Protein 2FJ0 (pdb70)

Organism: Manduca sexta (NCBI:txid7130)

Sequence (530 aa):
EEVVVRTESGWIRGLKRRAEGNKSYASFRGVPYAKQPLGELRFKELQPLEPWQDELDATQEGPVCQQTDVLYGRIMRPRGMSEACIHANIHVPYYALPRDGLPVLVFIHGGGFAFGSGDSDLHGPEYLVSKDVIVITFNYRLNVYGFLSLNSTSVPGNAGLRDMVTLLKWVQRNAHFFGGRPDDVTLMGQSAGAAATHILSLSKAADGLFRRAILMSGTSSSAFFTTNPVFAQYINKLFVTNIGITATDPEEIHQKLIEMPAEKLNEANRFLLEQFGLTTFFPVVESPINGVTTILDGDPEQLIAKGRGKHIPLIIGFTDAECEIFRRQFEQIDIVSKIKENPGILVPLSVLFSSAPDTVAEITKAMHEKYFKKSVDMEGYIELCTDSYFMYPAISLAIKRARSNGAPVYLYQFSFDGDYSVFREVNHLNFEGAGHIEDLTYVFRTNSMLGGHASFPPHDKDDHMKYWMTSFITNFMKYSNPVTDAKLWPEVRADNLRYQDIDTPDVYQNVKPHSEQRDMLDFFDSIYNW

InterPro domains:
  IPR002018 Carboxylesterase, type B [PF00135] (30-544)
  IPR019826 Carboxylesterase type B, active site [PS00122] (213-228)
  IPR029058 Alpha/Beta hydrolase fold [G3DSA:3.40.50.1820] (24-563)
  IPR029058 Alpha/Beta hydrolase fold [SSF53474] (29-534)

Nearest PDB structures (foldseek):
  2fj0-assembly1_A  TM=1.002E+00  e=0.000E+00  Manduca sexta
  7mp4-assembly8_H  TM=8.721E-01  e=3.585E-45  Epiphyas postvittana
  3k9b-assembly3_B  TM=8.517E-01  e=9.178E-38  Homo sapiens
  3k9b-assembly4_C  TM=8.659E-01  e=1.211E-35  Homo sapiens
  5thm-assembly1_A  TM=8.413E-01  e=6.723E-36  Drosophila melanogaster

Structure (mmCIF, N/CA/C/O backbone):
data_2FJ0
#
_entry.id   2FJ0
#
_cell.length_a   96.820
_cell.length_b   96.820
_cell.length_c   165.395
_cell.angle_alpha   90.00
_cell.angle_beta   90.00
_cell.angle_gamma   90.00
#
_symmetry.space_group_name_H-M   'P 41 21 2'
#
loop_
_entity.id
_entity.type
_entity.pdbx_description
1 polymer 'Carboxylic ester hydrolase'
2 non-polymer 1,1,1-TRIFLUORO-3-(OCTYLTHIO)ACETONE
3 water water
#
loop_
_atom_site.group_PDB
_atom_site.id
_atom_site.type_symbol
_atom_site.label_atom_id
_atom_site.label_alt_id
_atom_site.label_comp_id
_atom_site.label_asym_id
_atom_site.label_entity_id
_atom_site.label_seq_id
_atom_site.pdbx_PDB_ins_code
_atom_site.Cartn_x
_atom_site.Cartn_y
_atom_site.Cartn_z
_atom_site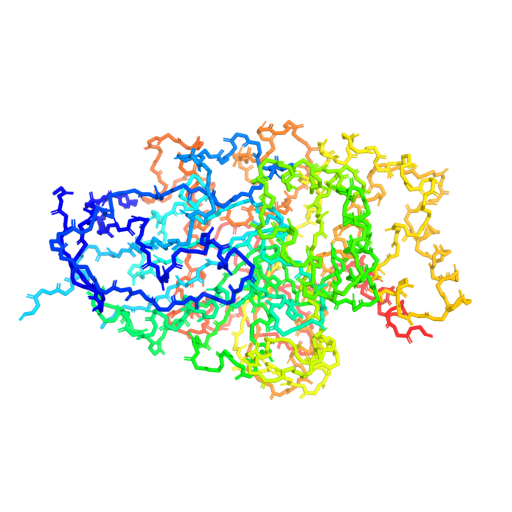.occupancy
_atom_site.B_iso_or_equiv
_atom_site.auth_seq_id
_atom_site.auth_comp_id
_atom_site.auth_asym_id
_atom_site.auth_atom_id
_atom_site.pdbx_PDB_model_num
ATOM 1 N N . GLU A 1 6 ? 0.734 42.609 47.151 1.00 69.49 28 GLU A N 1
ATOM 2 C CA . GLU A 1 6 ? 1.125 42.265 48.547 1.00 70.09 28 GLU A CA 1
ATOM 3 C C . GLU A 1 6 ? 2.310 41.296 48.525 1.00 69.54 28 GLU A C 1
ATOM 4 O O . GLU A 1 6 ? 3.266 41.466 49.282 1.00 70.07 28 GLU A O 1
ATOM 10 N N . GLU A 1 7 ? 2.233 40.284 47.659 1.00 68.06 29 GLU A N 1
ATOM 11 C CA . GLU A 1 7 ? 3.289 39.281 47.503 1.00 65.67 29 GLU A CA 1
ATOM 12 C C . GLU A 1 7 ? 4.000 39.493 46.153 1.00 62.68 29 GLU A C 1
ATOM 13 O O . GLU A 1 7 ? 3.394 39.350 45.090 1.00 63.18 29 GLU A O 1
ATOM 19 N N . VAL A 1 8 ? 5.285 39.835 46.199 1.00 58.51 30 VAL A N 1
ATOM 20 C CA . VAL A 1 8 ? 6.062 40.054 44.990 1.00 53.89 30 VAL A CA 1
ATOM 21 C C . VAL A 1 8 ? 6.971 38.868 44.732 1.00 51.57 30 VAL A C 1
ATOM 22 O O . VAL A 1 8 ? 7.488 38.250 45.655 1.00 50.23 30 VAL A O 1
ATOM 26 N N . VAL A 1 9 ? 7.178 38.545 43.467 1.00 49.76 31 VAL A N 1
ATOM 27 C CA . VAL A 1 9 ? 8.055 37.429 43.144 1.00 48.18 31 VAL A CA 1
ATOM 28 C C . VAL A 1 9 ? 9.124 37.796 42.139 1.00 45.97 31 VAL A C 1
ATOM 29 O O . VAL A 1 9 ? 8.878 38.534 41.187 1.00 46.05 31 VAL A O 1
ATOM 33 N N . VAL A 1 10 ? 10.319 37.273 42.373 1.00 43.61 32 VAL A N 1
ATOM 34 C CA . VAL A 1 10 ? 11.451 37.533 41.506 1.00 42.38 32 VAL A CA 1
ATOM 35 C C . VAL A 1 10 ? 12.359 36.323 41.460 1.00 42.28 32 VAL A C 1
ATOM 36 O O . VAL A 1 10 ? 12.300 35.436 42.325 1.00 41.41 32 VAL A O 1
ATOM 40 N N . ARG A 1 11 ? 13.208 36.290 40.443 1.00 42.75 33 ARG A N 1
ATOM 41 C CA . ARG A 1 11 ? 14.145 35.196 40.293 1.00 42.69 33 ARG A CA 1
ATOM 42 C C . ARG A 1 11 ? 15.534 35.655 40.714 1.00 41.42 33 ARG A C 1
ATOM 43 O O . ARG A 1 11 ? 15.883 36.826 40.574 1.00 39.77 33 ARG A O 1
ATOM 51 N N . THR A 1 12 ? 16.300 34.717 41.252 1.00 42.09 34 THR A N 1
ATOM 52 C CA . THR A 1 12 ? 17.686 34.955 41.650 1.00 42.43 34 THR A CA 1
ATOM 53 C C . THR A 1 12 ? 18.471 33.781 41.044 1.00 42.04 34 THR A C 1
ATOM 54 O O . THR A 1 12 ? 17.881 32.795 40.610 1.00 43.11 34 THR A O 1
ATOM 58 N N . GLU A 1 13 ? 19.789 33.880 41.005 1.00 41.58 35 GLU A N 1
ATOM 59 C CA . GLU A 1 13 ? 20.587 32.826 40.406 1.00 39.98 35 GLU A CA 1
ATOM 60 C C . GLU A 1 13 ? 20.195 31.433 40.904 1.00 39.94 35 GLU A C 1
ATOM 61 O O . GLU A 1 13 ? 20.050 30.505 40.101 1.00 40.12 35 GLU A O 1
ATOM 67 N N . SER A 1 14 ? 19.987 31.289 42.211 1.00 39.43 36 SER A N 1
ATOM 68 C CA . SER A 1 14 ? 19.673 29.981 42.780 1.00 39.38 36 SER A CA 1
ATOM 69 C C . SER A 1 14 ? 18.237 29.544 42.885 1.00 39.12 36 SER A C 1
ATOM 70 O O . SER A 1 14 ? 17.965 28.419 43.322 1.00 39.80 36 SER A O 1
ATOM 73 N N . GLY A 1 15 ? 17.312 30.411 42.497 1.00 38.27 37 GLY A N 1
ATOM 74 C CA . GLY A 1 15 ? 15.916 30.038 42.573 1.00 37.00 37 GLY A CA 1
ATOM 75 C C . GLY A 1 15 ? 15.009 31.241 42.629 1.00 36.24 37 GLY A C 1
ATOM 76 O O . GLY A 1 15 ? 15.467 32.373 42.508 1.00 36.21 37 GLY A O 1
ATOM 77 N N . TRP A 1 16 ? 13.717 30.984 42.797 1.00 35.30 38 TRP A N 1
ATOM 78 C CA . TRP A 1 16 ? 12.720 32.035 42.876 1.00 35.57 38 TRP A CA 1
ATOM 79 C C . TRP A 1 16 ? 12.498 32.387 44.334 1.00 35.13 38 TRP A C 1
ATOM 80 O O . TRP A 1 16 ? 12.630 31.526 45.209 1.00 34.24 38 TRP A O 1
ATOM 91 N N . ILE A 1 17 ? 12.152 33.645 44.594 1.00 35.19 39 ILE A N 1
ATOM 92 C CA . ILE A 1 17 ? 11.907 34.097 45.965 1.00 35.13 39 ILE A CA 1
ATOM 93 C C . ILE A 1 17 ? 10.702 35.011 45.963 1.00 35.46 39 ILE A C 1
ATOM 94 O O . ILE A 1 17 ? 10.438 35.684 44.978 1.00 35.47 39 ILE A O 1
ATOM 99 N N . ARG A 1 18 ? 9.968 35.046 47.064 1.00 37.00 40 ARG A N 1
ATOM 100 C CA . ARG A 1 18 ? 8.835 35.947 47.125 1.00 39.78 40 ARG A CA 1
ATOM 101 C C . ARG A 1 18 ? 9.005 36.923 48.287 1.00 40.51 40 ARG A C 1
ATOM 102 O O . ARG A 1 18 ? 9.110 36.518 49.452 1.00 39.79 40 ARG A O 1
ATOM 110 N N . GLY A 1 19 ? 9.055 38.209 47.953 1.00 41.13 41 GLY A N 1
ATOM 111 C CA . GLY A 1 19 ? 9.187 39.234 48.964 1.00 42.66 41 GLY A CA 1
ATOM 112 C C . GLY A 1 19 ? 7.829 39.849 49.254 1.00 43.81 41 GLY A C 1
ATOM 113 O O . GLY A 1 19 ? 6.804 39.255 48.959 1.00 43.58 41 GLY A O 1
ATOM 114 N N . LEU A 1 20 ? 7.826 41.043 49.835 1.00 45.88 42 LEU A N 1
ATOM 115 C CA . LEU A 1 20 ? 6.603 41.758 50.175 1.00 46.48 42 LEU A CA 1
ATOM 116 C C . LEU A 1 20 ? 6.669 43.143 49.586 1.00 47.04 42 LEU A C 1
ATOM 117 O O . LEU A 1 20 ? 7.740 43.727 49.472 1.00 47.36 42 LEU A O 1
ATOM 122 N N . LYS A 1 21 ? 5.521 43.668 49.191 1.00 47.88 43 LYS A N 1
ATOM 123 C CA . LYS A 1 21 ? 5.484 45.026 48.681 1.00 48.73 43 LYS A CA 1
ATOM 124 C C . LYS A 1 21 ? 5.238 45.829 49.968 1.00 48.05 43 LYS A C 1
ATOM 125 O O . LYS A 1 21 ? 4.333 45.515 50.742 1.00 47.46 43 LYS A O 1
ATOM 131 N N . ARG A 1 22 ? 6.072 46.828 50.215 1.00 47.20 44 ARG A N 1
ATOM 132 C CA . ARG A 1 22 ? 5.938 47.634 51.415 1.00 46.34 44 ARG A CA 1
ATOM 133 C C . ARG A 1 22 ? 5.959 49.124 51.093 1.00 48.64 44 ARG A C 1
ATOM 134 O O . ARG A 1 22 ? 6.219 49.540 49.951 1.00 50.10 44 ARG A O 1
ATOM 142 N N . ARG A 1 23 ? 5.697 49.931 52.113 1.00 49.06 45 ARG A N 1
ATOM 143 C CA . ARG A 1 23 ? 5.669 51.372 51.943 1.00 49.90 45 ARG A CA 1
ATOM 144 C C . ARG A 1 23 ? 6.886 52.056 52.494 1.00 48.91 45 ARG A C 1
ATOM 145 O O . ARG A 1 23 ? 7.311 51.789 53.616 1.00 46.89 45 ARG A O 1
ATOM 153 N N . ALA A 1 24 ? 7.438 52.945 51.677 1.00 49.69 46 ALA A N 1
ATOM 154 C CA . ALA A 1 24 ? 8.579 53.744 52.075 1.00 51.40 46 ALA A CA 1
ATOM 155 C C . ALA A 1 24 ? 7.939 55.017 52.613 1.00 52.57 46 ALA A C 1
ATOM 156 O O . ALA A 1 24 ? 6.746 55.042 52.909 1.00 53.13 46 ALA A O 1
ATOM 158 N N . GLU A 1 25 ? 8.718 56.074 52.755 1.00 54.27 47 GLU A N 1
ATOM 159 C CA . GLU A 1 25 ? 8.153 57.307 53.257 1.00 55.00 47 GLU A CA 1
ATOM 160 C C . GLU A 1 25 ? 7.163 57.798 52.217 1.00 56.01 47 GLU A C 1
ATOM 161 O O . GLU A 1 25 ? 7.403 57.684 51.014 1.00 56.18 47 GLU A O 1
ATOM 167 N N . GLY A 1 26 ? 6.026 58.300 52.683 1.00 56.92 48 GLY A N 1
ATOM 168 C CA . GLY A 1 26 ? 5.016 58.797 51.765 1.00 57.37 48 GLY A CA 1
ATOM 169 C C . GLY A 1 26 ? 4.215 57.743 51.011 1.00 57.79 48 GLY A C 1
ATOM 170 O O . GLY A 1 26 ? 3.788 56.715 51.547 1.00 56.92 48 GLY A O 1
ATOM 171 N N . ASN A 1 27 ? 3.994 58.003 49.737 1.00 57.58 49 ASN A N 1
ATOM 172 C CA . ASN A 1 27 ? 3.235 57.065 48.955 1.00 58.35 49 ASN A CA 1
ATOM 173 C C . ASN A 1 27 ? 4.160 55.997 48.404 1.00 57.48 49 ASN A C 1
ATOM 174 O O . ASN A 1 27 ? 3.733 54.870 48.149 1.00 58.81 49 ASN A O 1
ATOM 179 N N . LYS A 1 28 ? 5.432 56.353 48.245 1.00 55.14 50 LYS A N 1
ATOM 180 C CA . LYS A 1 28 ? 6.444 55.446 47.710 1.00 52.24 50 LYS A CA 1
ATOM 181 C C . LYS A 1 28 ? 6.310 54.006 48.201 1.00 51.07 50 LYS A C 1
ATOM 182 O O . LYS A 1 28 ? 6.026 53.754 49.367 1.00 49.81 50 LYS A O 1
ATOM 188 N N . SER A 1 29 ? 6.507 53.058 47.295 1.00 50.14 51 SER A N 1
ATOM 189 C CA . SER A 1 29 ? 6.426 51.640 47.642 1.00 48.97 51 SER A CA 1
ATOM 190 C C . SER A 1 29 ? 7.668 50.920 47.132 1.00 46.80 51 SER A C 1
ATOM 191 O O . SER A 1 29 ? 8.297 51.348 46.147 1.00 47.33 51 SER A O 1
ATOM 194 N N . TYR A 1 30 ? 8.018 49.822 47.792 1.00 42.72 52 TYR A N 1
ATOM 195 C CA . TYR A 1 30 ? 9.189 49.070 47.382 1.00 39.48 52 TYR A CA 1
ATOM 196 C C . TYR A 1 30 ? 8.981 47.592 47.623 1.00 37.90 52 TYR A C 1
ATOM 197 O O . TYR A 1 30 ? 8.231 47.209 48.533 1.00 38.23 52 TYR A O 1
ATOM 206 N N . ALA A 1 31 ? 9.619 46.766 46.795 1.00 34.99 53 ALA A N 1
ATOM 207 C CA . ALA A 1 31 ? 9.540 45.323 46.957 1.00 33.92 53 ALA A CA 1
ATOM 208 C C . ALA A 1 31 ? 10.633 45.007 47.975 1.00 33.43 53 ALA A C 1
ATOM 209 O O . ALA A 1 31 ? 11.729 45.535 47.880 1.00 33.93 53 ALA A O 1
ATOM 211 N N . SER A 1 32 ? 10.347 44.170 48.959 1.00 33.69 54 SER A N 1
ATOM 212 C CA . SER A 1 32 ? 11.347 43.867 49.978 1.00 33.66 54 SER A CA 1
ATOM 213 C C . SER A 1 32 ? 11.484 42.384 50.255 1.00 33.67 54 SER A C 1
ATOM 214 O O . SER A 1 32 ? 10.574 41.771 50.822 1.00 33.15 54 SER A O 1
ATOM 217 N N . PHE A 1 33 ? 12.633 41.820 49.878 1.00 33.60 55 PHE A N 1
ATOM 218 C CA . PHE A 1 33 ? 12.914 40.394 50.078 1.00 33.60 55 PHE A CA 1
ATOM 219 C C . PHE A 1 33 ? 13.886 40.210 51.234 1.00 34.08 55 PHE A C 1
ATOM 220 O O . PHE A 1 33 ? 15.065 40.499 51.097 1.00 35.78 55 PHE A O 1
ATOM 228 N N . ARG A 1 34 ? 13.404 39.718 52.369 1.00 34.22 56 ARG A N 1
ATOM 229 C CA . ARG A 1 34 ? 14.264 39.546 53.528 1.00 32.51 56 ARG A CA 1
ATOM 230 C C . ARG A 1 34 ? 14.558 38.096 53.810 1.00 33.02 56 ARG A C 1
ATOM 231 O O . ARG A 1 34 ? 13.771 37.216 53.476 1.00 34.35 56 ARG A O 1
ATOM 239 N N . GLY A 1 35 ? 15.699 37.839 54.423 1.00 32.80 57 GLY A N 1
ATOM 240 C CA . GLY A 1 35 ? 16.029 36.470 54.747 1.00 33.09 57 GLY A CA 1
ATOM 241 C C . GLY A 1 35 ? 16.401 35.613 53.555 1.00 33.73 57 GLY A C 1
ATOM 242 O O . GLY A 1 35 ? 16.258 34.401 53.589 1.00 34.22 57 GLY A O 1
ATOM 243 N N . VAL A 1 36 ? 16.884 36.223 52.485 1.00 34.78 58 VAL A N 1
ATOM 244 C CA . VAL A 1 36 ? 17.280 35.431 51.337 1.00 35.67 58 VAL A CA 1
ATOM 245 C C . VAL A 1 36 ? 18.661 34.887 51.609 1.00 36.02 58 VAL A C 1
ATOM 246 O O . VAL A 1 36 ? 19.525 35.605 52.098 1.00 36.52 58 VAL A O 1
ATOM 250 N N . PRO A 1 37 ? 18.890 33.605 51.310 1.00 36.79 59 PRO A N 1
ATOM 251 C CA . PRO A 1 37 ? 20.208 32.992 51.546 1.00 36.53 59 PRO A CA 1
ATOM 252 C C . PRO A 1 37 ? 21.215 33.401 50.458 1.00 36.15 59 PRO A C 1
ATOM 253 O O . PRO A 1 37 ? 20.875 33.396 49.268 1.00 37.45 59 PRO A O 1
ATOM 257 N N . TYR A 1 38 ? 22.444 33.751 50.845 1.00 34.97 60 TYR A N 1
ATOM 258 C CA . TYR A 1 38 ? 23.444 34.128 49.849 1.00 32.40 60 TYR A CA 1
ATOM 259 C C . TYR A 1 38 ? 24.546 33.095 49.785 1.00 31.85 60 TYR A C 1
ATOM 260 O O . TYR A 1 38 ? 25.492 33.224 49.013 1.00 32.50 60 TYR A O 1
ATOM 269 N N . ALA A 1 39 ? 24.396 32.044 50.587 1.00 30.65 61 ALA A N 1
ATOM 270 C CA . ALA A 1 39 ? 25.357 30.951 50.604 1.00 31.68 61 ALA A CA 1
ATOM 271 C C . ALA A 1 39 ? 24.779 29.788 51.395 1.00 32.73 61 ALA A C 1
ATOM 272 O O . ALA A 1 39 ? 23.704 29.914 51.983 1.00 31.19 61 ALA A O 1
ATOM 274 N N . LYS A 1 40 ? 25.487 28.657 51.390 1.00 34.72 62 LYS A N 1
ATOM 275 C CA . LYS A 1 40 ? 25.061 27.482 52.149 1.00 37.10 62 LYS A CA 1
ATOM 276 C C . LYS A 1 40 ? 25.173 27.931 53.603 1.00 37.25 62 LYS A C 1
ATOM 277 O O . LYS A 1 40 ? 26.045 28.728 53.936 1.00 39.21 62 LYS A O 1
ATOM 283 N N . GLN A 1 41 ? 24.307 27.435 54.468 1.00 36.19 63 GLN A N 1
ATOM 284 C CA . GLN A 1 41 ? 24.371 27.823 55.857 1.00 36.77 63 GLN A CA 1
ATOM 285 C C . GLN A 1 41 ? 25.522 27.094 56.510 1.00 38.38 63 GLN A C 1
ATOM 286 O O . GLN A 1 41 ? 25.650 25.888 56.363 1.00 40.90 63 GLN A O 1
ATOM 292 N N . PRO A 1 42 ? 26.379 27.817 57.249 1.00 39.44 64 PRO A N 1
ATOM 293 C CA . PRO A 1 42 ? 27.537 27.201 57.921 1.00 39.31 64 PRO A CA 1
ATOM 294 C C . PRO A 1 42 ? 27.068 26.387 59.116 1.00 39.00 64 PRO A C 1
ATOM 295 O O . PRO A 1 42 ? 27.240 26.801 60.262 1.00 38.47 64 PRO A O 1
ATOM 299 N N . LEU A 1 43 ? 26.504 25.216 58.861 1.00 39.18 65 LEU A N 1
ATOM 300 C CA . LEU A 1 43 ? 25.984 24.432 59.962 1.00 40.12 65 LEU A CA 1
ATOM 301 C C . LEU A 1 43 ? 26.744 23.258 60.555 1.00 41.43 65 LEU A C 1
ATOM 302 O O . LEU A 1 43 ? 26.650 23.021 61.762 1.00 43.66 65 LEU A O 1
ATOM 307 N N . GLY A 1 44 ? 27.505 22.503 59.793 1.00 41.47 66 GLY A N 1
ATOM 308 C CA . GLY A 1 44 ? 28.121 21.388 60.499 1.00 44.16 66 GLY A CA 1
ATOM 309 C C . GLY A 1 44 ? 29.610 21.509 60.621 1.00 45.41 66 GLY A C 1
ATOM 310 O O . GLY A 1 44 ? 30.154 22.108 61.548 1.00 43.71 66 GLY A O 1
ATOM 311 N N . GLU A 1 45 ? 30.255 20.881 59.655 1.00 47.37 67 GLU A N 1
ATOM 312 C CA . GLU A 1 45 ? 31.682 20.899 59.517 1.00 48.99 67 GLU A CA 1
ATOM 313 C C . GLU A 1 45 ? 31.916 22.284 58.915 1.00 48.11 67 GLU A C 1
ATOM 314 O O . GLU A 1 45 ? 33.059 22.699 58.686 1.00 47.77 67 GLU A O 1
ATOM 320 N N . LEU A 1 46 ? 30.813 22.994 58.677 1.00 46.23 68 LEU A N 1
ATOM 321 C CA . LEU A 1 46 ? 30.877 24.302 58.056 1.00 45.45 68 LEU A CA 1
ATOM 322 C C . LEU A 1 46 ? 30.889 25.490 58.996 1.00 45.24 68 LEU A C 1
ATOM 323 O O . LEU A 1 46 ? 31.255 26.594 58.593 1.00 45.97 68 LEU A O 1
ATOM 328 N N . ARG A 1 47 ? 30.498 25.257 60.244 1.00 44.18 69 ARG A N 1
ATOM 329 C CA . ARG A 1 47 ? 30.461 26.303 61.265 1.00 43.77 69 ARG A CA 1
ATOM 330 C C . ARG A 1 47 ? 31.522 27.431 61.169 1.00 43.72 69 ARG A C 1
ATOM 331 O O . ARG A 1 47 ? 31.146 28.610 61.139 1.00 44.19 69 ARG A O 1
ATOM 339 N N . PHE A 1 48 ? 32.815 27.091 61.107 1.00 41.74 70 PHE A N 1
ATOM 340 C CA . PHE A 1 48 ? 33.867 28.108 61.026 1.00 41.29 70 PHE A CA 1
ATOM 341 C C . PHE A 1 48 ? 34.518 28.228 59.675 1.00 42.05 70 PHE A C 1
ATOM 342 O O . PHE A 1 48 ? 35.370 29.109 59.489 1.00 42.97 70 PHE A O 1
ATOM 350 N N . LYS A 1 49 ? 34.173 27.337 58.747 1.00 42.58 71 LYS A N 1
ATOM 351 C CA . LYS A 1 49 ? 34.809 27.346 57.422 1.00 43.77 71 LYS A CA 1
ATOM 352 C C . LYS A 1 49 ? 34.196 28.357 56.447 1.00 42.73 71 LYS A C 1
ATOM 353 O O . LYS A 1 49 ? 33.058 28.801 56.634 1.00 42.22 71 LYS A O 1
ATOM 359 N N . GLU A 1 50 ? 34.947 28.725 55.414 1.00 41.15 72 GLU A N 1
ATOM 360 C CA . GLU A 1 50 ? 34.425 29.683 54.454 1.00 41.64 72 GLU A CA 1
ATOM 361 C C . GLU A 1 50 ? 33.062 29.192 53.953 1.00 40.85 72 GLU A C 1
ATOM 362 O O . GLU A 1 50 ? 32.801 27.995 53.931 1.00 40.93 72 GLU A O 1
ATOM 368 N N . LEU A 1 51 ? 32.190 30.120 53.570 1.00 39.97 73 LEU A N 1
ATOM 369 C CA . LEU A 1 51 ? 30.861 29.765 53.071 1.00 38.48 73 LEU A CA 1
ATOM 370 C C . LEU A 1 51 ? 30.903 29.002 51.755 1.00 38.56 73 LEU A C 1
ATOM 371 O O . LEU A 1 51 ? 31.659 29.355 50.850 1.00 37.61 73 LEU A O 1
ATOM 376 N N . GLN A 1 52 ? 30.063 27.974 51.657 1.00 40.63 74 GLN A N 1
ATOM 377 C CA . GLN A 1 52 ? 29.955 27.149 50.445 1.00 42.01 74 GLN A CA 1
ATOM 378 C C . GLN A 1 52 ? 28.843 27.686 49.547 1.00 42.15 74 GLN A C 1
ATOM 379 O O . GLN A 1 52 ? 27.949 28.409 50.008 1.00 43.10 74 GLN A O 1
ATOM 385 N N . PRO A 1 53 ? 28.891 27.352 48.247 1.00 42.29 75 PRO A N 1
ATOM 386 C CA . PRO A 1 53 ? 27.845 27.828 47.336 1.00 42.63 75 PRO A CA 1
ATOM 387 C C . PRO A 1 53 ? 26.479 27.207 47.635 1.00 43.01 75 PRO A C 1
ATOM 388 O O . PRO A 1 53 ? 26.382 26.133 48.230 1.00 42.22 75 PRO A O 1
ATOM 392 N N . LEU A 1 54 ? 25.430 27.907 47.223 1.00 44.67 76 LEU A N 1
ATOM 393 C CA . LEU A 1 54 ? 24.043 27.491 47.429 1.00 45.73 76 LEU A CA 1
ATOM 394 C C . LEU A 1 54 ? 23.504 26.468 46.446 1.00 46.92 76 LEU A C 1
ATOM 395 O O . LEU A 1 54 ? 23.504 26.698 45.234 1.00 47.29 76 LEU A O 1
ATOM 400 N N . GLU A 1 55 ? 23.025 25.346 46.969 1.00 48.60 77 GLU A N 1
ATOM 401 C CA . GLU A 1 55 ? 22.411 24.332 46.124 1.00 49.95 77 GLU A CA 1
ATOM 402 C C . GLU A 1 55 ? 21.200 25.094 45.589 1.00 48.99 77 GLU A C 1
ATOM 403 O O . GLU A 1 55 ? 20.566 25.833 46.335 1.00 48.43 77 GLU A O 1
ATOM 409 N N . PRO A 1 56 ? 20.853 24.923 44.305 1.00 48.68 78 PRO A N 1
ATOM 410 C CA . PRO A 1 56 ? 19.692 25.671 43.817 1.00 47.69 78 PRO A CA 1
ATOM 411 C C . PRO A 1 56 ? 18.445 25.126 44.479 1.00 47.53 78 PRO A C 1
ATOM 412 O O . PRO A 1 56 ? 18.454 24.008 45.007 1.00 46.96 78 PRO A O 1
ATOM 416 N N . TRP A 1 57 ? 17.372 25.903 44.458 1.00 47.51 79 TRP A N 1
ATOM 417 C CA . TRP A 1 57 ? 16.131 25.424 45.036 1.00 48.01 79 TRP A CA 1
ATOM 418 C C . TRP A 1 57 ? 14.967 25.522 44.041 1.00 48.41 79 TRP A C 1
ATOM 419 O O . TRP A 1 57 ? 15.078 26.155 42.973 1.00 47.95 79 TRP A O 1
ATOM 430 N N . GLN A 1 58 ? 13.866 24.862 44.404 1.00 49.10 80 GLN A N 1
ATOM 431 C CA . GLN A 1 58 ? 12.644 24.821 43.607 1.00 49.00 80 GLN A CA 1
ATOM 432 C C . GLN A 1 58 ? 11.539 25.615 44.281 1.00 48.47 80 GLN A C 1
ATOM 433 O O . GLN A 1 58 ? 11.590 25.905 45.468 1.00 46.42 80 GLN A O 1
ATOM 439 N N . ASP A 1 59 ? 10.522 25.952 43.511 1.00 49.42 81 ASP A N 1
ATOM 440 C CA . ASP A 1 59 ? 9.401 26.685 44.059 1.00 50.11 81 ASP A CA 1
ATOM 441 C C . ASP A 1 59 ? 9.880 28.028 44.530 1.00 49.32 81 ASP A C 1
ATOM 442 O O . ASP A 1 59 ? 11.011 28.405 44.261 1.00 49.09 81 ASP A O 1
ATOM 447 N N . GLU A 1 60 ? 9.023 28.752 45.236 1.00 49.05 82 GLU A N 1
ATOM 448 C CA . GLU A 1 60 ? 9.382 30.086 45.692 1.00 48.63 82 GLU A CA 1
ATOM 449 C C . GLU A 1 60 ? 9.805 30.183 47.146 1.00 48.10 82 GLU A C 1
ATOM 450 O O . GLU A 1 60 ? 8.997 29.976 48.054 1.00 48.45 82 GLU A O 1
ATOM 456 N N . LEU A 1 61 ? 11.070 30.532 47.350 1.00 47.73 83 LEU A N 1
ATOM 457 C CA . LEU A 1 61 ? 11.639 30.714 48.677 1.00 46.71 83 LEU A CA 1
ATOM 458 C C . LEU A 1 61 ? 10.963 31.891 49.385 1.00 45.95 83 LEU A C 1
ATOM 459 O O . LEU A 1 61 ? 10.824 32.978 48.809 1.00 46.82 83 LEU A O 1
ATOM 464 N N . ASP A 1 62 ? 10.536 31.671 50.626 1.00 43.61 84 ASP A N 1
ATOM 465 C CA . ASP A 1 62 ? 9.885 32.721 51.393 1.00 43.01 84 ASP A CA 1
ATOM 466 C C . ASP A 1 62 ? 10.899 33.775 51.809 1.00 42.08 84 ASP A C 1
ATOM 467 O O . ASP A 1 62 ? 11.725 33.544 52.677 1.00 42.74 84 ASP A O 1
ATOM 472 N N . ALA A 1 63 ? 10.841 34.932 51.169 1.00 41.30 85 ALA A N 1
ATOM 473 C CA . ALA A 1 63 ? 11.745 36.019 51.489 1.00 41.03 85 ALA A CA 1
ATOM 474 C C . ALA A 1 63 ? 10.852 37.125 52.023 1.00 41.43 85 ALA A C 1
ATOM 475 O O . ALA A 1 63 ? 11.010 38.306 51.690 1.00 40.61 85 ALA A O 1
ATOM 477 N N . THR A 1 64 ? 9.905 36.711 52.856 1.00 41.91 86 THR A N 1
ATOM 478 C CA . THR A 1 64 ? 8.937 37.610 53.446 1.00 43.22 86 THR A CA 1
ATOM 479 C C . THR A 1 64 ? 9.534 38.474 54.549 1.00 44.34 86 THR A C 1
ATOM 480 O O . THR A 1 64 ? 9.238 39.671 54.654 1.00 42.55 86 THR A O 1
ATOM 484 N N . GLN A 1 65 ? 10.390 37.871 55.365 1.00 46.52 87 GLN A N 1
ATOM 485 C CA . GLN A 1 65 ? 11.018 38.616 56.442 1.00 47.44 87 GLN A CA 1
ATOM 486 C C . GLN A 1 65 ? 12.372 38.075 56.830 1.00 46.10 87 GLN A C 1
ATOM 487 O O . GLN A 1 65 ? 12.731 36.962 56.445 1.00 45.07 87 GLN A O 1
ATOM 493 N N . GLU A 1 66 ? 13.143 38.883 57.553 1.00 44.63 88 GLU A N 1
ATOM 494 C CA . GLU A 1 66 ? 14.470 38.452 57.953 1.00 43.87 88 GLU A CA 1
ATOM 495 C C . GLU A 1 66 ? 14.421 37.105 58.648 1.00 41.49 88 GLU A C 1
ATOM 496 O O . GLU A 1 66 ? 13.413 36.732 59.258 1.00 40.19 88 GLU A O 1
ATOM 502 N N . GLY A 1 67 ? 15.510 36.366 58.522 1.00 38.94 89 GLY A N 1
ATOM 503 C CA . GLY A 1 67 ? 15.571 35.078 59.162 1.00 36.57 89 GLY A CA 1
ATOM 504 C C . GLY A 1 67 ? 16.137 35.275 60.538 1.00 35.44 89 GLY A C 1
ATOM 505 O O . GLY A 1 67 ? 16.150 36.387 61.056 1.00 34.94 89 GLY A O 1
ATOM 506 N N . PRO A 1 68 ? 16.621 34.206 61.163 1.00 35.55 90 PRO A N 1
ATOM 507 C CA . PRO A 1 68 ? 17.169 34.414 62.493 1.00 35.41 90 PRO A CA 1
ATOM 508 C C . PRO A 1 68 ? 18.451 35.265 62.420 1.00 35.57 90 PRO A C 1
ATOM 509 O O . PRO A 1 68 ? 18.939 35.619 61.348 1.00 35.17 90 PRO A O 1
ATOM 513 N N . VAL A 1 69 ? 18.988 35.569 63.585 1.00 35.89 91 VAL A N 1
ATOM 514 C CA . VAL A 1 69 ? 20.177 36.380 63.732 1.00 35.69 91 VAL A CA 1
ATOM 515 C C . VAL A 1 69 ? 21.336 35.490 64.172 1.00 36.50 91 VAL A C 1
ATOM 516 O O . VAL A 1 69 ? 21.128 34.574 64.954 1.00 38.71 91 VAL A O 1
ATOM 520 N N . CYS A 1 70 ? 22.549 35.758 63.689 1.00 37.18 92 CYS A N 1
ATOM 521 C CA . CYS A 1 70 ? 23.730 34.956 64.047 1.00 36.66 92 CYS A CA 1
ATOM 522 C C . CYS A 1 70 ? 23.973 34.835 65.552 1.00 36.69 92 CYS A C 1
ATOM 523 O O . CYS A 1 70 ? 23.741 35.778 66.304 1.00 37.47 92 CYS A O 1
ATOM 526 N N . GLN A 1 71 ? 24.455 33.677 65.989 1.00 36.99 93 GLN A N 1
ATOM 527 C CA . GLN A 1 71 ? 24.733 33.460 67.411 1.00 37.09 93 GLN A CA 1
ATOM 528 C C . GLN A 1 71 ? 25.578 34.589 67.975 1.00 36.27 93 GLN A C 1
ATOM 529 O O . GLN A 1 71 ? 26.648 34.930 67.442 1.00 33.59 93 GLN A O 1
ATOM 535 N N . GLN A 1 72 ? 25.115 35.127 69.094 1.00 36.14 94 GLN A N 1
ATOM 536 C CA . GLN A 1 72 ? 25.800 36.227 69.740 1.00 35.63 94 GLN A CA 1
ATOM 537 C C . GLN A 1 72 ? 25.175 36.476 71.098 1.00 35.61 94 GLN A C 1
ATOM 538 O O . GLN A 1 72 ? 24.248 35.789 71.518 1.00 36.54 94 GLN A O 1
ATOM 544 N N . THR A 1 73 ? 25.684 37.508 71.749 1.00 34.85 95 THR A N 1
ATOM 545 C CA . THR A 1 73 ? 25.207 37.971 73.032 1.00 33.83 95 THR A CA 1
ATOM 546 C C . THR A 1 73 ? 25.333 39.476 72.830 1.00 35.07 95 THR A C 1
ATOM 547 O O . THR A 1 73 ? 26.443 40.013 72.674 1.00 33.64 95 THR A O 1
ATOM 551 N N . ASP A 1 74 ? 24.194 40.148 72.786 1.00 35.46 96 ASP A N 1
ATOM 552 C CA . ASP A 1 74 ? 24.192 41.576 72.575 1.00 36.89 96 ASP A CA 1
ATOM 553 C C . ASP A 1 74 ? 24.346 42.356 73.860 1.00 37.15 96 ASP A C 1
ATOM 554 O O . ASP A 1 74 ? 23.412 42.485 74.632 1.00 38.65 96 ASP A O 1
ATOM 559 N N . VAL A 1 75 ? 25.536 42.893 74.063 1.00 36.49 97 VAL A N 1
ATOM 560 C CA . VAL A 1 75 ? 25.849 43.673 75.237 1.00 35.74 97 VAL A CA 1
ATOM 561 C C . VAL A 1 75 ? 25.597 45.162 74.993 1.00 34.31 97 VAL A C 1
ATOM 562 O O . VAL A 1 75 ? 25.975 45.999 75.818 1.00 34.35 97 VAL A O 1
ATOM 566 N N . LEU A 1 76 ? 24.944 45.511 73.887 1.00 32.27 98 LEU A N 1
ATOM 567 C CA . LEU A 1 76 ? 24.764 46.931 73.596 1.00 30.83 98 LEU A CA 1
ATOM 568 C C . LEU A 1 76 ? 23.407 47.450 73.151 1.00 31.11 98 LEU A C 1
ATOM 569 O O . LEU A 1 76 ? 22.877 48.400 73.719 1.00 30.82 98 LEU A O 1
ATOM 574 N N . TYR A 1 77 ? 22.858 46.842 72.112 1.00 32.32 99 TYR A N 1
ATOM 575 C CA . TYR A 1 77 ? 21.618 47.321 71.538 1.00 32.46 99 TYR A CA 1
ATOM 576 C C . TYR A 1 77 ? 20.427 47.228 72.422 1.00 34.68 99 TYR A C 1
ATOM 577 O O . TYR A 1 77 ? 19.524 48.059 72.327 1.00 34.94 99 TYR A O 1
ATOM 586 N N . GLY A 1 78 ? 20.423 46.233 73.298 1.00 36.70 100 GLY A N 1
ATOM 587 C CA . GLY A 1 78 ? 19.288 46.081 74.175 1.00 38.71 100 GLY A CA 1
ATOM 588 C C . GLY A 1 78 ? 18.016 45.939 73.360 1.00 40.18 100 GLY A C 1
ATOM 589 O O . GLY A 1 78 ? 17.990 45.189 72.381 1.00 41.12 100 GLY A O 1
ATOM 590 N N . ARG A 1 79 ? 16.968 46.675 73.718 1.00 40.78 101 ARG A N 1
ATOM 591 C CA . ARG A 1 79 ? 15.730 46.481 73.001 1.00 42.20 101 ARG A CA 1
ATOM 592 C C . ARG A 1 79 ? 15.605 47.188 71.668 1.00 41.40 101 ARG A C 1
ATOM 593 O O . ARG A 1 79 ? 14.545 47.135 71.016 1.00 42.51 101 ARG A O 1
ATOM 601 N N . ILE A 1 80 ? 16.673 47.847 71.242 1.00 38.96 102 ILE A N 1
ATOM 602 C CA . ILE A 1 80 ? 16.594 48.498 69.956 1.00 37.66 102 ILE A CA 1
ATOM 603 C C . ILE A 1 80 ? 16.535 47.404 68.901 1.00 37.25 102 ILE A C 1
ATOM 604 O O . ILE A 1 80 ? 15.857 47.558 67.887 1.00 37.59 102 ILE A O 1
ATOM 609 N N . MET A 1 81 ? 17.216 46.288 69.133 1.00 37.51 103 MET A N 1
ATOM 610 C CA . MET A 1 81 ? 17.158 45.217 68.148 1.00 39.80 103 MET A CA 1
ATOM 611 C C . MET A 1 81 ? 16.219 44.135 68.614 1.00 41.00 103 MET A C 1
ATOM 612 O O . MET A 1 81 ? 16.221 43.770 69.781 1.00 41.46 103 MET A O 1
ATOM 617 N N . ARG A 1 82 ? 15.396 43.653 67.689 1.00 42.90 104 ARG A N 1
ATOM 618 C CA . ARG A 1 82 ? 14.391 42.640 67.979 1.00 45.00 104 ARG A CA 1
ATOM 619 C C . ARG A 1 82 ? 14.447 41.556 66.929 1.00 44.46 104 ARG A C 1
ATOM 620 O O . ARG A 1 82 ? 13.706 41.555 65.955 1.00 43.99 104 ARG A O 1
ATOM 628 N N . PRO A 1 83 ? 15.343 40.601 67.135 1.00 44.59 105 PRO A N 1
ATOM 629 C CA . PRO A 1 83 ? 15.592 39.464 66.266 1.00 44.85 105 PRO A CA 1
ATOM 630 C C . PRO A 1 83 ? 14.417 38.536 66.259 1.00 45.89 105 PRO A C 1
ATOM 631 O O . PRO A 1 83 ? 13.768 38.363 67.275 1.00 46.40 105 PRO A O 1
ATOM 635 N N . ARG A 1 84 ? 14.144 37.946 65.107 1.00 46.73 106 ARG A N 1
ATOM 636 C CA . ARG A 1 84 ? 13.067 36.989 64.985 1.00 47.12 106 ARG A CA 1
ATOM 637 C C . ARG A 1 84 ? 13.732 35.655 65.268 1.00 47.25 106 ARG A C 1
ATOM 638 O O . ARG A 1 84 ? 13.452 34.661 64.618 1.00 50.21 106 ARG A O 1
ATOM 646 N N . GLY A 1 85 ? 14.645 35.630 66.217 1.00 45.49 107 GLY A N 1
ATOM 647 C CA . GLY A 1 85 ? 15.314 34.384 66.502 1.00 43.33 107 GLY A CA 1
ATOM 648 C C . GLY A 1 85 ? 16.802 34.478 66.260 1.00 43.28 107 GLY A C 1
ATOM 649 O O . GLY A 1 85 ? 17.285 35.393 65.590 1.00 43.18 107 GLY A O 1
ATOM 650 N N . MET A 1 86 ? 17.525 33.510 66.811 1.00 41.45 108 MET A N 1
ATOM 651 C CA . MET A 1 86 ? 18.964 33.441 66.699 1.00 40.00 108 MET A CA 1
ATOM 652 C C . MET A 1 86 ? 19.408 32.033 66.331 1.00 40.41 108 MET A C 1
ATOM 653 O O . MET A 1 86 ? 19.002 31.047 66.952 1.00 41.12 108 MET A O 1
ATOM 658 N N . SER A 1 87 ? 20.265 31.936 65.326 1.00 39.03 109 SER A N 1
ATOM 659 C CA . SER A 1 87 ? 20.727 30.640 64.888 1.00 38.24 109 SER A CA 1
ATOM 660 C C . SER A 1 87 ? 22.008 30.740 64.074 1.00 37.28 109 SER A C 1
ATOM 661 O O . SER A 1 87 ? 22.316 31.803 63.528 1.00 37.70 109 SER A O 1
ATOM 664 N N . GLU A 1 88 ? 22.753 29.639 63.992 1.00 35.24 110 GLU A N 1
ATOM 665 C CA . GLU A 1 88 ? 23.967 29.634 63.190 1.00 34.83 110 GLU A CA 1
ATOM 666 C C . GLU A 1 88 ? 23.572 29.716 61.724 1.00 33.27 110 GLU A C 1
ATOM 667 O O . GLU A 1 88 ? 24.416 29.936 60.870 1.00 32.90 110 GLU A O 1
ATOM 673 N N . ALA A 1 89 ? 22.289 29.523 61.443 1.00 33.00 111 ALA A N 1
ATOM 674 C CA . ALA A 1 89 ? 21.773 29.573 60.076 1.00 34.67 111 ALA A CA 1
ATOM 675 C C . ALA A 1 89 ? 21.156 30.937 59.899 1.00 36.05 111 ALA A C 1
ATOM 676 O O . ALA A 1 89 ? 19.930 31.065 59.723 1.00 37.50 111 ALA A O 1
ATOM 678 N N . CYS A 1 90 ? 22.040 31.935 59.929 1.00 36.75 112 CYS A N 1
ATOM 679 C CA . CYS A 1 90 ? 21.726 33.361 59.843 1.00 35.56 112 CYS A CA 1
ATOM 680 C C . CYS A 1 90 ? 22.249 34.048 58.582 1.00 34.98 112 CYS A C 1
ATOM 681 O O . CYS A 1 90 ? 21.982 35.230 58.358 1.00 35.47 112 CYS A O 1
ATOM 684 N N . ILE A 1 91 ? 23.007 33.313 57.775 1.00 33.59 113 ILE A N 1
ATOM 685 C CA . ILE A 1 91 ? 23.582 33.852 56.548 1.00 32.07 113 ILE A CA 1
ATOM 686 C C . ILE A 1 91 ? 22.569 34.182 55.437 1.00 32.50 113 ILE A C 1
ATOM 687 O O . ILE A 1 91 ? 22.462 33.495 54.421 1.00 31.02 113 ILE A O 1
ATOM 692 N N . HIS A 1 92 ? 21.832 35.262 55.649 1.00 33.73 114 HIS A N 1
ATOM 693 C CA . HIS A 1 92 ? 20.854 35.721 54.690 1.00 33.44 114 HIS A CA 1
ATOM 694 C C . HIS A 1 92 ? 21.048 37.219 54.512 1.00 32.87 114 HIS A C 1
ATOM 695 O O . HIS A 1 92 ? 21.669 37.896 55.347 1.00 30.82 114 HIS A O 1
ATOM 702 N N . ALA A 1 93 ? 20.525 37.724 53.399 1.00 32.37 115 ALA A N 1
ATOM 703 C CA . ALA A 1 93 ? 20.596 39.143 53.078 1.00 30.77 115 ALA A CA 1
ATOM 704 C C . ALA A 1 93 ? 19.159 39.631 52.861 1.00 30.57 115 ALA A C 1
ATOM 705 O O . ALA A 1 93 ? 18.225 38.819 52.709 1.00 29.23 115 ALA A O 1
ATOM 707 N N . ASN A 1 94 ? 18.981 40.949 52.875 1.00 30.63 116 ASN A N 1
ATOM 708 C CA . ASN A 1 94 ? 17.662 41.544 52.665 1.00 31.27 116 ASN A CA 1
ATOM 709 C C . ASN A 1 94 ? 17.846 42.570 51.554 1.00 31.17 116 ASN A C 1
ATOM 710 O O . ASN A 1 94 ? 18.765 43.391 51.609 1.00 32.05 116 ASN A O 1
ATOM 715 N N . ILE A 1 95 ? 16.993 42.503 50.536 1.00 30.55 117 ILE A N 1
ATOM 716 C CA . ILE A 1 95 ? 17.093 43.410 49.396 1.00 30.37 117 ILE A CA 1
ATOM 717 C C . ILE A 1 95 ? 15.791 44.213 49.222 1.00 31.87 117 ILE A C 1
ATOM 718 O O . ILE A 1 95 ? 14.703 43.639 49.065 1.00 31.48 117 ILE A O 1
ATOM 723 N N . HIS A 1 96 ? 15.917 45.540 49.240 1.00 31.18 118 HIS A N 1
ATOM 724 C CA . HIS A 1 96 ? 14.773 46.430 49.121 1.00 31.74 118 HIS A CA 1
ATOM 725 C C . HIS A 1 96 ? 14.926 47.277 47.866 1.00 32.16 118 HIS A C 1
ATOM 726 O O . HIS A 1 96 ? 15.983 47.867 47.639 1.00 33.25 118 HIS A O 1
ATOM 733 N N . VAL A 1 97 ? 13.884 47.360 47.049 1.00 32.37 119 VAL A N 1
ATOM 734 C CA . VAL A 1 97 ? 13.999 48.134 45.821 1.00 34.52 119 VAL A CA 1
ATOM 735 C C . VAL A 1 97 ? 12.765 48.949 45.441 1.00 36.74 119 VAL A C 1
ATOM 736 O O . VAL A 1 97 ? 11.643 48.451 45.531 1.00 37.28 119 VAL A O 1
ATOM 740 N N . PRO A 1 98 ? 12.958 50.221 45.032 1.00 37.93 120 PRO A N 1
ATOM 741 C CA . PRO A 1 98 ? 11.839 51.080 44.627 1.00 39.44 120 PRO A CA 1
ATOM 742 C C . PRO A 1 98 ? 10.964 50.243 43.715 1.00 40.41 120 PRO A C 1
ATOM 743 O O . PRO A 1 98 ? 11.395 49.831 42.639 1.00 40.45 120 PRO A O 1
ATOM 747 N N . TYR A 1 99 ? 9.740 49.994 44.160 1.00 42.06 121 TYR A N 1
ATOM 748 C CA . TYR A 1 99 ? 8.832 49.125 43.435 1.00 44.97 121 TYR A CA 1
ATOM 749 C C . TYR A 1 99 ? 8.833 49.230 41.910 1.00 45.16 121 TYR A C 1
ATOM 750 O O . TYR A 1 99 ? 8.769 48.219 41.199 1.00 42.97 121 TYR A O 1
ATOM 759 N N . TYR A 1 100 ? 8.921 50.456 41.417 1.00 45.63 122 TYR A N 1
ATOM 760 C CA . TYR A 1 100 ? 8.885 50.692 39.994 1.00 46.92 122 TYR A CA 1
ATOM 761 C C . TYR A 1 100 ? 10.098 50.146 39.281 1.00 48.77 122 TYR A C 1
ATOM 762 O O . TYR A 1 100 ? 10.043 49.900 38.070 1.00 50.20 122 TYR A O 1
ATOM 771 N N . ALA A 1 101 ? 11.189 49.962 40.019 1.00 49.12 123 ALA A N 1
ATOM 772 C CA . ALA A 1 101 ? 12.443 49.517 39.422 1.00 49.47 123 ALA A CA 1
ATOM 773 C C . ALA A 1 101 ? 12.628 48.023 39.252 1.00 50.13 123 ALA A C 1
ATOM 774 O O . ALA A 1 101 ? 13.571 47.580 38.610 1.00 49.40 123 ALA A O 1
ATOM 776 N N . LEU A 1 102 ? 11.719 47.241 39.808 1.00 52.43 124 LEU A N 1
ATOM 777 C CA . LEU A 1 102 ? 11.824 45.794 39.713 1.00 55.56 124 LEU A CA 1
ATOM 778 C C . LEU A 1 102 ? 11.527 45.251 38.310 1.00 59.88 124 LEU A C 1
ATOM 779 O O . LEU A 1 102 ? 10.420 45.403 37.799 1.00 59.88 124 LEU A O 1
ATOM 784 N N . PRO A 1 103 ? 12.518 44.599 37.675 1.00 63.87 125 PRO A N 1
ATOM 785 C CA . PRO A 1 103 ? 12.387 44.024 36.335 1.00 66.86 125 PRO A CA 1
ATOM 786 C C . PRO A 1 103 ? 11.251 43.022 36.192 1.00 70.52 125 PRO A C 1
ATOM 787 O O . PRO A 1 103 ? 10.878 42.345 37.156 1.00 69.63 125 PRO A O 1
ATOM 791 N N . ARG A 1 104 ? 10.717 42.939 34.972 1.00 75.23 126 ARG A N 1
ATOM 792 C CA . ARG A 1 104 ? 9.641 42.009 34.635 1.00 79.47 126 ARG A CA 1
ATOM 793 C C . ARG A 1 104 ? 9.628 41.579 33.151 1.00 81.11 126 ARG A C 1
ATOM 794 O O . ARG A 1 104 ? 8.578 41.267 32.577 1.00 80.24 126 ARG A O 1
ATOM 802 N N . ASP A 1 105 ? 10.824 41.582 32.556 1.00 83.35 127 ASP A N 1
ATOM 803 C CA . ASP A 1 105 ? 11.071 41.145 31.184 1.00 84.54 127 ASP A CA 1
ATOM 804 C C . ASP A 1 105 ? 10.141 41.682 30.102 1.00 85.05 127 ASP A C 1
ATOM 805 O O . ASP A 1 105 ? 10.206 41.242 28.953 1.00 85.59 127 ASP A O 1
ATOM 810 N N . GLY A 1 114 ? 19.094 50.574 35.102 1.00 33.22 136 GLY A N 1
ATOM 811 C CA . GLY A 1 114 ? 19.030 50.028 36.449 1.00 33.51 136 GLY A CA 1
ATOM 812 C C . GLY A 1 114 ? 19.352 51.041 37.532 1.00 32.74 136 GLY A C 1
ATOM 813 O O . GLY A 1 114 ? 19.762 52.170 37.228 1.00 35.09 136 GLY A O 1
ATOM 814 N N . LEU A 1 115 ? 19.190 50.640 38.791 1.00 32.01 137 LEU A N 1
ATOM 815 C CA . LEU A 1 115 ? 19.443 51.517 39.946 1.00 31.37 137 LEU A CA 1
ATOM 816 C C . LEU A 1 115 ? 20.778 51.265 40.647 1.00 31.05 137 LEU A C 1
ATOM 817 O O . LEU A 1 115 ? 21.350 50.182 40.540 1.00 31.69 137 LEU A O 1
ATOM 822 N N . PRO A 1 116 ? 21.305 52.280 41.356 1.00 31.34 138 PRO A N 1
ATOM 823 C CA . PRO A 1 116 ? 22.578 52.142 42.086 1.00 30.78 138 PRO A CA 1
ATOM 824 C C . PRO A 1 116 ? 22.266 51.298 43.336 1.00 30.94 138 PRO A C 1
ATOM 825 O O . PRO A 1 116 ? 21.173 51.452 43.927 1.00 30.83 138 PRO A O 1
ATOM 829 N N . VAL A 1 117 ? 23.171 50.420 43.757 1.00 28.74 139 VAL A N 1
ATOM 830 C CA . VAL A 1 117 ? 22.829 49.677 44.947 1.00 30.18 139 VAL A CA 1
ATOM 831 C C . VAL A 1 117 ? 23.765 49.921 46.117 1.00 29.99 139 VAL A C 1
ATOM 832 O O . VAL A 1 117 ? 24.945 50.195 45.945 1.00 32.05 139 VAL A O 1
ATOM 836 N N . LEU A 1 118 ? 23.199 49.831 47.315 1.00 29.33 140 LEU A N 1
ATOM 837 C CA . LEU A 1 118 ? 23.919 50.051 48.558 1.00 27.70 140 LEU A CA 1
ATOM 838 C C . LEU A 1 118 ? 24.065 48.792 49.417 1.00 27.25 140 LEU A C 1
ATOM 839 O O . LEU A 1 118 ? 23.074 48.208 49.837 1.00 28.81 140 LEU A O 1
ATOM 844 N N . VAL A 1 119 ? 25.290 48.376 49.694 1.00 24.63 141 VAL A N 1
ATOM 845 C CA . VAL A 1 119 ? 25.475 47.207 50.529 1.00 24.00 141 VAL A CA 1
ATOM 846 C C . VAL A 1 119 ? 25.933 47.757 51.871 1.00 24.66 141 VAL A C 1
ATOM 847 O O . VAL A 1 119 ? 26.897 48.512 51.920 1.00 25.64 141 VAL A O 1
ATOM 851 N N . PHE A 1 120 ? 25.241 47.386 52.949 1.00 23.47 142 PHE A N 1
ATOM 852 C CA . PHE A 1 120 ? 25.555 47.899 54.271 1.00 21.45 142 PHE A CA 1
ATOM 853 C C . PHE A 1 120 ? 26.024 46.817 55.245 1.00 22.67 142 PHE A C 1
ATOM 854 O O . PHE A 1 120 ? 25.391 45.759 55.356 1.00 23.86 142 PHE A O 1
ATOM 862 N N . ILE A 1 121 ? 27.110 47.099 55.962 1.00 22.23 143 ILE A N 1
ATOM 863 C CA . ILE A 1 121 ? 27.661 46.168 56.942 1.00 23.50 143 ILE A CA 1
ATOM 864 C C . ILE A 1 121 ? 27.403 46.769 58.323 1.00 24.64 143 ILE A C 1
ATOM 865 O O . ILE A 1 121 ? 27.896 47.850 58.648 1.00 26.58 143 ILE A O 1
ATOM 870 N N . HIS A 1 122 ? 26.627 46.053 59.125 1.00 24.43 144 HIS A N 1
ATOM 871 C CA . HIS A 1 122 ? 26.223 46.493 60.449 1.00 22.20 144 HIS A CA 1
ATOM 872 C C . HIS A 1 122 ? 27.318 46.443 61.514 1.00 21.45 144 HIS A C 1
ATOM 873 O O . HIS A 1 122 ? 28.201 45.595 61.491 1.00 23.69 144 HIS A O 1
ATOM 880 N N . GLY A 1 123 ? 27.230 47.341 62.481 1.00 20.38 145 GLY A N 1
ATOM 881 C CA . GLY A 1 123 ? 28.210 47.370 63.546 1.00 19.92 145 GLY A CA 1
ATOM 882 C C . GLY A 1 123 ? 27.801 46.428 64.666 1.00 21.10 145 GLY A C 1
ATOM 883 O O . GLY A 1 123 ? 26.849 45.654 64.542 1.00 20.89 145 GLY A O 1
ATOM 884 N N . GLY A 1 124 ? 28.512 46.505 65.782 1.00 22.50 146 GLY A N 1
ATOM 885 C CA . GLY A 1 124 ? 28.224 45.627 66.903 1.00 22.32 146 GLY A CA 1
ATOM 886 C C . GLY A 1 124 ? 29.538 45.058 67.428 1.00 24.71 146 GLY A C 1
ATOM 887 O O . GLY A 1 124 ? 29.559 43.953 67.965 1.00 24.07 146 GLY A O 1
ATOM 888 N N . GLY A 1 125 ? 30.628 45.807 67.246 1.00 25.41 147 GLY A N 1
ATOM 889 C CA . GLY A 1 125 ? 31.932 45.374 67.716 1.00 27.94 147 GLY A CA 1
ATOM 890 C C . GLY A 1 125 ? 32.454 44.043 67.186 1.00 30.33 147 GLY A C 1
ATOM 891 O O . GLY A 1 125 ? 33.373 43.464 67.791 1.00 31.04 147 GLY A O 1
ATOM 892 N N . PHE A 1 126 ? 31.901 43.563 66.066 1.00 29.35 148 PHE A N 1
ATOM 893 C CA . PHE A 1 126 ? 32.294 42.273 65.491 1.00 27.69 148 PHE A CA 1
ATOM 894 C C . PHE A 1 126 ? 31.747 41.140 66.368 1.00 27.97 148 PHE A C 1
ATOM 895 O O . PHE A 1 126 ? 31.944 39.971 66.052 1.00 30.29 148 PHE A O 1
ATOM 903 N N . ALA A 1 127 ? 31.085 41.457 67.472 1.00 26.16 149 ALA A N 1
ATOM 904 C CA . ALA A 1 127 ? 30.591 40.388 68.316 1.00 28.41 149 ALA A CA 1
ATOM 905 C C . ALA A 1 127 ? 29.064 40.229 68.383 1.00 30.40 149 ALA A C 1
ATOM 906 O O . ALA A 1 127 ? 28.565 39.162 68.783 1.00 31.36 149 ALA A O 1
ATOM 908 N N . PHE A 1 128 ? 28.324 41.261 67.989 1.00 30.41 150 PHE A N 1
ATOM 909 C CA . PHE A 1 128 ? 26.873 41.187 68.037 1.00 31.26 150 PHE A CA 1
ATOM 910 C C . PHE A 1 128 ? 26.247 42.120 67.015 1.00 32.83 150 PHE A C 1
ATOM 911 O O . PHE A 1 128 ? 26.958 42.762 66.232 1.00 34.34 150 PHE A O 1
ATOM 919 N N . GLY A 1 129 ? 24.916 42.186 67.019 1.00 32.96 151 GLY A N 1
ATOM 920 C CA . GLY A 1 129 ? 24.196 43.012 66.059 1.00 32.04 151 GLY A CA 1
ATOM 921 C C . GLY A 1 129 ? 23.626 42.189 64.906 1.00 31.63 151 GLY A C 1
ATOM 922 O O . GLY A 1 129 ? 23.678 40.957 64.937 1.00 33.57 151 GLY A O 1
ATOM 923 N N . SER A 1 130 ? 23.069 42.850 63.894 1.00 29.86 152 SER A N 1
ATOM 924 C CA . SER A 1 130 ? 22.527 42.141 62.743 1.00 28.70 152 SER A CA 1
ATOM 925 C C . SER A 1 130 ? 22.263 43.173 61.670 1.00 29.02 152 SER A C 1
ATOM 926 O O . SER A 1 130 ? 22.482 44.367 61.894 1.00 28.05 152 SER A O 1
ATOM 929 N N . GLY A 1 131 ? 21.794 42.704 60.515 1.00 28.31 153 GLY A N 1
ATOM 930 C CA . GLY A 1 131 ? 21.480 43.592 59.418 1.00 27.98 153 GLY A CA 1
ATOM 931 C C . GLY A 1 131 ? 19.980 43.838 59.331 1.00 28.38 153 GLY A C 1
ATOM 932 O O . GLY A 1 131 ? 19.474 44.383 58.336 1.00 27.80 153 GLY A O 1
ATOM 933 N N . ASP A 1 132 ? 19.254 43.437 60.368 1.00 28.26 154 ASP A N 1
ATOM 934 C CA . ASP A 1 132 ? 17.808 43.619 60.381 1.00 28.39 154 ASP A CA 1
ATOM 935 C C . ASP A 1 132 ? 17.309 45.050 60.290 1.00 28.92 154 ASP A C 1
ATOM 936 O O . ASP A 1 132 ? 18.045 46.018 60.548 1.00 30.27 154 ASP A O 1
ATOM 941 N N . SER A 1 133 ? 16.036 45.167 59.932 1.00 27.76 155 SER A N 1
ATOM 942 C CA . SER A 1 133 ? 15.376 46.454 59.809 1.00 29.01 155 SER A CA 1
ATOM 943 C C . SER A 1 133 ? 14.830 46.968 61.176 1.00 29.90 155 SER A C 1
ATOM 944 O O . SER A 1 133 ? 14.105 47.976 61.242 1.00 29.60 155 SER A O 1
ATOM 947 N N . ASP A 1 134 ? 15.150 46.288 62.275 1.00 28.91 156 ASP A N 1
ATOM 948 C CA . ASP A 1 134 ? 14.673 46.815 63.539 1.00 28.25 156 ASP A CA 1
ATOM 949 C C . ASP A 1 134 ? 15.412 48.134 63.656 1.00 28.08 156 ASP A C 1
ATOM 950 O O . ASP A 1 134 ? 14.817 49.170 63.971 1.00 28.01 156 ASP A O 1
ATOM 955 N N . LEU A 1 135 ? 16.711 48.084 63.361 1.00 27.35 157 LEU A N 1
ATOM 956 C CA . LEU A 1 135 ? 17.567 49.268 63.398 1.00 26.78 157 LEU A CA 1
ATOM 957 C C . LEU A 1 135 ? 17.891 49.736 61.992 1.00 27.00 157 LEU A C 1
ATOM 958 O O . LEU A 1 135 ? 18.243 50.903 61.799 1.00 28.14 157 LEU A O 1
ATOM 963 N N . HIS A 1 136 ? 17.766 48.847 61.007 1.00 25.84 158 HIS A N 1
ATOM 964 C CA . HIS A 1 136 ? 18.098 49.232 59.643 1.00 26.04 158 HIS A CA 1
ATOM 965 C C . HIS A 1 136 ? 16.933 49.379 58.642 1.00 25.68 158 HIS A C 1
ATOM 966 O O . HIS A 1 136 ? 16.912 48.754 57.589 1.00 24.48 158 HIS A O 1
ATOM 973 N N . GLY A 1 137 ? 15.982 50.244 58.959 1.00 26.53 159 GLY A N 1
ATOM 974 C CA . GLY A 1 137 ? 14.850 50.433 58.075 1.00 26.69 159 GLY A CA 1
ATOM 975 C C . GLY A 1 137 ? 15.271 51.031 56.754 1.00 27.38 159 GLY A C 1
ATOM 976 O O . GLY A 1 137 ? 15.952 52.047 56.712 1.00 27.68 159 GLY A O 1
ATOM 977 N N . PRO A 1 138 ? 14.885 50.413 55.639 1.00 28.15 160 PRO A N 1
ATOM 978 C CA . PRO A 1 138 ? 15.286 50.988 54.348 1.00 28.46 160 PRO A CA 1
ATOM 979 C C . PRO A 1 138 ? 14.337 52.098 53.863 1.00 30.34 160 PRO A C 1
ATOM 980 O O . PRO A 1 138 ? 14.584 52.752 52.834 1.00 29.17 160 PRO A O 1
ATOM 984 N N . GLU A 1 139 ? 13.265 52.324 54.619 1.00 31.94 161 GLU A N 1
ATOM 985 C CA . GLU A 1 139 ? 12.270 53.316 54.225 1.00 34.06 161 GLU A CA 1
ATOM 986 C C . GLU A 1 139 ? 12.769 54.668 53.719 1.00 33.30 161 GLU A C 1
ATOM 987 O O . GLU A 1 139 ? 12.270 55.151 52.696 1.00 33.41 161 GLU A O 1
ATOM 993 N N . TYR A 1 140 ? 13.727 55.289 54.407 1.00 33.15 162 TYR A N 1
ATOM 994 C CA . TYR A 1 140 ? 14.212 56.603 53.955 1.00 32.82 162 TYR A CA 1
ATOM 995 C C . TYR A 1 140 ? 14.960 56.432 52.648 1.00 33.95 162 TYR A C 1
ATOM 996 O O . TYR A 1 140 ? 14.651 57.072 51.651 1.00 34.33 162 TYR A O 1
ATOM 1005 N N . LEU A 1 141 ? 15.946 55.547 52.658 1.00 35.01 163 LEU A N 1
ATOM 1006 C CA . LEU A 1 141 ? 16.740 55.317 51.471 1.00 36.35 163 LEU A CA 1
ATOM 1007 C C . LEU A 1 141 ? 15.946 54.904 50.242 1.00 37.19 163 LEU A C 1
ATOM 1008 O O . LEU A 1 141 ? 15.990 55.571 49.210 1.00 37.98 163 LEU A O 1
ATOM 1013 N N . VAL A 1 142 ? 15.224 53.801 50.349 1.00 37.98 164 VAL A N 1
ATOM 1014 C CA . VAL A 1 142 ? 14.477 53.298 49.213 1.00 39.33 164 VAL A CA 1
ATOM 1015 C C . VAL A 1 142 ? 13.528 54.339 48.616 1.00 41.03 164 VAL A C 1
ATOM 1016 O O . VAL A 1 142 ? 12.980 54.133 47.531 1.00 42.18 164 VAL A O 1
ATOM 1020 N N . SER A 1 143 ? 13.354 55.463 49.313 1.00 41.26 165 SER A N 1
ATOM 1021 C CA . SER A 1 143 ? 12.485 56.550 48.847 1.00 40.90 165 SER A CA 1
ATOM 1022 C C . SER A 1 143 ? 13.278 57.507 47.970 1.00 40.69 165 SER A C 1
ATOM 1023 O O . SER A 1 143 ? 12.767 58.523 47.551 1.00 41.30 165 SER A O 1
ATOM 1026 N N . LYS A 1 144 ? 14.533 57.172 47.697 1.00 41.80 166 LYS A N 1
ATOM 1027 C CA . LYS A 1 144 ? 15.406 58.028 46.908 1.00 41.66 166 LYS A CA 1
ATOM 1028 C C . LYS A 1 144 ? 15.885 57.403 45.614 1.00 41.79 166 LYS A C 1
ATOM 1029 O O . LYS A 1 144 ? 16.887 57.849 45.050 1.00 42.70 166 LYS A O 1
ATOM 1035 N N . ASP A 1 145 ? 15.181 56.376 45.156 1.00 41.32 167 ASP A N 1
ATOM 1036 C CA . ASP A 1 145 ? 15.518 55.689 43.911 1.00 42.69 167 ASP A CA 1
ATOM 1037 C C . ASP A 1 145 ? 16.800 54.870 43.967 1.00 41.73 167 ASP A C 1
ATOM 1038 O O . ASP A 1 145 ? 17.591 54.909 43.008 1.00 44.25 167 ASP A O 1
ATOM 1043 N N . VAL A 1 146 ? 17.037 54.152 45.065 1.00 37.44 168 VAL A N 1
ATOM 1044 C CA . VAL A 1 146 ? 18.235 53.310 45.157 1.00 33.03 168 VAL A CA 1
ATOM 1045 C C . VAL A 1 146 ? 17.891 51.985 45.816 1.00 31.56 168 VAL A C 1
ATOM 1046 O O . VAL A 1 146 ? 16.914 51.885 46.543 1.00 31.84 168 VAL A O 1
ATOM 1050 N N . ILE A 1 147 ? 18.678 50.956 45.541 1.00 30.32 169 ILE A N 1
ATOM 1051 C CA . ILE A 1 147 ? 18.425 49.663 46.158 1.00 29.23 169 ILE A CA 1
ATOM 1052 C C . ILE A 1 147 ? 19.266 49.546 47.432 1.00 27.75 169 ILE A C 1
ATOM 1053 O O . ILE A 1 147 ? 20.438 49.920 47.468 1.00 26.41 169 ILE A O 1
ATOM 1058 N N . VAL A 1 148 ? 18.641 49.042 48.485 1.00 25.77 170 VAL A N 1
ATOM 1059 C CA . VAL A 1 148 ? 19.298 48.878 49.761 1.00 24.61 170 VAL A CA 1
ATOM 1060 C C . VAL A 1 148 ? 19.447 47.404 50.064 1.00 26.14 170 VAL A C 1
ATOM 1061 O O . VAL A 1 148 ? 18.480 46.653 50.029 1.00 27.76 170 VAL A O 1
ATOM 1065 N N . ILE A 1 149 ? 20.661 46.999 50.392 1.00 25.76 171 ILE A N 1
ATOM 1066 C CA . ILE A 1 149 ? 20.937 45.625 50.721 1.00 25.38 171 ILE A CA 1
ATOM 1067 C C . ILE A 1 149 ? 21.636 45.495 52.068 1.00 26.97 171 ILE A C 1
ATOM 1068 O O . ILE A 1 149 ? 22.745 46.019 52.255 1.00 29.98 171 ILE A O 1
ATOM 1073 N N . THR A 1 150 ? 20.999 44.820 53.019 1.00 26.89 172 THR A N 1
ATOM 1074 C CA . THR A 1 150 ? 21.645 44.583 54.317 1.00 27.02 172 THR A CA 1
ATOM 1075 C C . THR A 1 150 ? 21.776 43.065 54.456 1.00 25.68 172 THR A C 1
ATOM 1076 O O . THR A 1 150 ? 21.182 42.330 53.669 1.00 26.26 172 THR A O 1
ATOM 1080 N N . PHE A 1 151 ? 22.545 42.590 55.431 1.00 24.40 173 PHE A N 1
ATOM 1081 C CA . PHE A 1 151 ? 22.726 41.145 55.595 1.00 24.67 173 PHE A CA 1
ATOM 1082 C C . PHE A 1 151 ? 23.412 40.791 56.906 1.00 24.99 173 PHE A C 1
ATOM 1083 O O . PHE A 1 151 ? 23.863 41.689 57.627 1.00 27.52 173 PHE A O 1
ATOM 1091 N N . ASN A 1 152 ? 23.498 39.495 57.210 1.00 23.37 174 ASN A N 1
ATOM 1092 C CA . ASN A 1 152 ? 24.172 39.047 58.424 1.00 22.93 174 ASN A CA 1
ATOM 1093 C C . ASN A 1 152 ? 25.462 38.358 58.044 1.00 26.14 174 ASN A C 1
ATOM 1094 O O . ASN A 1 152 ? 25.547 37.698 56.981 1.00 27.24 174 ASN A O 1
ATOM 1099 N N . TYR A 1 153 ? 26.478 38.519 58.890 1.00 26.24 175 TYR A N 1
ATOM 1100 C CA . TYR A 1 153 ? 27.745 37.824 58.667 1.00 26.65 175 TYR A CA 1
ATOM 1101 C C . TYR A 1 153 ? 28.037 37.200 60.023 1.00 28.29 175 TYR A C 1
ATOM 1102 O O . TYR A 1 153 ? 27.479 37.644 61.056 1.00 26.57 175 TYR A O 1
ATOM 1111 N N . ARG A 1 154 ? 28.888 36.173 60.020 1.00 28.63 176 ARG A N 1
ATOM 1112 C CA . ARG A 1 154 ? 29.215 35.472 61.248 1.00 27.82 176 ARG A CA 1
ATOM 1113 C C . ARG A 1 154 ? 29.916 36.380 62.257 1.00 28.18 176 ARG A C 1
ATOM 1114 O O . ARG A 1 154 ? 30.843 37.107 61.923 1.00 28.28 176 ARG A O 1
ATOM 1122 N N . LEU A 1 155 ? 29.431 36.327 63.496 1.00 28.40 177 LEU A N 1
ATOM 1123 C CA . LEU A 1 155 ? 29.930 37.160 64.584 1.00 29.77 177 LEU A CA 1
ATOM 1124 C C . LEU A 1 155 ? 30.790 36.482 65.653 1.00 31.54 177 LEU A C 1
ATOM 1125 O O . LEU A 1 155 ? 30.914 35.252 65.686 1.00 32.82 177 LEU A O 1
ATOM 1130 N N . ASN A 1 156 ? 31.325 37.311 66.550 1.00 30.73 178 ASN A N 1
ATOM 1131 C CA . ASN A 1 156 ? 32.193 36.869 67.617 1.00 31.84 178 ASN A CA 1
ATOM 1132 C C . ASN A 1 156 ? 33.029 35.643 67.260 1.00 32.54 178 ASN A C 1
ATOM 1133 O O . ASN A 1 156 ? 33.743 35.662 66.253 1.00 33.75 178 ASN A O 1
ATOM 1138 N N . VAL A 1 157 ? 32.945 34.580 68.058 1.00 31.71 179 VAL A N 1
ATOM 1139 C CA . VAL A 1 157 ? 33.746 33.389 67.800 1.00 32.23 179 VAL A CA 1
ATOM 1140 C C . VAL A 1 157 ? 33.444 32.654 66.497 1.00 33.98 179 VAL A C 1
ATOM 1141 O O . VAL A 1 157 ? 34.356 32.091 65.882 1.00 34.67 179 VAL A O 1
ATOM 1145 N N . TYR A 1 158 ? 32.185 32.657 66.070 1.00 33.44 180 TYR A N 1
ATOM 1146 C CA . TYR A 1 158 ? 31.833 31.975 64.852 1.00 33.73 180 TYR A CA 1
ATOM 1147 C C . TYR A 1 158 ? 32.510 32.566 63.632 1.00 34.39 180 TYR A C 1
ATOM 1148 O O . TYR A 1 158 ? 32.967 31.834 62.750 1.00 35.08 180 TYR A O 1
ATOM 1157 N N . GLY A 1 159 ? 32.596 33.887 63.585 1.00 34.59 181 GLY A N 1
ATOM 1158 C CA . GLY A 1 159 ? 33.187 34.525 62.425 1.00 33.82 181 GLY A CA 1
ATOM 1159 C C . GLY A 1 159 ? 34.571 35.095 62.586 1.00 34.00 181 GLY A C 1
ATOM 1160 O O . GLY A 1 159 ? 35.159 35.513 61.593 1.00 33.86 181 GLY A O 1
ATOM 1161 N N . PHE A 1 160 ? 35.118 35.108 63.799 1.00 33.29 182 PHE A N 1
ATOM 1162 C CA . PHE A 1 160 ? 36.443 35.686 63.968 1.00 33.55 182 PHE A CA 1
ATOM 1163 C C . PHE A 1 160 ? 37.441 34.887 64.789 1.00 35.02 182 PHE A C 1
ATOM 1164 O O . PHE A 1 160 ? 38.441 35.413 65.283 1.00 35.25 182 PHE A O 1
ATOM 1172 N N . LEU A 1 161 ? 37.165 33.604 64.930 1.00 36.38 183 LEU A N 1
ATOM 1173 C CA . LEU A 1 161 ? 38.070 32.734 65.641 1.00 38.22 183 LEU A CA 1
ATOM 1174 C C . LEU A 1 161 ? 39.268 32.672 64.712 1.00 40.22 183 LEU A C 1
ATOM 1175 O O . LEU A 1 161 ? 39.106 32.835 63.503 1.00 39.72 183 LEU A O 1
ATOM 1180 N N . SER A 1 162 ? 40.459 32.452 65.260 1.00 42.56 184 SER A N 1
ATOM 1181 C CA . SER A 1 162 ? 41.646 32.352 64.422 1.00 44.76 184 SER A CA 1
ATOM 1182 C C . SER A 1 162 ? 42.653 31.337 64.947 1.00 46.58 184 SER A C 1
ATOM 1183 O O . SER A 1 162 ? 43.221 31.507 66.030 1.00 46.40 184 SER A O 1
ATOM 1186 N N . LEU A 1 163 ? 42.878 30.289 64.158 1.00 48.08 185 LEU A N 1
ATOM 1187 C CA . LEU A 1 163 ? 43.805 29.233 64.521 1.00 49.02 185 LEU A CA 1
ATOM 1188 C C . LEU A 1 163 ? 45.016 29.212 63.599 1.00 49.51 185 LEU A C 1
ATOM 1189 O O . LEU A 1 163 ? 45.788 28.258 63.614 1.00 50.62 185 LEU A O 1
ATOM 1194 N N . ASN A 1 164 ? 45.196 30.284 62.828 1.00 50.13 186 ASN A N 1
ATOM 1195 C CA . ASN A 1 164 ? 46.297 30.382 61.868 1.00 50.79 186 ASN A CA 1
ATOM 1196 C C . ASN A 1 164 ? 46.435 28.976 61.300 1.00 51.57 186 ASN A C 1
ATOM 1197 O O . ASN A 1 164 ? 47.525 28.421 61.234 1.00 52.55 186 ASN A O 1
ATOM 1202 N N . SER A 1 165 ? 45.290 28.394 60.935 1.00 51.82 187 SER A N 1
ATOM 1203 C CA . SER A 1 165 ? 45.228 27.052 60.367 1.00 50.75 187 SER A CA 1
ATOM 1204 C C . SER A 1 165 ? 44.648 27.162 58.970 1.00 50.05 187 SER A C 1
ATOM 1205 O O . SER A 1 165 ? 44.475 28.261 58.455 1.00 51.31 187 SER A O 1
ATOM 1208 N N . THR A 1 166 ? 44.337 26.029 58.360 1.00 49.53 188 THR A N 1
ATOM 1209 C CA . THR A 1 166 ? 43.812 26.023 56.996 1.00 49.53 188 THR A CA 1
ATOM 1210 C C . THR A 1 166 ? 42.308 26.050 57.041 1.00 48.57 188 THR A C 1
ATOM 1211 O O . THR A 1 166 ? 41.649 26.532 56.123 1.00 48.09 188 THR A O 1
ATOM 1215 N N . SER A 1 167 ? 41.772 25.515 58.123 1.00 48.21 189 SER A N 1
ATOM 1216 C CA . SER A 1 167 ? 40.336 25.471 58.300 1.00 48.57 189 SER A CA 1
ATOM 1217 C C . SER A 1 167 ? 39.844 26.735 58.974 1.00 46.81 189 SER A C 1
ATOM 1218 O O . SER A 1 167 ? 38.699 27.139 58.800 1.00 47.71 189 SER A O 1
ATOM 1221 N N . VAL A 1 168 ? 40.720 27.363 59.740 1.00 44.86 190 VAL A N 1
ATOM 1222 C CA . VAL A 1 168 ? 40.359 28.575 60.451 1.00 43.61 190 VAL A CA 1
ATOM 1223 C C . VAL A 1 168 ? 41.543 29.530 60.437 1.00 42.46 1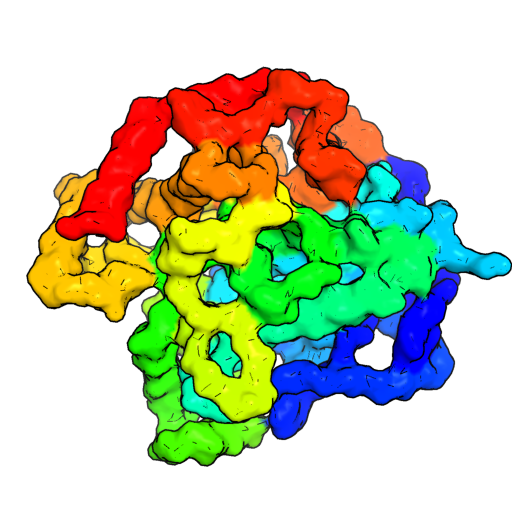90 VAL A C 1
ATOM 1224 O O . VAL A 1 168 ? 42.190 29.753 61.466 1.00 42.90 190 VAL A O 1
ATOM 1228 N N . PRO A 1 169 ? 41.861 30.086 59.255 1.00 41.40 191 PRO A N 1
ATOM 1229 C CA . PRO A 1 169 ? 42.986 31.025 59.130 1.00 40.34 191 PRO A CA 1
ATOM 1230 C C . PRO A 1 169 ? 42.658 32.364 59.763 1.00 39.39 191 PRO A C 1
ATOM 1231 O O . PRO A 1 169 ? 43.559 33.183 59.985 1.00 40.00 191 PRO A O 1
ATOM 1235 N N . GLY A 1 170 ? 41.365 32.547 60.059 1.00 37.98 192 GLY A N 1
ATOM 1236 C CA . GLY A 1 170 ? 40.843 33.775 60.647 1.00 35.05 192 GLY A CA 1
ATOM 1237 C C . GLY A 1 170 ? 40.046 34.599 59.648 1.00 34.37 192 GLY A C 1
ATOM 1238 O O . GLY A 1 170 ? 40.099 34.358 58.433 1.00 33.87 192 GLY A O 1
ATOM 1239 N N . ASN A 1 171 ? 39.280 35.563 60.151 1.00 33.76 193 ASN A N 1
ATOM 1240 C CA . ASN A 1 171 ? 38.499 36.476 59.285 1.00 32.10 193 ASN A CA 1
ATOM 1241 C C . ASN A 1 171 ? 37.292 35.905 58.550 1.00 31.53 193 ASN A C 1
ATOM 1242 O O . ASN A 1 171 ? 36.823 36.496 57.565 1.00 30.76 193 ASN A O 1
ATOM 1247 N N . ALA A 1 172 ? 36.795 34.763 59.021 1.00 31.60 194 ALA A N 1
ATOM 1248 C CA . ALA A 1 172 ? 35.632 34.132 58.408 1.00 30.48 194 ALA A CA 1
ATOM 1249 C C . ALA A 1 172 ? 34.532 35.184 58.227 1.00 30.31 194 ALA A C 1
ATOM 1250 O O . ALA A 1 172 ? 33.871 35.256 57.197 1.00 30.41 194 ALA A O 1
ATOM 1252 N N . GLY A 1 173 ? 34.354 36.015 59.242 1.00 30.21 195 GLY A N 1
ATOM 1253 C CA . GLY A 1 173 ? 33.330 37.041 59.185 1.00 29.05 195 GLY A CA 1
ATOM 1254 C C . GLY A 1 173 ? 33.475 37.952 57.995 1.00 27.63 195 GLY A C 1
ATOM 1255 O O . GLY A 1 173 ? 32.482 38.277 57.358 1.00 27.46 195 GLY A O 1
ATOM 1256 N N . LEU A 1 174 ? 34.700 38.382 57.715 1.00 27.92 196 LEU A N 1
ATOM 1257 C CA . LEU A 1 174 ? 34.954 39.245 56.579 1.00 29.66 196 LEU A CA 1
ATOM 1258 C C . LEU A 1 174 ? 34.753 38.484 55.290 1.00 31.76 196 LEU A C 1
ATOM 1259 O O . LEU A 1 174 ? 34.324 39.048 54.294 1.00 33.51 196 LEU A O 1
ATOM 1264 N N . ARG A 1 175 ? 35.077 37.195 55.295 1.00 32.76 197 ARG A N 1
ATOM 1265 C CA . ARG A 1 175 ? 34.890 36.408 54.089 1.00 31.76 197 ARG A CA 1
ATOM 1266 C C . ARG A 1 175 ? 33.404 36.388 53.754 1.00 30.07 197 ARG A C 1
ATOM 1267 O O . ARG A 1 175 ? 33.021 36.549 52.600 1.00 31.23 197 ARG A O 1
ATOM 1275 N N . ASP A 1 176 ? 32.567 36.198 54.764 1.00 28.03 198 ASP A N 1
ATOM 1276 C CA . ASP A 1 176 ? 31.133 36.167 54.541 1.00 27.87 198 ASP A CA 1
ATOM 1277 C C . ASP A 1 176 ? 30.674 37.400 53.772 1.00 27.37 198 ASP A C 1
ATOM 1278 O O . ASP A 1 176 ? 29.772 37.314 52.935 1.00 28.56 198 ASP A O 1
ATOM 1283 N N . MET A 1 177 ? 31.319 38.533 54.036 1.00 26.58 199 MET A N 1
ATOM 1284 C CA . MET A 1 177 ? 30.986 39.787 53.378 1.00 26.76 199 MET A CA 1
ATOM 1285 C C . MET A 1 177 ? 31.383 39.738 51.910 1.00 27.54 199 MET A C 1
ATOM 1286 O O . MET A 1 177 ? 30.644 40.209 51.035 1.00 28.76 199 MET A O 1
ATOM 1291 N N . VAL A 1 178 ? 32.552 39.172 51.642 1.00 27.07 200 VAL A N 1
ATOM 1292 C CA . VAL A 1 178 ? 33.034 39.042 50.278 1.00 26.78 200 VAL A CA 1
ATOM 1293 C C . VAL A 1 178 ? 32.130 38.091 49.486 1.00 27.18 200 VAL A C 1
ATOM 1294 O O . VAL A 1 178 ? 31.835 38.313 48.308 1.00 26.42 200 VAL A O 1
ATOM 1298 N N . THR A 1 179 ? 31.704 37.026 50.152 1.00 28.25 201 THR A N 1
ATOM 1299 C CA . THR A 1 179 ? 30.823 36.039 49.558 1.00 29.64 201 THR A CA 1
ATOM 1300 C C . THR A 1 179 ? 29.538 36.735 49.150 1.00 30.70 201 THR A C 1
ATOM 1301 O O . THR A 1 179 ? 29.004 36.516 48.050 1.00 29.91 201 THR A O 1
ATOM 1305 N N . LEU A 1 180 ? 29.044 37.578 50.053 1.00 30.49 202 LEU A N 1
ATOM 1306 C CA . LEU A 1 180 ? 27.833 38.315 49.773 1.00 31.65 202 LEU A CA 1
ATOM 1307 C C . LEU A 1 180 ? 28.029 39.443 48.755 1.00 30.94 202 LEU A C 1
ATOM 1308 O O . LEU A 1 180 ? 27.089 39.819 48.057 1.00 31.72 202 LEU A O 1
ATOM 1313 N N . LEU A 1 181 ? 29.218 40.017 48.682 1.00 30.19 203 LEU A N 1
ATOM 1314 C CA . LEU A 1 181 ? 29.422 41.069 47.704 1.00 29.77 203 LEU A CA 1
ATOM 1315 C C . LEU A 1 181 ? 29.500 40.419 46.329 1.00 30.55 203 LEU A C 1
ATOM 1316 O O . LEU A 1 181 ? 29.086 41.008 45.318 1.00 30.20 203 LEU A O 1
ATOM 1321 N N . LYS A 1 182 ? 30.016 39.193 46.282 1.00 31.63 204 LYS A N 1
ATOM 1322 C CA . LYS A 1 182 ? 30.097 38.479 45.005 1.00 31.73 204 LYS A CA 1
ATOM 1323 C C . LYS A 1 182 ? 28.668 38.091 44.603 1.00 32.66 204 LYS A C 1
ATOM 1324 O O . LYS A 1 182 ? 28.256 38.305 43.447 1.00 32.30 204 LYS A O 1
ATOM 1330 N N . TRP A 1 183 ? 27.908 37.561 45.569 1.00 32.38 205 TRP A N 1
ATOM 1331 C CA . TRP A 1 183 ? 26.514 37.189 45.335 1.00 31.39 205 TRP A CA 1
ATOM 1332 C C . TRP A 1 183 ? 25.746 38.397 44.800 1.00 32.23 205 TRP A C 1
ATOM 1333 O O . TRP A 1 183 ? 24.787 38.255 44.032 1.00 33.37 205 TRP A O 1
ATOM 1344 N N . VAL A 1 184 ? 26.151 39.592 45.217 1.00 31.20 206 VAL A N 1
ATOM 1345 C CA . VAL A 1 184 ? 25.476 40.788 44.746 1.00 29.62 206 VAL A CA 1
ATOM 1346 C C . VAL A 1 184 ? 25.855 41.068 43.311 1.00 30.32 206 VAL A C 1
ATOM 1347 O O . VAL A 1 184 ? 25.020 41.541 42.529 1.00 32.18 206 VAL A O 1
ATOM 1351 N N . GLN A 1 185 ? 27.096 40.770 42.948 1.00 29.90 207 GLN A N 1
ATOM 1352 C CA . GLN A 1 185 ? 27.507 41.021 41.579 1.00 31.47 207 GLN A CA 1
ATOM 1353 C C . GLN A 1 185 ? 26.704 40.196 40.579 1.00 31.05 207 GLN A C 1
ATOM 1354 O O . GLN A 1 185 ? 26.287 40.698 39.538 1.00 31.31 207 GLN A O 1
ATOM 1360 N N . ARG A 1 186 ? 26.461 38.941 40.912 1.00 30.94 208 ARG A N 1
ATOM 1361 C CA . ARG A 1 186 ? 25.731 38.058 40.010 1.00 30.51 208 ARG A CA 1
ATOM 1362 C C . ARG A 1 186 ? 24.247 38.342 40.004 1.00 31.89 208 ARG A C 1
ATOM 1363 O O . ARG A 1 186 ? 23.620 38.343 38.937 1.00 33.36 208 ARG A O 1
ATOM 1371 N N . ASN A 1 187 ? 23.687 38.582 41.190 1.00 31.39 209 ASN A N 1
ATOM 1372 C CA . ASN A 1 187 ? 22.254 38.809 41.325 1.00 29.76 209 ASN A CA 1
ATOM 1373 C C . ASN A 1 187 ? 21.737 40.240 41.262 1.00 30.82 209 ASN A C 1
ATOM 1374 O O . ASN A 1 187 ? 20.528 40.464 41.270 1.00 32.83 209 ASN A O 1
ATOM 1379 N N . ALA A 1 188 ? 22.621 41.221 41.179 1.00 32.18 210 ALA A N 1
ATOM 1380 C CA . ALA A 1 188 ? 22.139 42.600 41.147 1.00 33.56 210 ALA A CA 1
ATOM 1381 C C . ALA A 1 188 ? 21.025 42.827 40.099 1.00 33.51 210 ALA A C 1
ATOM 1382 O O . ALA A 1 188 ? 19.929 43.270 40.451 1.00 30.96 210 ALA A O 1
ATOM 1384 N N . HIS A 1 189 ? 21.296 42.503 38.828 1.00 35.07 211 HIS A N 1
ATOM 1385 C CA . HIS A 1 189 ? 20.311 42.730 37.764 1.00 36.75 211 HIS A CA 1
ATOM 1386 C C . HIS A 1 189 ? 18.918 42.176 38.073 1.00 36.65 211 HIS A C 1
ATOM 1387 O O . HIS A 1 189 ? 17.930 42.904 37.927 1.00 35.68 211 HIS A O 1
ATOM 1394 N N . PHE A 1 190 ? 18.834 40.916 38.508 1.00 35.78 212 PHE A N 1
ATOM 1395 C CA . PHE A 1 190 ? 17.542 40.325 38.847 1.00 36.17 212 PHE A CA 1
ATOM 1396 C C . PHE A 1 190 ? 16.650 41.302 39.608 1.00 35.97 212 PHE A C 1
ATOM 1397 O O . PHE A 1 190 ? 15.426 41.242 39.485 1.00 35.88 212 PHE A O 1
ATOM 1405 N N . PHE A 1 191 ? 17.270 42.191 40.392 1.00 35.48 213 PHE A N 1
ATOM 1406 C CA . PHE A 1 191 ? 16.545 43.196 41.172 1.00 34.34 213 PHE A CA 1
ATOM 1407 C C . PHE A 1 191 ? 16.479 44.552 40.455 1.00 34.62 213 PHE A C 1
ATOM 1408 O O . PHE A 1 191 ? 15.884 45.513 40.949 1.00 34.83 213 PHE A O 1
ATOM 1416 N N . GLY A 1 192 ? 17.072 44.636 39.280 1.00 33.98 214 GLY A N 1
ATOM 1417 C CA . GLY A 1 192 ? 17.044 45.903 38.580 1.00 34.84 214 GLY A CA 1
ATOM 1418 C C . GLY A 1 192 ? 18.130 46.835 39.094 1.00 34.69 214 GLY A C 1
ATOM 1419 O O . GLY A 1 192 ? 17.993 48.061 38.986 1.00 34.72 214 GLY A O 1
ATOM 1420 N N . GLY A 1 193 ? 19.199 46.248 39.646 1.00 32.95 215 GLY A N 1
ATOM 1421 C CA . GLY A 1 193 ? 20.295 47.025 40.186 1.00 32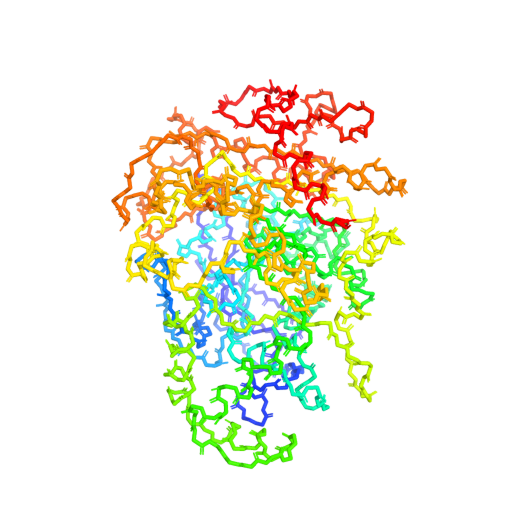.47 215 GLY A CA 1
ATOM 1422 C C . GLY A 1 193 ? 21.551 46.869 39.362 1.00 32.95 215 GLY A C 1
ATOM 1423 O O . GLY A 1 193 ? 21.766 45.836 38.728 1.00 33.50 215 GLY A O 1
ATOM 1424 N N . ARG A 1 194 ? 22.402 47.888 39.385 1.00 33.01 216 ARG A N 1
ATOM 1425 C CA . ARG A 1 194 ? 23.635 47.874 38.598 1.00 34.20 216 ARG A CA 1
ATOM 1426 C C . ARG A 1 194 ? 24.800 47.336 39.415 1.00 34.45 216 ARG A C 1
ATOM 1427 O O . ARG A 1 194 ? 25.274 48.001 40.335 1.00 34.46 216 ARG A O 1
ATOM 1435 N N . PRO A 1 195 ? 25.288 46.124 39.087 1.00 34.49 217 PRO A N 1
ATOM 1436 C CA . PRO A 1 195 ? 26.409 45.575 39.865 1.00 34.15 217 PRO A CA 1
ATOM 1437 C C . PRO A 1 195 ? 27.661 46.427 39.703 1.00 34.57 217 PRO A C 1
ATOM 1438 O O . PRO A 1 195 ? 28.575 46.376 40.544 1.00 34.23 217 PRO A O 1
ATOM 1442 N N . ASP A 1 196 ? 27.677 47.213 38.621 1.00 34.77 218 ASP A N 1
ATOM 1443 C CA . ASP A 1 196 ? 28.795 48.088 38.298 1.00 34.63 218 ASP A CA 1
ATOM 1444 C C . ASP A 1 196 ? 28.721 49.367 39.105 1.00 33.83 218 ASP A C 1
ATOM 1445 O O . ASP A 1 196 ? 29.557 50.235 38.960 1.00 35.08 218 ASP A O 1
ATOM 1450 N N . ASP A 1 197 ? 27.711 49.499 39.950 1.00 33.30 219 ASP A N 1
ATOM 1451 C CA . ASP A 1 197 ? 27.602 50.698 40.779 1.00 33.06 219 ASP A CA 1
ATOM 1452 C C . ASP A 1 197 ? 27.093 50.399 42.182 1.00 31.48 219 ASP A C 1
ATOM 1453 O O . ASP A 1 197 ? 26.034 50.886 42.595 1.00 30.41 219 ASP A O 1
ATOM 1458 N N . VAL A 1 198 ? 27.882 49.588 42.897 1.00 30.70 220 VAL A N 1
ATOM 1459 C CA . VAL A 1 198 ? 27.592 49.189 44.268 1.00 30.36 220 VAL A CA 1
ATOM 1460 C C . VAL A 1 198 ? 28.404 50.075 45.198 1.00 30.35 220 VAL A C 1
ATOM 1461 O O . VAL A 1 198 ? 29.593 50.332 44.936 1.00 31.78 220 VAL A O 1
ATOM 1465 N N . THR A 1 199 ? 27.764 50.552 46.262 1.00 27.84 221 THR A N 1
ATOM 1466 C CA . THR A 1 199 ? 28.441 51.381 47.258 1.00 27.31 221 THR A CA 1
ATOM 1467 C C . THR A 1 199 ? 28.423 50.641 48.604 1.00 27.28 221 THR A C 1
ATOM 1468 O O . THR A 1 199 ? 27.361 50.325 49.137 1.00 28.57 221 THR A O 1
ATOM 1472 N N . LEU A 1 200 ? 29.594 50.372 49.160 1.00 26.05 222 LEU A N 1
ATOM 1473 C CA . LEU A 1 200 ? 29.673 49.676 50.440 1.00 25.27 222 LEU A CA 1
ATOM 1474 C C . LEU A 1 200 ? 29.717 50.668 51.600 1.00 24.82 222 LEU A C 1
ATOM 1475 O O . LEU A 1 200 ? 30.477 51.645 51.574 1.00 25.27 222 LEU A O 1
ATOM 1480 N N . MET A 1 201 ? 28.911 50.395 52.624 1.00 23.46 223 MET A N 1
ATOM 1481 C CA . MET A 1 201 ? 28.825 51.254 53.798 1.00 22.57 223 MET A CA 1
ATOM 1482 C C . MET A 1 201 ? 28.806 50.440 55.066 1.00 21.53 223 MET A C 1
ATOM 1483 O O . MET A 1 201 ? 28.384 49.295 55.064 1.00 21.28 223 MET A O 1
ATOM 1488 N N . GLY A 1 202 ? 29.266 51.034 56.157 1.00 22.12 224 GLY A N 1
ATOM 1489 C CA . GLY A 1 202 ? 29.222 50.342 57.435 1.00 21.57 224 GLY A CA 1
ATOM 1490 C C . GLY A 1 202 ? 29.330 51.373 58.540 1.00 21.76 224 GLY A C 1
ATOM 1491 O O . GLY A 1 202 ? 29.590 52.556 58.271 1.00 21.17 224 GLY A O 1
ATOM 1492 N N . GLN A 1 203 ? 29.070 50.968 59.774 1.00 21.31 225 GLN A N 1
ATOM 1493 C CA . GLN A 1 203 ? 29.252 51.891 60.878 1.00 22.34 225 GLN A CA 1
ATOM 1494 C C . GLN A 1 203 ? 29.849 51.043 61.999 1.00 21.38 225 GLN A C 1
ATOM 1495 O O . GLN A 1 203 ? 29.529 49.856 62.153 1.00 20.37 225 GLN A O 1
ATOM 1501 N N . SER A 1 204 ? 30.774 51.646 62.737 1.00 21.66 226 SER A N 1
ATOM 1502 C CA . SER A 1 204 ? 31.502 50.960 63.818 1.00 24.87 226 SER A CA 1
ATOM 1503 C C . SER A 1 204 ? 32.200 49.744 63.224 1.00 24.32 226 SER A C 1
ATOM 1504 O O . SER A 1 204 ? 32.705 49.831 62.098 1.00 24.38 226 SER A O 1
ATOM 1507 N N . ALA A 1 205 ? 32.253 48.638 63.956 1.00 24.44 227 ALA A N 1
ATOM 1508 C CA . ALA A 1 205 ? 32.905 47.436 63.429 1.00 23.61 227 ALA A CA 1
ATOM 1509 C C . ALA A 1 205 ? 32.532 47.318 61.946 1.00 23.44 227 ALA A C 1
ATOM 1510 O O . ALA A 1 205 ? 33.397 47.038 61.102 1.00 21.84 227 ALA A O 1
ATOM 1512 N N . GLY A 1 206 ? 31.259 47.590 61.628 1.00 22.65 228 GLY A N 1
ATOM 1513 C CA . GLY A 1 206 ? 30.802 47.524 60.248 1.00 21.29 228 GLY A CA 1
ATOM 1514 C C . GLY A 1 206 ? 31.634 48.420 59.332 1.00 22.44 228 GLY A C 1
ATOM 1515 O O . GLY A 1 206 ? 32.037 48.005 58.237 1.00 21.30 228 GLY A O 1
ATOM 1516 N N . ALA A 1 207 ? 31.888 49.654 59.766 1.00 22.10 229 ALA A N 1
ATOM 1517 C CA . ALA A 1 207 ? 32.671 50.579 58.960 1.00 22.04 229 ALA A CA 1
ATOM 1518 C C . ALA A 1 207 ? 34.106 50.094 58.876 1.00 22.88 229 ALA A C 1
ATOM 1519 O O . ALA A 1 207 ? 34.743 50.168 57.823 1.00 23.63 229 ALA A O 1
ATOM 1521 N N . ALA A 1 208 ? 34.613 49.593 59.999 1.00 23.42 230 ALA A N 1
ATOM 1522 C CA . ALA A 1 208 ? 35.985 49.094 60.074 1.00 24.57 230 ALA A CA 1
ATOM 1523 C C . ALA A 1 208 ? 36.148 47.916 59.105 1.00 26.01 230 ALA A C 1
ATOM 1524 O O . ALA A 1 208 ? 37.170 47.798 58.410 1.00 26.61 230 ALA A O 1
ATOM 1526 N N . ALA A 1 209 ? 35.139 47.046 59.057 1.00 26.56 231 ALA A N 1
ATOM 1527 C CA . ALA A 1 209 ? 35.183 45.900 58.149 1.00 25.30 231 ALA A CA 1
ATOM 1528 C C . ALA A 1 209 ? 35.167 46.417 56.725 1.00 24.09 231 ALA A C 1
ATOM 1529 O O . ALA A 1 209 ? 35.907 45.925 55.885 1.00 24.70 231 ALA A O 1
ATOM 1531 N N . THR A 1 210 ? 34.323 47.412 56.463 1.00 22.50 232 THR A N 1
ATOM 1532 C CA . THR A 1 210 ? 34.236 47.993 55.132 1.00 22.47 232 THR A CA 1
ATOM 1533 C C . THR A 1 210 ? 35.587 48.530 54.752 1.00 23.05 232 THR A C 1
ATOM 1534 O O . THR A 1 210 ? 36.086 48.215 53.693 1.00 25.12 232 THR A O 1
ATOM 1538 N N . HIS A 1 211 ? 36.190 49.342 55.612 1.00 23.34 2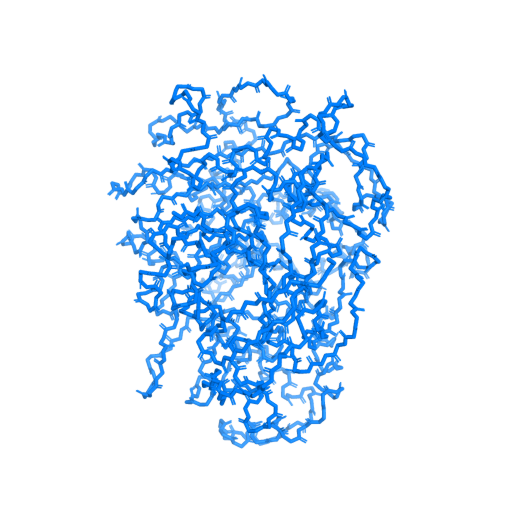33 HIS A N 1
ATOM 1539 C CA . HIS A 1 211 ? 37.484 49.899 55.270 1.00 22.80 233 HIS A CA 1
ATOM 1540 C C . HIS A 1 211 ? 38.449 48.785 54.955 1.00 20.93 233 HIS A C 1
ATOM 1541 O O . HIS A 1 211 ? 39.163 48.844 53.962 1.00 22.10 233 HIS A O 1
ATOM 1548 N N . ILE A 1 212 ? 38.482 47.773 55.805 1.00 20.20 234 ILE A N 1
ATOM 1549 C CA . ILE A 1 212 ? 39.384 46.648 55.572 1.00 21.38 234 ILE A CA 1
ATOM 1550 C C . ILE A 1 212 ? 39.145 46.007 54.198 1.00 23.12 234 ILE A C 1
ATOM 1551 O O . ILE A 1 212 ? 40.094 45.842 53.414 1.00 24.22 234 ILE A O 1
ATOM 1556 N N . LEU A 1 213 ? 37.904 45.640 53.892 1.00 22.30 235 LEU A N 1
ATOM 1557 C CA . LEU A 1 213 ? 37.664 45.030 52.608 1.00 22.76 235 LEU A CA 1
ATOM 1558 C C . LEU A 1 213 ? 38.250 45.919 51.542 1.00 25.32 235 LEU A C 1
ATOM 1559 O O . LEU A 1 213 ? 38.928 45.422 50.643 1.00 27.75 235 LEU A O 1
ATOM 1564 N N . SER A 1 214 ? 38.041 47.231 51.654 1.00 23.97 236 SER A N 1
ATOM 1565 C CA . SER A 1 214 ? 38.563 48.150 50.654 1.00 24.63 236 SER A CA 1
ATOM 1566 C C . SER A 1 214 ? 40.084 48.001 50.405 1.00 26.40 236 SER A C 1
ATOM 1567 O O . SER A 1 214 ? 40.612 48.472 49.396 1.00 25.46 236 SER A O 1
ATOM 1570 N N . LEU A 1 215 ? 40.780 47.331 51.320 1.00 28.78 237 LEU A N 1
ATOM 1571 C CA . LEU A 1 215 ? 42.223 47.129 51.203 1.00 30.50 237 LEU A CA 1
ATOM 1572 C C . LEU A 1 215 ? 42.543 45.726 50.745 1.00 31.72 237 LEU A C 1
ATOM 1573 O O . LEU A 1 215 ? 43.703 45.405 50.508 1.00 33.15 237 LEU A O 1
ATOM 1578 N N . SER A 1 216 ? 41.522 44.889 50.639 1.00 32.34 238 SER A N 1
ATOM 1579 C CA . SER A 1 216 ? 41.712 43.496 50.260 1.00 32.97 238 SER A CA 1
ATOM 1580 C C . SER A 1 216 ? 41.698 43.290 48.775 1.00 34.95 238 SER A C 1
ATOM 1581 O O . SER A 1 216 ? 40.669 43.494 48.120 1.00 35.40 238 SER A O 1
ATOM 1584 N N . LYS A 1 217 ? 42.835 42.868 48.237 1.00 37.57 239 LYS A N 1
ATOM 1585 C CA . LYS A 1 217 ? 42.915 42.628 46.806 1.00 40.05 239 LYS A CA 1
ATOM 1586 C C . LYS A 1 217 ? 41.923 41.507 46.442 1.00 39.14 239 LYS A C 1
ATOM 1587 O O . LYS A 1 217 ? 41.621 41.280 45.270 1.00 39.94 239 LYS A O 1
ATOM 1593 N N . ALA A 1 218 ? 41.390 40.835 47.458 1.00 39.09 240 ALA A N 1
ATOM 1594 C CA . ALA A 1 218 ? 40.425 39.753 47.246 1.00 39.05 240 ALA A CA 1
ATOM 1595 C C . ALA A 1 218 ? 38.988 40.278 47.164 1.00 38.88 240 ALA A C 1
ATOM 1596 O O . ALA A 1 218 ? 38.040 39.501 47.057 1.00 39.02 240 ALA A O 1
ATOM 1598 N N . ALA A 1 219 ? 38.833 41.598 47.215 1.00 39.14 241 ALA A N 1
ATOM 1599 C CA . ALA A 1 219 ? 37.513 42.220 47.154 1.00 37.48 241 ALA A CA 1
ATOM 1600 C C . ALA A 1 219 ? 37.459 43.156 45.961 1.00 36.69 241 ALA A C 1
ATOM 1601 O O . ALA A 1 219 ? 36.495 43.921 45.788 1.00 36.97 241 ALA A O 1
ATOM 1603 N N . ASP A 1 220 ? 38.492 43.086 45.134 1.00 36.07 242 ASP A N 1
ATOM 1604 C CA . ASP A 1 220 ? 38.567 43.948 43.971 1.00 37.04 242 ASP A CA 1
ATOM 1605 C C . ASP A 1 220 ? 37.361 43.773 43.065 1.00 35.23 242 ASP A C 1
ATOM 1606 O O . ASP A 1 220 ? 36.968 42.647 42.738 1.00 33.85 242 ASP A O 1
ATOM 1611 N N . GLY A 1 221 ? 36.764 44.895 42.674 1.00 33.66 243 GLY A N 1
ATOM 1612 C CA . GLY A 1 221 ? 35.622 44.831 41.786 1.00 31.17 243 GLY A CA 1
ATOM 1613 C C . GLY A 1 221 ? 34.291 44.478 42.421 1.00 29.88 243 GLY A C 1
ATOM 1614 O O . GLY A 1 221 ? 33.314 44.225 41.728 1.00 30.87 243 GLY A O 1
ATOM 1615 N N . LEU A 1 222 ? 34.222 44.477 43.738 1.00 28.18 244 LEU A N 1
ATOM 1616 C CA . LEU A 1 222 ? 32.966 44.149 44.363 1.00 25.73 244 LEU A CA 1
ATOM 1617 C C . LEU A 1 222 ? 32.144 45.372 44.695 1.00 24.16 244 LEU A C 1
ATOM 1618 O O . LEU A 1 222 ? 30.981 45.235 45.017 1.00 24.08 244 LEU A O 1
ATOM 1623 N N . PHE A 1 223 ? 32.740 46.559 44.605 1.00 23.82 245 PHE A N 1
ATOM 1624 C CA . PHE A 1 223 ? 32.036 47.814 44.900 1.00 25.53 245 PHE A CA 1
ATOM 1625 C C . PHE A 1 223 ? 32.856 49.015 44.387 1.00 26.60 245 PHE A C 1
ATOM 1626 O O . PHE A 1 223 ? 34.081 48.975 44.402 1.00 27.14 245 PHE A O 1
ATOM 1634 N N . ARG A 1 224 ? 32.177 50.073 43.941 1.00 27.34 246 ARG A N 1
ATOM 1635 C CA . ARG A 1 224 ? 32.852 51.227 43.368 1.00 27.51 246 ARG A CA 1
ATOM 1636 C C . ARG A 1 224 ? 33.367 52.312 44.343 1.00 29.85 246 ARG A C 1
ATOM 1637 O O . ARG A 1 224 ? 34.292 53.073 44.006 1.00 30.56 246 ARG A O 1
ATOM 1645 N N . ARG A 1 225 ? 32.785 52.388 45.542 1.00 29.70 247 ARG A N 1
ATOM 1646 C CA . ARG A 1 225 ? 33.178 53.381 46.546 1.00 27.47 247 ARG A CA 1
ATOM 1647 C C . ARG A 1 225 ? 32.677 52.883 47.914 1.00 29.37 247 ARG A C 1
ATOM 1648 O O . ARG A 1 225 ? 32.017 51.836 48.004 1.00 29.78 247 ARG A O 1
ATOM 1656 N N . ALA A 1 226 ? 32.977 53.617 48.984 1.00 29.15 248 ALA A N 1
ATOM 1657 C CA . ALA A 1 226 ? 32.536 53.178 50.304 1.00 27.59 248 ALA A CA 1
ATOM 1658 C C . ALA A 1 226 ? 32.226 54.330 51.242 1.00 28.11 248 ALA A C 1
ATOM 1659 O O . ALA A 1 226 ? 32.660 55.467 51.009 1.00 28.31 248 ALA A O 1
ATOM 1661 N N . ILE A 1 227 ? 31.466 54.024 52.295 1.00 27.21 249 ILE A N 1
ATOM 1662 C CA . ILE A 1 227 ? 31.088 55.012 53.307 1.00 26.83 249 ILE A CA 1
ATOM 1663 C C . ILE A 1 227 ? 31.473 54.482 54.690 1.00 27.31 249 ILE A C 1
ATOM 1664 O O . ILE A 1 227 ? 30.983 53.418 55.101 1.00 27.82 249 ILE A O 1
ATOM 1669 N N . LEU A 1 228 ? 32.347 55.223 55.383 1.00 26.32 250 LEU A N 1
ATOM 1670 C CA . LEU A 1 228 ? 32.834 54.861 56.715 1.00 25.01 250 LEU A CA 1
ATOM 1671 C C . LEU A 1 228 ? 32.207 55.710 57.801 1.00 23.90 250 LEU A C 1
ATOM 1672 O O . LEU A 1 228 ? 32.678 56.798 58.109 1.00 23.18 250 LEU A O 1
ATOM 1677 N N . MET A 1 229 ? 31.152 55.187 58.399 1.00 24.98 251 MET A N 1
ATOM 1678 C CA . MET A 1 229 ? 30.429 55.873 59.461 1.00 26.46 251 MET A CA 1
ATOM 1679 C C . MET A 1 229 ? 31.008 55.486 60.841 1.00 25.54 251 MET A C 1
ATOM 1680 O O . MET A 1 229 ? 30.644 54.446 61.417 1.00 23.65 251 MET A O 1
ATOM 1685 N N . SER A 1 230 ? 31.910 56.332 61.355 1.00 25.28 252 SER A N 1
ATOM 1686 C CA . SER A 1 230 ? 32.571 56.079 62.643 1.00 25.57 252 SER A CA 1
ATOM 1687 C C . SER A 1 230 ? 33.266 54.716 62.715 1.00 25.84 252 SER A C 1
ATOM 1688 O O . SER A 1 230 ? 32.925 53.888 63.566 1.00 25.25 252 SER A O 1
ATOM 1691 N N . GLY A 1 231 ? 34.245 54.499 61.841 1.00 24.05 253 GLY A N 1
ATOM 1692 C CA . GLY A 1 231 ? 34.979 53.254 61.863 1.00 24.90 253 GLY A CA 1
ATOM 1693 C C . GLY A 1 231 ? 36.070 53.220 60.813 1.00 24.78 253 GLY A C 1
ATOM 1694 O O . GLY A 1 231 ? 35.879 53.771 59.741 1.00 25.33 253 GLY A O 1
ATOM 1695 N N . THR A 1 232 ? 37.215 52.612 61.121 1.00 24.10 254 THR A N 1
ATOM 1696 C CA . THR A 1 232 ? 38.298 52.491 60.149 1.00 25.45 254 THR A CA 1
ATOM 1697 C C . THR A 1 232 ? 39.086 51.224 60.403 1.00 26.54 254 THR A C 1
ATOM 1698 O O . THR A 1 232 ? 39.052 50.655 61.495 1.00 26.55 254 THR A O 1
ATOM 1702 N N . SER A 1 233 ? 39.826 50.805 59.386 1.00 28.32 255 SER A N 1
ATOM 1703 C CA . SER A 1 233 ? 40.625 49.590 59.466 1.00 29.60 255 SER A CA 1
ATOM 1704 C C . SER A 1 233 ? 41.575 49.586 60.658 1.00 31.32 255 SER A C 1
ATOM 1705 O O . SER A 1 233 ? 41.859 48.524 61.228 1.00 32.17 255 SER A O 1
ATOM 1708 N N . SER A 1 234 ? 42.060 50.757 61.055 1.00 32.81 256 SER A N 1
ATOM 1709 C CA . SER A 1 234 ? 42.972 50.775 62.188 1.00 33.72 256 SER A CA 1
ATOM 1710 C C . SER A 1 234 ? 42.441 51.522 63.394 1.00 34.35 256 SER A C 1
ATOM 1711 O O . SER A 1 234 ? 43.217 51.905 64.270 1.00 36.67 256 SER A O 1
ATOM 1714 N N . SER A 1 235 ? 41.131 51.744 63.456 1.00 34.65 257 SER A N 1
ATOM 1715 C CA . SER A 1 235 ? 40.572 52.415 64.628 1.00 34.66 257 SER A CA 1
ATOM 1716 C C . SER A 1 235 ? 41.060 51.639 65.877 1.00 34.88 257 SER A C 1
ATOM 1717 O O . SER A 1 235 ? 41.111 50.394 65.894 1.00 33.44 257 SER A O 1
ATOM 1720 N N . ALA A 1 236 ? 41.429 52.375 66.917 1.00 35.41 258 ALA A N 1
ATOM 1721 C CA . ALA A 1 236 ? 41.945 51.749 68.122 1.00 35.19 258 ALA A CA 1
ATOM 1722 C C . ALA A 1 236 ? 40.975 50.920 68.964 1.00 35.25 258 ALA A C 1
ATOM 1723 O O . ALA A 1 236 ? 41.410 50.213 69.867 1.00 35.25 258 ALA A O 1
ATOM 1725 N N . PHE A 1 237 ? 39.674 50.992 68.697 1.00 35.04 259 PHE A N 1
ATOM 1726 C CA . PHE A 1 237 ? 38.750 50.214 69.514 1.00 33.32 259 PHE A CA 1
ATOM 1727 C C . PHE A 1 237 ? 38.926 48.713 69.350 1.00 33.63 259 PHE A C 1
ATOM 1728 O O . PHE A 1 237 ? 38.234 47.929 70.006 1.00 33.25 259 PHE A O 1
ATOM 1736 N N . PHE A 1 238 ? 39.846 48.310 68.477 1.00 33.11 260 PHE A N 1
ATOM 1737 C CA . PHE A 1 238 ? 40.113 46.891 68.288 1.00 33.54 260 PHE A CA 1
ATOM 1738 C C . PHE A 1 238 ? 41.520 46.717 67.732 1.00 34.90 260 PHE A C 1
ATOM 1739 O O . PHE A 1 238 ? 42.288 47.683 67.640 1.00 35.57 260 PHE A O 1
ATOM 1747 N N . THR A 1 239 ? 41.881 45.488 67.394 1.00 35.09 261 THR A N 1
ATOM 1748 C CA . THR A 1 239 ? 43.204 45.268 66.817 1.00 35.97 261 THR A CA 1
ATOM 1749 C C . THR A 1 239 ? 43.255 44.044 65.925 1.00 34.44 261 THR A C 1
ATOM 1750 O O . THR A 1 239 ? 42.604 43.042 66.204 1.00 32.29 261 THR A O 1
ATOM 1754 N N . THR A 1 240 ? 44.032 44.142 64.854 1.00 34.59 262 THR A N 1
ATOM 1755 C CA . THR A 1 240 ? 44.184 43.028 63.930 1.00 37.48 262 THR A CA 1
ATOM 1756 C C . THR A 1 240 ? 45.460 42.275 64.241 1.00 38.49 262 THR A C 1
ATOM 1757 O O . THR A 1 240 ? 45.888 41.451 63.446 1.00 40.25 262 THR A O 1
ATOM 1761 N N . ASN A 1 241 ? 46.047 42.557 65.405 1.00 39.95 263 ASN A N 1
ATOM 1762 C CA . ASN A 1 241 ? 47.301 41.944 65.841 1.00 40.56 263 ASN A CA 1
ATOM 1763 C C . ASN A 1 241 ? 47.250 40.432 66.121 1.00 40.43 263 ASN A C 1
ATOM 1764 O O . ASN A 1 241 ? 46.481 39.952 66.964 1.00 37.62 263 ASN A O 1
ATOM 1769 N N . PRO A 1 242 ? 48.106 39.668 65.419 1.00 41.24 264 PRO A N 1
ATOM 1770 C CA . PRO A 1 242 ? 48.268 38.210 65.473 1.00 42.03 264 PRO A CA 1
ATOM 1771 C C . PRO A 1 242 ? 48.565 37.645 66.856 1.00 43.28 264 PRO A C 1
ATOM 1772 O O . PRO A 1 242 ? 48.031 36.601 67.237 1.00 42.58 264 PRO A O 1
ATOM 1776 N N . VAL A 1 243 ? 49.435 38.320 67.603 1.00 43.99 265 VAL A N 1
ATOM 1777 C CA . VAL A 1 243 ? 49.757 37.867 68.949 1.00 45.59 265 VAL A CA 1
ATOM 1778 C C . VAL A 1 243 ? 48.460 37.897 69.772 1.00 45.90 265 VAL A C 1
ATOM 1779 O O . VAL A 1 243 ? 48.086 36.895 70.400 1.00 47.06 265 VAL A O 1
ATOM 1783 N N . PHE A 1 244 ? 47.775 39.039 69.748 1.00 44.17 266 PHE A N 1
ATOM 1784 C CA . PHE A 1 244 ? 46.518 39.200 70.470 1.00 43.03 266 PHE A CA 1
ATOM 1785 C C . PHE A 1 244 ? 45.528 38.104 70.112 1.00 42.61 266 PHE A C 1
ATOM 1786 O O . PHE A 1 244 ? 44.855 37.547 70.974 1.00 42.67 266 PHE A O 1
ATOM 1794 N N . ALA A 1 245 ? 45.420 37.810 68.828 1.00 42.08 267 ALA A N 1
ATOM 1795 C CA . ALA A 1 245 ? 44.502 36.776 68.404 1.00 44.01 267 ALA A CA 1
ATOM 1796 C C . ALA A 1 245 ? 44.804 35.512 69.181 1.00 45.61 267 ALA A C 1
ATOM 1797 O O . ALA A 1 245 ? 43.930 34.952 69.832 1.00 45.75 267 ALA A O 1
ATOM 1799 N N . GLN A 1 246 ? 46.061 35.081 69.127 1.00 48.71 268 GLN A N 1
ATOM 1800 C CA . GLN A 1 246 ? 46.513 33.863 69.813 1.00 50.71 268 GLN A CA 1
ATOM 1801 C C . GLN A 1 246 ? 46.113 33.892 71.265 1.00 49.52 268 GLN A C 1
ATOM 1802 O O . GLN A 1 246 ? 45.524 32.943 71.777 1.00 49.02 268 GLN A O 1
ATOM 1808 N N . TYR A 1 247 ? 46.450 34.991 71.920 1.00 48.92 269 TYR A N 1
ATOM 1809 C CA . TYR A 1 247 ? 46.101 35.176 73.308 1.00 50.17 269 TYR A CA 1
ATOM 1810 C C . TYR A 1 247 ? 44.627 34.831 73.556 1.00 50.03 269 TYR A C 1
ATOM 1811 O O . TYR A 1 247 ? 44.303 33.800 74.161 1.00 49.36 269 TYR A O 1
ATOM 1820 N N . ILE A 1 248 ? 43.746 35.701 73.071 1.00 48.96 270 ILE A N 1
ATOM 1821 C CA . ILE A 1 248 ? 42.307 35.535 73.248 1.00 49.14 270 ILE A CA 1
ATOM 1822 C C . ILE A 1 248 ? 41.772 34.168 72.828 1.00 48.70 270 ILE A C 1
ATOM 1823 O O . ILE A 1 248 ? 40.853 33.631 73.452 1.00 46.44 270 ILE A O 1
ATOM 1828 N N . ASN A 1 249 ? 42.339 33.609 71.768 1.00 50.09 271 ASN A N 1
ATOM 1829 C CA . ASN A 1 249 ? 41.904 32.309 71.304 1.00 52.37 271 ASN A CA 1
ATOM 1830 C C . ASN A 1 249 ? 42.288 31.244 72.316 1.00 54.32 271 ASN A C 1
ATOM 1831 O O . ASN A 1 249 ? 41.431 30.507 72.801 1.00 53.80 271 ASN A O 1
ATOM 1836 N N . LYS A 1 250 ? 43.571 31.178 72.658 1.00 57.12 272 LYS A N 1
ATOM 1837 C CA . LYS A 1 250 ? 44.041 30.188 73.625 1.00 59.71 272 LYS A CA 1
ATOM 1838 C C . LYS A 1 250 ? 43.375 30.400 74.985 1.00 58.84 272 LYS A C 1
ATOM 1839 O O . LYS A 1 250 ? 43.324 29.493 75.812 1.00 59.58 272 LYS A O 1
ATOM 1845 N N . LEU A 1 251 ? 42.825 31.590 75.186 1.00 57.20 273 LEU A N 1
ATOM 1846 C CA . LEU A 1 251 ? 42.130 31.922 76.418 1.00 56.22 273 LEU A CA 1
ATOM 1847 C C . LEU A 1 251 ? 40.699 31.392 76.349 1.00 55.69 273 LEU A C 1
ATOM 1848 O O . LEU A 1 251 ? 40.068 31.108 77.364 1.00 56.15 273 LEU A O 1
ATOM 1853 N N . PHE A 1 252 ? 40.183 31.287 75.133 1.00 54.38 274 PHE A N 1
ATOM 1854 C CA . PHE A 1 252 ? 38.836 30.789 74.916 1.00 53.11 274 PHE A CA 1
ATOM 1855 C C . PHE A 1 252 ? 38.846 29.268 75.093 1.00 54.10 274 PHE A C 1
ATOM 1856 O O . PHE A 1 252 ? 38.123 28.721 75.929 1.00 53.45 274 PHE A O 1
ATOM 1864 N N . VAL A 1 253 ? 39.671 28.603 74.285 1.00 55.30 275 VAL A N 1
ATOM 1865 C CA . VAL A 1 253 ? 39.814 27.151 74.318 1.00 55.79 275 VAL A CA 1
ATOM 1866 C C . VAL A 1 253 ? 40.113 26.705 75.731 1.00 56.20 275 VAL A C 1
ATOM 1867 O O . VAL A 1 253 ? 39.613 25.677 76.185 1.00 56.34 275 VAL A O 1
ATOM 1871 N N . THR A 1 254 ? 40.942 27.478 76.426 1.00 56.21 276 THR A N 1
ATOM 1872 C CA . THR A 1 254 ? 41.258 27.155 77.801 1.00 55.78 276 THR A CA 1
ATOM 1873 C C . THR A 1 254 ? 39.956 27.189 78.562 1.00 55.69 276 THR A C 1
ATOM 1874 O O . THR A 1 254 ? 39.468 26.150 78.976 1.00 57.62 276 THR A O 1
ATOM 1878 N N . ASN A 1 255 ? 39.386 28.381 78.726 1.00 55.38 277 ASN A N 1
ATOM 1879 C CA . ASN A 1 255 ? 38.114 28.546 79.437 1.00 54.38 277 ASN A CA 1
ATOM 1880 C C . ASN A 1 255 ? 37.025 27.588 78.998 1.00 53.82 277 ASN A C 1
ATOM 1881 O O . ASN A 1 255 ? 36.154 27.252 79.791 1.00 53.32 277 ASN A O 1
ATOM 1886 N N . ILE A 1 256 ? 37.049 27.170 77.734 1.00 54.41 278 ILE A N 1
ATOM 1887 C CA . ILE A 1 256 ? 36.008 26.286 77.232 1.00 55.52 278 ILE A CA 1
ATOM 1888 C C . ILE A 1 256 ? 36.195 24.813 77.570 1.00 56.64 278 ILE A C 1
ATOM 1889 O O . ILE A 1 256 ? 35.333 23.988 77.276 1.00 57.02 278 ILE A O 1
ATOM 1894 N N . GLY A 1 257 ? 37.313 24.476 78.190 1.00 56.72 279 GLY A N 1
ATOM 1895 C CA . GLY A 1 257 ? 37.515 23.097 78.570 1.00 58.21 279 GLY A CA 1
ATOM 1896 C C . GLY A 1 257 ? 38.324 22.262 77.606 1.00 59.77 279 GLY A C 1
ATOM 1897 O O . GLY A 1 257 ? 38.696 21.139 77.943 1.00 59.65 279 GLY A O 1
ATOM 1898 N N . ILE A 1 258 ? 38.584 22.771 76.408 1.00 60.24 280 ILE A N 1
ATOM 1899 C CA . ILE A 1 258 ? 39.392 22.011 75.462 1.00 61.28 280 ILE A CA 1
ATOM 1900 C C . ILE A 1 258 ? 40.800 21.820 76.047 1.00 62.77 280 ILE A C 1
ATOM 1901 O O . ILE A 1 258 ? 41.232 22.592 76.905 1.00 63.32 280 ILE A O 1
ATOM 1906 N N . THR A 1 259 ? 41.495 20.771 75.610 1.00 63.80 281 THR A N 1
ATOM 1907 C CA . THR A 1 259 ? 42.859 20.502 76.068 1.00 63.99 281 THR A CA 1
ATOM 1908 C C . THR A 1 259 ? 43.713 20.134 74.871 1.00 64.52 281 THR A C 1
ATOM 1909 O O . THR A 1 259 ? 44.940 20.197 74.932 1.00 64.24 281 THR A O 1
ATOM 1913 N N . ALA A 1 260 ? 43.054 19.752 73.782 1.00 65.35 282 ALA A N 1
ATOM 1914 C CA . ALA A 1 260 ? 4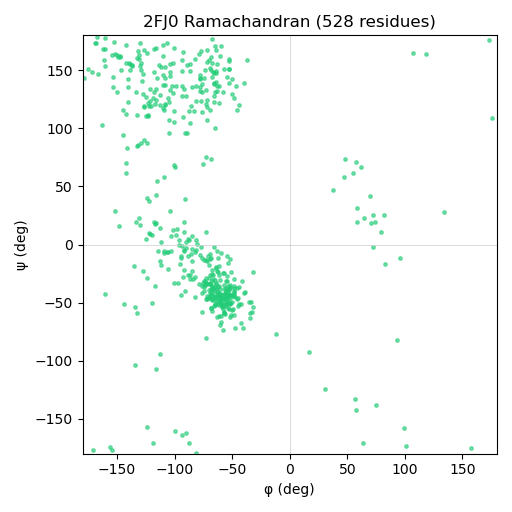3.755 19.400 72.556 1.00 66.98 282 ALA A CA 1
ATOM 1915 C C . ALA A 1 260 ? 44.697 20.544 72.182 1.00 67.94 282 ALA A C 1
ATOM 1916 O O . ALA A 1 260 ? 44.491 21.688 72.589 1.00 69.34 282 ALA A O 1
ATOM 1918 N N . THR A 1 261 ? 45.720 20.252 71.394 1.00 67.58 283 THR A N 1
ATOM 1919 C CA . THR A 1 261 ? 46.664 21.290 71.029 1.00 68.15 283 THR A CA 1
ATOM 1920 C C . THR A 1 261 ? 46.824 21.469 69.531 1.00 68.50 283 THR A C 1
ATOM 1921 O O . THR A 1 261 ? 47.154 22.557 69.061 1.00 68.32 283 THR A O 1
ATOM 1925 N N . ASP A 1 262 ? 46.613 20.391 68.787 1.00 68.52 284 ASP A N 1
ATOM 1926 C CA . ASP A 1 262 ? 46.723 20.434 67.340 1.00 68.73 284 ASP A CA 1
ATOM 1927 C C . ASP A 1 262 ? 45.681 21.421 66.822 1.00 68.58 284 ASP A C 1
ATOM 1928 O O . ASP A 1 262 ? 44.538 21.421 67.288 1.00 68.09 284 ASP A O 1
ATOM 1933 N N . PRO A 1 263 ? 46.063 22.280 65.856 1.00 68.47 285 PRO A N 1
ATOM 1934 C CA . PRO A 1 263 ? 45.120 23.261 65.301 1.00 68.19 285 PRO A CA 1
ATOM 1935 C C . PRO A 1 263 ? 43.811 22.583 64.908 1.00 67.99 285 PRO A C 1
ATOM 1936 O O . PRO A 1 263 ? 42.742 22.965 65.371 1.00 67.98 285 PRO A O 1
ATOM 1940 N N . GLU A 1 264 ? 43.905 21.559 64.070 1.00 67.69 286 GLU A N 1
ATOM 1941 C CA . GLU A 1 264 ? 42.725 20.832 63.637 1.00 68.53 286 GLU A CA 1
ATOM 1942 C C . GLU A 1 264 ? 41.929 20.187 64.762 1.00 68.32 286 GLU A C 1
ATOM 1943 O O . GLU A 1 264 ? 40.702 20.236 64.752 1.00 69.92 286 GLU A O 1
ATOM 1949 N N . GLU A 1 265 ? 42.606 19.569 65.724 1.00 67.48 287 GLU A N 1
ATOM 1950 C CA . GLU A 1 265 ? 41.891 18.915 66.815 1.00 66.71 287 GLU A CA 1
ATOM 1951 C C . GLU A 1 265 ? 41.074 19.932 67.606 1.00 64.15 287 GLU A C 1
ATOM 1952 O O . GLU A 1 265 ? 39.905 19.697 67.917 1.00 62.91 287 GLU A O 1
ATOM 1958 N N . ILE A 1 266 ? 41.690 21.068 67.914 1.00 62.36 288 ILE A N 1
ATOM 1959 C CA . ILE A 1 266 ? 41.017 22.134 68.651 1.00 60.45 288 ILE A CA 1
ATOM 1960 C C . ILE A 1 266 ? 39.762 22.484 67.883 1.00 59.94 288 ILE A C 1
ATOM 1961 O O . ILE A 1 266 ? 38.712 22.785 68.445 1.00 58.43 288 ILE A O 1
ATOM 1966 N N . HIS A 1 267 ? 39.912 22.446 66.568 1.00 59.49 289 HIS A N 1
ATOM 1967 C CA . HIS A 1 267 ? 38.837 22.747 65.650 1.00 59.27 289 HIS A CA 1
ATOM 1968 C C . HIS A 1 267 ? 37.710 21.716 65.832 1.00 59.76 289 HIS A C 1
ATOM 1969 O O . HIS A 1 267 ? 36.591 22.069 66.229 1.00 58.90 289 HIS A O 1
ATOM 1976 N N . GLN A 1 268 ? 38.012 20.447 65.566 1.00 59.44 290 GLN A N 1
ATOM 1977 C CA . GLN A 1 268 ? 37.013 19.398 65.696 1.00 59.13 290 GLN A CA 1
ATOM 1978 C C . GLN A 1 268 ? 36.201 19.542 66.971 1.00 58.13 290 GLN A C 1
ATOM 1979 O O . GLN A 1 268 ? 34.969 19.539 66.929 1.00 58.02 290 GLN A O 1
ATOM 1985 N N . LYS A 1 269 ? 36.887 19.674 68.103 1.00 56.13 291 LYS A N 1
ATOM 1986 C CA . LYS A 1 269 ? 36.205 19.801 69.385 1.00 54.99 291 LYS A CA 1
ATOM 1987 C C . LYS A 1 269 ? 35.197 20.932 69.349 1.00 53.27 291 LYS A C 1
ATOM 1988 O O . LYS A 1 269 ? 34.094 20.841 69.898 1.00 52.58 291 LYS A O 1
ATOM 1994 N N . LEU A 1 270 ? 35.595 22.006 68.683 1.00 51.69 292 LEU A N 1
ATOM 1995 C CA . LEU A 1 270 ? 34.762 23.193 68.547 1.00 49.06 292 LEU A CA 1
ATOM 1996 C C . LEU A 1 270 ? 33.588 22.915 67.636 1.00 48.11 292 LEU A C 1
ATOM 1997 O O . LEU A 1 270 ? 32.456 23.286 67.946 1.00 46.71 292 LEU A O 1
ATOM 2002 N N . ILE A 1 271 ? 33.883 22.268 66.508 1.00 48.39 293 ILE A N 1
ATOM 2003 C CA . ILE A 1 271 ? 32.884 21.877 65.527 1.00 49.15 293 ILE A CA 1
ATOM 2004 C C . ILE A 1 271 ? 31.758 21.078 66.182 1.00 50.63 293 ILE A C 1
ATOM 2005 O O . ILE A 1 271 ? 30.582 21.290 65.878 1.00 50.05 293 ILE A O 1
ATOM 2010 N N . GLU A 1 272 ? 32.128 20.165 67.082 1.00 52.37 294 GLU A N 1
ATOM 2011 C CA . GLU A 1 272 ? 31.159 19.319 67.777 1.00 53.58 294 GLU A CA 1
ATOM 2012 C C . GLU A 1 272 ? 30.612 19.888 69.090 1.00 52.86 294 GLU A C 1
ATOM 2013 O O . GLU A 1 272 ? 29.800 19.252 69.773 1.00 51.34 294 GLU A O 1
ATOM 2019 N N . MET A 1 273 ? 31.046 21.094 69.433 1.00 52.66 295 MET A N 1
ATOM 2020 C CA . MET A 1 273 ? 30.586 21.742 70.651 1.00 51.77 295 MET A CA 1
ATOM 2021 C C . MET A 1 273 ? 29.207 22.305 70.385 1.00 50.75 295 MET A C 1
ATOM 2022 O O . MET A 1 273 ? 28.933 22.763 69.280 1.00 50.74 295 MET A O 1
ATOM 2027 N N . PRO A 1 274 ? 28.311 22.266 71.380 1.00 50.58 296 PRO A N 1
ATOM 2028 C CA . PRO A 1 274 ? 26.974 22.822 71.118 1.00 50.83 296 PRO A CA 1
ATOM 2029 C C . PRO A 1 274 ? 27.002 24.354 71.186 1.00 50.90 296 PRO A C 1
ATOM 2030 O O . PRO A 1 274 ? 27.721 24.933 72.008 1.00 49.46 296 PRO A O 1
ATOM 2034 N N . ALA A 1 275 ? 26.232 24.990 70.299 1.00 51.54 297 ALA A N 1
ATOM 2035 C CA . ALA A 1 275 ? 26.132 26.452 70.203 1.00 51.56 297 ALA A CA 1
ATOM 2036 C C . ALA A 1 275 ? 26.248 27.127 71.550 1.00 52.34 297 ALA A C 1
ATOM 2037 O O . ALA A 1 275 ? 27.184 27.883 71.803 1.00 52.32 297 ALA A O 1
ATOM 2039 N N . GLU A 1 276 ? 25.288 26.839 72.416 1.00 53.31 298 GLU A N 1
ATOM 2040 C CA . GLU A 1 276 ? 25.271 27.421 73.742 1.00 54.65 298 GLU A CA 1
ATOM 2041 C C . GLU A 1 276 ? 26.621 27.407 74.493 1.00 53.97 298 GLU A C 1
ATOM 2042 O O . GLU A 1 276 ? 27.008 28.425 75.052 1.00 53.83 298 GLU A O 1
ATOM 2048 N N . LYS A 1 277 ? 27.337 26.282 74.507 1.00 53.88 299 LYS A N 1
ATOM 2049 C CA . LYS A 1 277 ? 28.639 26.214 75.198 1.00 53.99 299 LYS A CA 1
ATOM 2050 C C . LYS A 1 277 ? 29.591 27.269 74.641 1.00 52.67 299 LYS A C 1
ATOM 2051 O O . LYS A 1 277 ? 30.421 27.810 75.369 1.00 52.22 299 LYS A O 1
ATOM 2057 N N . LEU A 1 278 ? 29.484 27.531 73.342 1.00 51.09 300 LEU A N 1
ATOM 2058 C CA . LEU A 1 278 ? 30.328 28.530 72.693 1.00 50.36 300 LEU A CA 1
ATOM 2059 C C . LEU A 1 278 ? 29.872 29.931 73.104 1.00 49.34 300 LEU A C 1
ATOM 2060 O O . LEU A 1 278 ? 30.681 30.775 73.471 1.00 47.57 300 LEU A O 1
ATOM 2065 N N . ASN A 1 279 ? 28.561 30.157 73.040 1.00 49.89 301 ASN A N 1
ATOM 2066 C CA . ASN A 1 279 ? 27.958 31.435 73.399 1.00 49.92 301 ASN A CA 1
ATOM 2067 C C . ASN A 1 279 ? 28.338 31.855 74.817 1.00 51.49 301 ASN A C 1
ATOM 2068 O O . ASN A 1 279 ? 28.630 33.030 75.058 1.00 51.87 301 ASN A O 1
ATOM 2073 N N . GLU A 1 280 ? 28.347 30.893 75.743 1.00 52.91 302 GLU A N 1
ATOM 2074 C CA . GLU A 1 280 ? 28.703 31.140 77.140 1.00 53.94 302 GLU A CA 1
ATOM 2075 C C . GLU A 1 280 ? 30.174 31.480 77.267 1.00 52.65 302 GLU A C 1
ATOM 2076 O O . GLU A 1 280 ? 30.549 32.401 77.989 1.00 50.38 302 GLU A O 1
ATOM 2082 N N . ALA A 1 281 ? 31.002 30.725 76.557 1.00 51.70 303 ALA A N 1
ATOM 2083 C CA . ALA A 1 281 ? 32.441 30.944 76.577 1.00 51.87 303 ALA A CA 1
ATOM 2084 C C . ALA A 1 281 ? 32.838 32.288 75.941 1.00 51.92 303 ALA A C 1
ATOM 2085 O O . ALA A 1 281 ? 33.888 32.853 76.278 1.00 53.10 303 ALA A O 1
ATOM 2087 N N . ASN A 1 282 ? 32.017 32.800 75.022 1.00 50.77 304 ASN A N 1
ATOM 2088 C CA . ASN A 1 282 ? 32.309 34.088 74.389 1.00 48.95 304 ASN A CA 1
ATOM 2089 C C . ASN A 1 282 ? 31.729 35.200 75.266 1.00 49.39 304 ASN A C 1
ATOM 2090 O O . ASN A 1 282 ? 32.249 36.312 75.309 1.00 49.38 304 ASN A O 1
ATOM 2095 N N . ARG A 1 283 ? 30.658 34.892 75.982 1.00 50.09 305 ARG A N 1
ATOM 2096 C CA . ARG A 1 283 ? 30.053 35.865 76.872 1.00 51.83 305 ARG A CA 1
ATOM 2097 C C . ARG A 1 283 ? 31.003 36.069 78.050 1.00 52.57 305 ARG A C 1
ATOM 2098 O O . ARG A 1 283 ? 30.895 37.054 78.771 1.00 53.11 305 ARG A O 1
ATOM 2106 N N . PHE A 1 284 ? 31.932 35.126 78.224 1.00 53.11 306 PHE A N 1
ATOM 2107 C CA . PHE A 1 284 ? 32.955 35.148 79.275 1.00 52.90 306 PHE A CA 1
ATOM 2108 C C . PHE A 1 284 ? 33.958 36.237 78.901 1.00 52.68 306 PHE A C 1
ATOM 2109 O O . PHE A 1 284 ? 34.351 37.082 79.720 1.00 52.80 306 PHE A O 1
ATOM 2117 N N . LEU A 1 285 ? 34.362 36.213 77.640 1.00 51.07 307 LEU A N 1
ATOM 2118 C CA . LEU A 1 285 ? 35.290 37.197 77.124 1.00 49.72 307 LEU A CA 1
ATOM 2119 C C . LEU A 1 285 ? 34.622 38.564 77.084 1.00 49.07 307 LEU A C 1
ATOM 2120 O O . LEU A 1 285 ? 35.289 39.576 77.238 1.00 49.80 307 LEU A O 1
ATOM 2125 N N . LEU A 1 286 ? 33.308 38.594 76.861 1.00 47.95 308 LEU A N 1
ATOM 2126 C CA . LEU A 1 286 ? 32.577 39.850 76.825 1.00 46.77 308 LEU A CA 1
ATOM 2127 C C . LEU A 1 286 ? 32.687 40.508 78.178 1.00 48.11 308 LEU A C 1
ATOM 2128 O O . LEU A 1 286 ? 32.783 41.722 78.278 1.00 46.84 308 LEU A O 1
ATOM 2133 N N . GLU A 1 287 ? 32.665 39.695 79.226 1.00 50.77 309 GLU A N 1
ATOM 2134 C CA . GLU A 1 287 ? 32.788 40.217 80.575 1.00 53.29 309 GLU A CA 1
ATOM 2135 C C . GLU A 1 287 ? 34.186 40.802 80.739 1.00 53.98 309 GLU A C 1
ATOM 2136 O O . GLU A 1 287 ? 34.346 41.895 81.274 1.00 55.31 309 GLU A O 1
ATOM 2142 N N . GLN A 1 288 ? 35.191 40.081 80.261 1.00 54.34 310 GLN A N 1
ATOM 2143 C CA . GLN A 1 288 ? 36.574 40.529 80.362 1.00 55.40 310 GLN A CA 1
ATOM 2144 C C . GLN A 1 288 ? 37.006 41.748 79.515 1.00 53.34 310 GLN A C 1
ATOM 2145 O O . GLN A 1 288 ? 37.874 42.510 79.943 1.00 53.63 310 GLN A O 1
ATOM 2151 N N . PHE A 1 289 ? 36.433 41.923 78.325 1.00 50.68 311 PHE A N 1
ATOM 2152 C CA . PHE A 1 289 ? 36.797 43.044 77.449 1.00 48.22 311 PHE A CA 1
ATOM 2153 C C . PHE A 1 289 ? 35.733 44.136 77.288 1.00 47.09 311 PHE A C 1
ATOM 2154 O O . PHE A 1 289 ? 35.990 45.166 76.650 1.00 48.45 311 PHE A O 1
ATOM 2162 N N . GLY A 1 290 ? 34.542 43.911 77.828 1.00 43.72 312 GLY A N 1
ATOM 2163 C CA . GLY A 1 290 ? 33.511 44.920 77.725 1.00 40.80 312 GLY A CA 1
ATOM 2164 C C . GLY A 1 290 ? 32.537 44.819 76.564 1.00 40.62 312 GLY A C 1
ATOM 2165 O O . GLY A 1 290 ? 31.433 44.285 76.730 1.00 40.87 312 GLY A O 1
ATOM 2166 N N . LEU A 1 291 ? 32.938 45.316 75.392 1.00 39.85 313 LEU A N 1
ATOM 2167 C CA . LEU A 1 291 ? 32.066 45.334 74.217 1.00 37.60 313 LEU A CA 1
ATOM 2168 C C . LEU A 1 291 ? 32.544 44.573 73.008 1.00 36.70 313 LEU A C 1
ATOM 2169 O O . LEU A 1 291 ? 31.955 44.695 71.946 1.00 35.42 313 LEU A O 1
ATOM 2174 N N . THR A 1 292 ? 33.623 43.814 73.143 1.00 36.64 314 THR A N 1
ATOM 2175 C CA . THR A 1 292 ? 34.145 43.058 72.002 1.00 35.51 314 THR A CA 1
ATOM 2176 C C . THR A 1 292 ? 34.825 41.783 72.465 1.00 36.15 314 THR A C 1
ATOM 2177 O O . THR A 1 292 ? 35.139 41.625 73.644 1.00 39.09 314 THR A O 1
ATOM 2181 N N . THR A 1 293 ? 35.035 40.858 71.545 1.00 34.50 315 THR A N 1
ATOM 2182 C CA . THR A 1 293 ? 35.752 39.658 71.889 1.00 33.34 315 THR A CA 1
ATOM 2183 C C . THR A 1 293 ? 36.710 39.510 70.737 1.00 34.06 315 THR A C 1
ATOM 2184 O O . THR A 1 293 ? 37.676 40.270 70.666 1.00 34.32 315 THR A O 1
ATOM 2188 N N . PHE A 1 294 ? 36.438 38.591 69.811 1.00 33.75 316 PHE A N 1
ATOM 2189 C CA . PHE A 1 294 ? 37.338 38.369 68.674 1.00 32.99 316 PHE A CA 1
ATOM 2190 C C . PHE A 1 294 ? 37.359 39.498 67.646 1.00 33.36 316 PHE A C 1
ATOM 2191 O O . PHE A 1 294 ? 36.423 40.284 67.559 1.00 33.84 316 PHE A O 1
ATOM 2199 N N . PHE A 1 295 ? 38.431 39.551 66.859 1.00 33.67 317 PHE A N 1
ATOM 2200 C CA . PHE A 1 295 ? 38.647 40.600 65.855 1.00 34.15 317 PHE A CA 1
ATOM 2201 C C . PHE A 1 295 ? 39.286 40.093 64.554 1.00 35.71 317 PHE A C 1
ATOM 2202 O O . PHE A 1 295 ? 39.704 38.940 64.449 1.00 37.54 317 PHE A O 1
ATOM 2210 N N . PRO A 1 296 ? 39.349 40.969 63.532 1.00 36.03 318 PRO A N 1
ATOM 2211 C CA . PRO A 1 296 ? 39.983 40.547 62.282 1.00 34.69 318 PRO A CA 1
ATOM 2212 C C . PRO A 1 296 ? 41.461 40.482 62.620 1.00 34.99 318 PRO A C 1
ATOM 2213 O O . PRO A 1 296 ? 41.906 41.117 63.576 1.00 33.18 318 PRO A O 1
ATOM 2217 N N . VAL A 1 297 ? 42.222 39.705 61.860 1.00 35.60 319 VAL A N 1
ATOM 2218 C CA . VAL A 1 297 ? 43.653 39.599 62.111 1.00 35.77 319 VAL A CA 1
ATOM 2219 C C . VAL A 1 297 ? 44.395 39.647 60.820 1.00 36.65 319 VAL A C 1
ATOM 2220 O O . VAL A 1 297 ? 43.860 39.287 59.777 1.00 36.62 319 VAL A O 1
ATOM 2224 N N . VAL A 1 298 ? 45.638 40.084 60.895 1.00 38.17 320 VAL A N 1
ATOM 2225 C CA . VAL A 1 298 ? 46.476 40.061 59.721 1.00 40.29 320 VAL A CA 1
ATOM 2226 C C . VAL A 1 298 ? 46.725 38.558 59.613 1.00 42.52 320 VAL A C 1
ATOM 2227 O O . VAL A 1 298 ? 47.021 37.902 60.610 1.00 43.09 320 VAL A O 1
ATOM 2231 N N . GLU A 1 299 ? 46.578 37.992 58.426 1.00 46.02 321 GLU A N 1
ATOM 2232 C CA . GLU A 1 299 ? 46.780 36.553 58.286 1.00 48.34 321 GLU A CA 1
ATOM 2233 C C . GLU A 1 299 ? 47.985 36.219 57.441 1.00 48.86 321 GLU A C 1
ATOM 2234 O O . GLU A 1 299 ? 48.426 37.023 56.618 1.00 48.12 321 GLU A O 1
ATOM 2240 N N . SER A 1 300 ? 48.539 35.035 57.683 1.00 51.30 322 SER A N 1
ATOM 2241 C CA . SER A 1 300 ? 49.703 34.572 56.936 1.00 52.31 322 SER A CA 1
ATOM 2242 C C . SER A 1 300 ? 49.120 33.853 55.738 1.00 53.60 322 SER A C 1
ATOM 2243 O O . SER A 1 300 ? 47.980 33.389 55.787 1.00 52.46 322 SER A O 1
ATOM 2246 N N . PRO A 1 301 ? 49.877 33.776 54.636 1.00 56.37 323 PRO A N 1
ATOM 2247 C CA . PRO A 1 301 ? 49.343 33.081 53.465 1.00 58.50 323 PRO A CA 1
ATOM 2248 C C . PRO A 1 301 ? 49.139 31.629 53.872 1.00 60.64 323 PRO A C 1
ATOM 2249 O O . PRO A 1 301 ? 49.997 31.047 54.545 1.00 60.96 323 PRO A O 1
ATOM 2253 N N . ILE A 1 302 ? 48.003 31.054 53.488 1.00 62.32 324 ILE A N 1
ATOM 2254 C CA . ILE A 1 302 ? 47.702 29.670 53.832 1.00 63.71 324 ILE A CA 1
ATOM 2255 C C . ILE A 1 302 ? 47.027 28.915 52.682 1.00 66.42 324 ILE A C 1
ATOM 2256 O O . ILE A 1 302 ? 45.992 29.331 52.167 1.00 67.18 324 ILE A O 1
ATOM 2261 N N . ASN A 1 303 ? 47.661 27.813 52.288 1.00 69.41 325 ASN A N 1
ATOM 2262 C CA . ASN A 1 303 ? 47.226 26.877 51.233 1.00 71.21 325 ASN A CA 1
ATOM 2263 C C . ASN A 1 303 ? 46.156 27.267 50.195 1.00 70.88 325 ASN A C 1
ATOM 2264 O O . ASN A 1 303 ? 46.494 27.798 49.130 1.00 71.72 325 ASN A O 1
ATOM 2269 N N . GLY A 1 304 ? 44.889 26.962 50.478 1.00 68.99 326 GLY A N 1
ATOM 2270 C CA . GLY A 1 304 ? 43.826 27.307 49.547 1.00 67.87 326 GLY A CA 1
ATOM 2271 C C . GLY A 1 304 ? 42.924 28.318 50.217 1.00 68.02 326 GLY A C 1
ATOM 2272 O O . GLY A 1 304 ? 41.701 28.136 50.292 1.00 68.13 326 GLY A O 1
ATOM 2273 N N . VAL A 1 305 ? 43.540 29.407 50.681 1.00 66.85 327 VAL A N 1
ATOM 2274 C CA . VAL A 1 305 ? 42.833 30.450 51.419 1.00 64.93 327 VAL A CA 1
ATOM 2275 C C . VAL A 1 305 ? 42.729 31.865 50.855 1.00 63.39 327 VAL A C 1
ATOM 2276 O O . VAL A 1 305 ? 43.728 32.529 50.559 1.00 63.33 327 VAL A O 1
ATOM 2280 N N . THR A 1 306 ? 41.483 32.314 50.740 1.00 61.33 328 THR A N 1
ATOM 2281 C CA . THR A 1 306 ? 41.160 33.657 50.274 1.00 59.37 328 THR A CA 1
ATOM 2282 C C . THR A 1 306 ? 41.748 34.543 51.376 1.00 56.06 328 THR A C 1
ATOM 2283 O O . THR A 1 306 ? 41.136 34.663 52.439 1.00 55.73 328 THR A O 1
ATOM 2287 N N . THR A 1 307 ? 42.927 35.125 51.174 1.00 51.93 329 THR A N 1
ATOM 2288 C CA . THR A 1 307 ? 43.459 36.009 52.213 1.00 48.80 329 THR A CA 1
ATOM 2289 C C . THR A 1 307 ? 42.722 37.342 52.148 1.00 47.81 329 THR A C 1
ATOM 2290 O O . THR A 1 307 ? 42.829 38.080 51.169 1.00 48.20 329 THR A O 1
ATOM 2294 N N . ILE A 1 308 ? 41.962 37.651 53.190 1.00 46.47 330 ILE A N 1
ATOM 2295 C CA . ILE A 1 308 ? 41.229 38.898 53.219 1.00 44.68 330 ILE A CA 1
ATOM 2296 C C . ILE A 1 308 ? 42.173 39.994 53.667 1.00 42.61 330 ILE A C 1
ATOM 2297 O O . ILE A 1 308 ? 42.196 41.059 53.071 1.00 43.36 330 ILE A O 1
ATOM 2302 N N . LEU A 1 309 ? 42.964 39.742 54.703 1.00 40.43 331 LEU A N 1
ATOM 2303 C CA . LEU A 1 309 ? 43.890 40.765 55.173 1.00 39.46 331 LEU A CA 1
ATOM 2304 C C . LEU A 1 309 ? 45.327 40.256 55.178 1.00 39.54 331 LEU A C 1
ATOM 2305 O O . LEU A 1 309 ? 45.694 39.414 55.990 1.00 38.86 331 LEU A O 1
ATOM 2310 N N . ASP A 1 310 ? 46.149 40.781 54.281 1.00 39.17 332 ASP A N 1
ATOM 2311 C CA . ASP A 1 310 ? 47.526 40.331 54.203 1.00 40.36 332 ASP A CA 1
ATOM 2312 C C . ASP A 1 310 ? 48.561 41.276 54.804 1.00 41.54 332 ASP A C 1
ATOM 2313 O O . ASP A 1 310 ? 49.704 41.299 54.352 1.00 42.49 332 ASP A O 1
ATOM 2318 N N . GLY A 1 311 ? 48.188 42.057 55.808 1.00 40.73 333 GLY A N 1
ATOM 2319 C CA . GLY A 1 311 ? 49.166 42.944 56.397 1.00 39.73 333 GLY A CA 1
ATOM 2320 C C . GLY A 1 311 ? 48.549 43.879 57.401 1.00 40.91 333 GLY A C 1
ATOM 2321 O O . GLY A 1 311 ? 47.333 43.859 57.598 1.00 43.22 333 GLY A O 1
ATOM 2322 N N . ASP A 1 312 ? 49.378 44.686 58.058 1.00 39.74 334 ASP A N 1
ATOM 2323 C CA . ASP A 1 312 ? 48.874 45.634 59.024 1.00 37.75 334 ASP A CA 1
ATOM 2324 C C . ASP A 1 312 ? 48.180 46.724 58.225 1.00 36.97 334 ASP A C 1
ATOM 2325 O O . ASP A 1 312 ? 48.774 47.314 57.338 1.00 36.98 334 ASP A O 1
ATOM 2330 N N . PRO A 1 313 ? 46.900 46.996 58.522 1.00 37.52 335 PRO A N 1
ATOM 2331 C CA . PRO A 1 313 ? 46.192 48.036 57.772 1.00 37.83 335 PRO A CA 1
ATOM 2332 C C . PRO A 1 313 ? 47.031 49.287 57.588 1.00 38.84 335 PRO A C 1
ATOM 2333 O O . PRO A 1 313 ? 47.236 49.768 56.470 1.00 41.02 335 PRO A O 1
ATOM 2337 N N . GLU A 1 314 ? 47.532 49.795 58.698 1.00 39.49 336 GLU A N 1
ATOM 2338 C CA . GLU A 1 314 ? 48.337 51.000 58.707 1.00 40.71 336 GLU A CA 1
ATOM 2339 C C . GLU A 1 314 ? 49.492 50.981 57.689 1.00 41.14 336 GLU A C 1
ATOM 2340 O O . GLU A 1 314 ? 49.721 51.973 56.976 1.00 40.02 336 GLU A O 1
ATOM 2346 N N . GLN A 1 315 ? 50.216 49.865 57.608 1.00 41.50 337 GLN A N 1
ATOM 2347 C CA . GLN A 1 315 ? 51.325 49.780 56.664 1.00 41.78 337 GLN A CA 1
ATOM 2348 C C . GLN A 1 315 ? 50.775 49.623 55.262 1.00 41.32 337 GLN A C 1
ATOM 2349 O O . GLN A 1 315 ? 51.398 50.062 54.289 1.00 42.38 337 GLN A O 1
ATOM 2355 N N . LEU A 1 316 ? 49.618 48.974 55.152 1.00 39.07 338 LEU A N 1
ATOM 2356 C CA . LEU A 1 316 ? 49.000 48.794 53.851 1.00 37.53 338 LEU A CA 1
ATOM 2357 C C . LEU A 1 316 ? 48.624 50.174 53.339 1.00 36.56 338 LEU A C 1
ATOM 2358 O O . LEU A 1 316 ? 48.991 50.567 52.231 1.00 33.55 338 LEU A O 1
ATOM 2363 N N . ILE A 1 317 ? 47.906 50.924 54.164 1.00 34.67 339 ILE A N 1
ATOM 2364 C CA . ILE A 1 317 ? 47.524 52.254 53.758 1.00 33.69 339 ILE A CA 1
ATOM 2365 C C . ILE A 1 317 ? 48.761 53.054 53.359 1.00 35.29 339 ILE A C 1
ATOM 2366 O O . ILE A 1 317 ? 48.764 53.698 52.322 1.00 36.13 339 ILE A O 1
ATOM 2371 N N . ALA A 1 318 ? 49.817 53.002 54.162 1.00 37.28 340 ALA A N 1
ATOM 2372 C CA . ALA A 1 318 ? 51.039 53.745 53.853 1.00 39.35 340 ALA A CA 1
ATOM 2373 C C . ALA A 1 318 ? 51.474 53.589 52.391 1.00 42.06 340 ALA A C 1
ATOM 2374 O O . ALA A 1 318 ? 51.960 54.546 51.768 1.00 43.29 340 ALA A O 1
ATOM 2376 N N . LYS A 1 319 ? 51.296 52.387 51.844 1.00 43.68 341 LYS A N 1
ATOM 2377 C CA . LYS A 1 319 ? 51.657 52.099 50.454 1.00 44.49 341 LYS A CA 1
ATOM 2378 C C . LYS A 1 319 ? 50.486 52.326 49.491 1.00 44.25 341 LYS A C 1
ATOM 2379 O O . LYS A 1 319 ? 50.492 51.784 48.386 1.00 44.88 341 LYS A O 1
ATOM 2385 N N . GLY A 1 320 ? 49.486 53.104 49.917 1.00 43.26 342 GLY A N 1
ATOM 2386 C CA . GLY A 1 320 ? 48.328 53.403 49.077 1.00 41.52 342 GLY A CA 1
ATOM 2387 C C . GLY A 1 320 ? 47.445 52.219 48.720 1.00 40.74 342 GLY A C 1
ATOM 2388 O O . GLY A 1 320 ? 46.691 52.260 47.746 1.00 40.70 342 GLY A O 1
ATOM 2389 N N . ARG A 1 321 ? 47.516 51.180 49.539 1.00 39.44 343 ARG A N 1
ATOM 2390 C CA . ARG A 1 321 ? 46.774 49.960 49.323 1.00 39.49 343 ARG A CA 1
ATOM 2391 C C . ARG A 1 321 ? 45.255 50.038 49.080 1.00 40.31 343 ARG A C 1
ATOM 2392 O O . ARG A 1 321 ? 44.631 49.041 48.666 1.00 42.79 343 ARG A O 1
ATOM 2400 N N . GLY A 1 322 ? 44.625 51.177 49.313 1.00 37.31 344 GLY A N 1
ATOM 2401 C CA . GLY A 1 322 ? 43.197 51.210 49.029 1.00 35.34 344 GLY A CA 1
ATOM 2402 C C . GLY A 1 322 ? 42.766 52.590 48.577 1.00 34.68 344 GLY A C 1
ATOM 2403 O O . GLY A 1 322 ? 41.581 52.918 48.541 1.00 35.00 344 GLY A O 1
ATOM 2404 N N . LYS A 1 323 ? 43.746 53.397 48.208 1.00 33.69 345 LYS A N 1
ATOM 2405 C CA . LYS A 1 323 ? 43.512 54.772 47.822 1.00 32.82 345 LYS A CA 1
ATOM 2406 C C . LYS A 1 323 ? 42.594 55.037 46.624 1.00 32.42 345 LYS A C 1
ATOM 2407 O O . LYS A 1 323 ? 42.259 56.186 46.356 1.00 30.48 345 LYS A O 1
ATOM 2413 N N . HIS A 1 324 ? 42.180 54.004 45.900 1.00 32.57 346 HIS A N 1
ATOM 2414 C CA . HIS A 1 324 ? 41.325 54.246 44.740 1.00 31.67 346 HIS A CA 1
ATOM 2415 C C . HIS A 1 324 ? 39.846 54.046 44.957 1.00 31.81 346 HIS A C 1
ATOM 2416 O O . HIS A 1 324 ? 39.068 54.073 44.010 1.00 32.80 346 HIS A O 1
ATOM 2423 N N . ILE A 1 325 ? 39.459 53.835 46.206 1.00 30.43 347 ILE A N 1
ATOM 2424 C CA . ILE A 1 325 ? 38.064 53.695 46.524 1.00 29.16 347 ILE A CA 1
ATOM 2425 C C . ILE A 1 325 ? 37.665 55.044 47.082 1.00 28.91 347 ILE A C 1
ATOM 2426 O O . ILE A 1 325 ? 38.044 55.380 48.202 1.00 29.87 347 ILE A O 1
ATOM 2431 N N . PRO A 1 326 ? 36.929 55.857 46.308 1.00 28.86 348 PRO A N 1
ATOM 2432 C CA . PRO A 1 326 ? 36.565 57.149 46.910 1.00 29.51 348 PRO A CA 1
ATOM 2433 C C . PRO A 1 326 ? 35.665 56.861 48.103 1.00 29.93 348 PRO A C 1
ATOM 2434 O O . PRO A 1 326 ? 34.937 55.852 48.123 1.00 28.45 348 PRO A O 1
ATOM 2438 N N . LEU A 1 327 ? 35.719 57.710 49.123 1.00 31.74 349 LEU A N 1
ATOM 2439 C CA . LEU A 1 327 ? 34.847 57.436 50.260 1.00 32.59 349 LEU A CA 1
ATOM 2440 C C . LEU A 1 327 ? 34.424 58.602 51.122 1.00 31.75 349 LEU A C 1
ATOM 2441 O O . LEU A 1 327 ? 35.013 59.690 51.024 1.00 33.59 349 LEU A O 1
ATOM 2446 N N . ILE A 1 328 ? 33.370 58.378 51.919 1.00 28.95 350 ILE A N 1
ATOM 2447 C CA . ILE A 1 328 ? 32.876 59.391 52.858 1.00 26.41 350 ILE A CA 1
ATOM 2448 C C . ILE A 1 328 ? 33.331 58.922 54.247 1.00 25.57 350 ILE A C 1
ATOM 2449 O O . ILE A 1 328 ? 33.032 57.799 54.657 1.00 23.36 350 ILE A O 1
ATOM 2454 N N . ILE A 1 329 ? 34.077 59.759 54.957 1.00 25.44 351 ILE A N 1
ATOM 2455 C CA . ILE A 1 329 ? 34.528 59.379 56.284 1.00 26.92 351 ILE A CA 1
ATOM 2456 C C . ILE A 1 329 ? 33.751 60.202 57.299 1.00 28.54 351 ILE A C 1
ATOM 2457 O O . ILE A 1 329 ? 33.803 61.427 57.279 1.00 28.50 351 ILE A O 1
ATOM 2462 N N . GLY A 1 330 ? 33.023 59.523 58.178 1.00 30.37 352 GLY A N 1
ATOM 2463 C CA . GLY A 1 330 ? 32.253 60.221 59.194 1.00 32.80 352 GLY A CA 1
ATOM 2464 C C . GLY A 1 330 ? 32.696 59.951 60.631 1.00 34.62 352 GLY A C 1
ATOM 2465 O O . GLY A 1 330 ? 33.532 59.073 60.892 1.00 34.80 352 GLY A O 1
ATOM 2466 N N . PHE A 1 331 ? 32.158 60.745 61.557 1.00 35.32 353 PHE A N 1
ATOM 2467 C CA . PHE A 1 331 ? 32.438 60.610 62.984 1.00 34.99 353 PHE A CA 1
ATOM 2468 C C . PHE A 1 331 ? 31.563 61.603 63.691 1.00 33.88 353 PHE A C 1
ATOM 2469 O O . PHE A 1 331 ? 31.185 62.608 63.112 1.00 33.11 353 PHE A O 1
ATOM 2477 N N . THR A 1 332 ? 31.193 61.288 64.925 1.00 34.86 354 THR A N 1
ATOM 2478 C CA . THR A 1 332 ? 30.333 62.171 65.694 1.00 35.93 354 THR A CA 1
ATOM 2479 C C . THR A 1 332 ? 31.087 63.027 66.700 1.00 36.19 354 THR A C 1
ATOM 2480 O O . THR A 1 332 ? 32.261 62.823 66.996 1.00 35.80 354 THR A O 1
ATOM 2484 N N . ASP A 1 333 ? 30.337 63.980 67.223 1.00 38.09 355 ASP A N 1
ATOM 2485 C CA . ASP A 1 333 ? 30.732 64.979 68.213 1.00 38.17 355 ASP A CA 1
ATOM 2486 C C . ASP A 1 333 ? 31.259 64.379 69.525 1.00 38.04 355 ASP A C 1
ATOM 2487 O O . ASP A 1 333 ? 32.358 64.693 69.988 1.00 35.71 355 ASP A O 1
ATOM 2492 N N . ALA A 1 334 ? 30.418 63.530 70.115 1.00 37.19 356 ALA A N 1
ATOM 2493 C CA . ALA A 1 334 ? 30.678 62.901 71.392 1.00 36.43 356 ALA A CA 1
ATOM 2494 C C . ALA A 1 334 ? 30.605 61.379 71.316 1.00 35.98 356 ALA A C 1
ATOM 2495 O O . ALA A 1 334 ? 30.087 60.717 72.220 1.00 35.26 356 ALA A O 1
ATOM 2497 N N . GLU A 1 335 ? 31.126 60.829 70.232 1.00 35.47 357 GLU A N 1
ATOM 2498 C CA . GLU A 1 335 ? 31.119 59.387 70.023 1.00 33.29 357 GLU A CA 1
ATOM 2499 C C . GLU A 1 335 ? 30.746 58.536 71.237 1.00 32.20 357 GLU A C 1
ATOM 2500 O O . GLU A 1 335 ? 29.607 58.065 71.349 1.00 32.68 357 GLU A O 1
ATOM 2506 N N . CYS A 1 336 ? 31.679 58.379 72.165 1.00 29.39 358 CYS A N 1
ATOM 2507 C CA . CYS A 1 336 ? 31.447 57.510 73.301 1.00 29.01 358 CYS A CA 1
ATOM 2508 C C . CYS A 1 336 ? 30.500 57.883 74.433 1.00 29.55 358 CYS A C 1
ATOM 2509 O O . CYS A 1 336 ? 30.471 57.219 75.461 1.00 27.97 358 CYS A O 1
ATOM 2512 N N . GLU A 1 337 ? 29.721 58.932 74.260 1.00 30.78 359 GLU A N 1
ATOM 2513 C CA . GLU A 1 337 ? 28.772 59.295 75.290 1.00 30.44 359 GLU A CA 1
ATOM 2514 C C . GLU A 1 337 ? 27.698 58.232 75.300 1.00 29.74 359 GLU A C 1
ATOM 2515 O O . GLU A 1 337 ? 27.096 57.952 76.325 1.00 31.70 359 GLU A O 1
ATOM 2521 N N . ILE A 1 338 ? 27.481 57.642 74.136 1.00 28.09 360 ILE A N 1
ATOM 2522 C CA . ILE A 1 338 ? 26.486 56.609 73.912 1.00 27.11 360 ILE A CA 1
ATOM 2523 C C . ILE A 1 338 ? 26.736 55.327 74.709 1.00 27.83 360 ILE A C 1
ATOM 2524 O O . ILE A 1 338 ? 25.797 54.556 74.965 1.00 27.32 360 ILE A O 1
ATOM 2529 N N . PHE A 1 339 ? 27.989 55.107 75.105 1.00 27.67 361 PHE A N 1
ATOM 2530 C CA . PHE A 1 339 ? 28.364 53.903 75.853 1.00 29.06 361 PHE A CA 1
ATOM 2531 C C . PHE A 1 339 ? 28.333 54.009 77.382 1.00 30.60 361 PHE A C 1
ATOM 2532 O O . PHE A 1 339 ? 28.540 53.001 78.068 1.00 31.37 361 PHE A O 1
ATOM 2540 N N . ARG A 1 340 ? 28.090 55.204 77.919 1.00 30.88 362 ARG A N 1
ATOM 2541 C CA . ARG A 1 340 ? 28.128 55.402 79.374 1.00 31.33 362 ARG A CA 1
ATOM 2542 C C . ARG A 1 340 ? 27.465 54.281 80.164 1.00 31.09 362 ARG A C 1
ATOM 2543 O O . ARG A 1 340 ? 28.048 53.722 81.082 1.00 29.90 362 ARG A O 1
ATOM 2551 N N . ARG A 1 341 ? 26.242 53.954 79.787 1.00 32.18 363 ARG A N 1
ATOM 2552 C CA . ARG A 1 341 ? 25.494 52.919 80.457 1.00 32.53 363 ARG A CA 1
ATOM 2553 C C . ARG A 1 341 ? 26.292 51.618 80.599 1.00 32.27 363 ARG A C 1
ATOM 2554 O O . ARG A 1 341 ? 26.283 50.996 81.656 1.00 32.29 363 ARG A O 1
ATOM 2562 N N . GLN A 1 342 ? 26.994 51.196 79.553 1.00 31.94 364 GLN A N 1
ATOM 2563 C CA . GLN A 1 342 ? 27.751 49.959 79.667 1.00 31.23 364 GLN A CA 1
ATOM 2564 C C . GLN A 1 342 ? 29.091 50.196 80.306 1.00 30.64 364 GLN A C 1
ATOM 2565 O O . GLN A 1 342 ? 29.619 49.311 80.966 1.00 31.38 364 GLN A O 1
ATOM 2571 N N . PHE A 1 343 ? 29.654 51.384 80.128 1.00 31.45 365 PHE A N 1
ATOM 2572 C CA . PHE A 1 343 ? 30.938 51.671 80.759 1.00 31.89 365 PHE A CA 1
ATOM 2573 C C . PHE A 1 343 ? 30.764 51.457 82.261 1.00 33.46 365 PHE A C 1
ATOM 2574 O O . PHE A 1 343 ? 31.626 50.902 82.930 1.00 34.80 365 PHE A O 1
ATOM 2582 N N . GLU A 1 344 ? 29.607 51.844 82.777 1.00 34.63 366 GLU A N 1
ATOM 2583 C CA . GLU A 1 344 ? 29.312 51.666 84.193 1.00 34.48 366 GLU A CA 1
ATOM 2584 C C . GLU A 1 344 ? 29.138 50.190 84.548 1.00 35.42 366 GLU A C 1
ATOM 2585 O O . GLU A 1 344 ? 29.677 49.724 85.557 1.00 36.45 366 GLU A O 1
ATOM 2591 N N . GLN A 1 345 ? 28.371 49.463 83.736 1.00 35.69 367 GLN A N 1
ATOM 2592 C CA . GLN A 1 345 ? 28.133 48.060 84.007 1.00 36.20 367 GLN A CA 1
ATOM 2593 C C . GLN A 1 345 ? 29.465 47.326 84.155 1.00 35.69 367 GLN A C 1
ATOM 2594 O O . GLN A 1 345 ? 29.639 46.529 85.065 1.00 34.06 367 GLN A O 1
ATOM 2600 N N . ILE A 1 346 ? 30.428 47.617 83.291 1.00 36.17 368 ILE A N 1
ATOM 2601 C CA . ILE A 1 346 ? 31.711 46.939 83.391 1.00 37.63 368 ILE A CA 1
ATOM 2602 C C . ILE A 1 346 ? 32.623 47.644 84.387 1.00 38.73 368 ILE A C 1
ATOM 2603 O O . ILE A 1 346 ? 33.646 47.105 84.836 1.00 39.07 368 ILE A O 1
ATOM 2608 N N . ASP A 1 347 ? 32.228 48.860 84.734 1.00 39.70 369 ASP A N 1
ATOM 2609 C CA . ASP A 1 347 ? 32.968 49.674 85.679 1.00 39.71 369 ASP A CA 1
ATOM 2610 C C . ASP A 1 347 ? 34.349 49.964 85.152 1.00 40.10 369 ASP A C 1
ATOM 2611 O O . ASP A 1 347 ? 35.339 49.492 85.712 1.00 39.54 369 ASP A O 1
ATOM 2616 N N . ILE A 1 348 ? 34.411 50.740 84.075 1.00 40.15 370 ILE A N 1
ATOM 2617 C CA . ILE A 1 348 ? 35.684 51.079 83.476 1.00 41.67 370 ILE A CA 1
ATOM 2618 C C . ILE A 1 348 ? 36.597 51.823 84.410 1.00 41.17 370 ILE A C 1
ATOM 2619 O O . ILE A 1 348 ? 37.817 51.693 84.290 1.00 42.25 370 ILE A O 1
ATOM 2624 N N . VAL A 1 349 ? 36.036 52.606 85.333 1.00 39.79 371 VAL A N 1
ATOM 2625 C CA . VAL A 1 349 ? 36.907 53.348 86.236 1.00 39.07 371 VAL A CA 1
ATOM 2626 C C . VAL A 1 349 ? 37.749 52.335 86.999 1.00 38.90 371 VAL A C 1
ATOM 2627 O O . VAL A 1 349 ? 38.977 52.425 87.036 1.00 37.36 371 VAL A O 1
ATOM 2631 N N . SER A 1 350 ? 37.079 51.352 87.584 1.00 39.58 372 SER A N 1
ATOM 2632 C CA . SER A 1 350 ? 37.782 50.324 88.324 1.00 40.85 372 SER A CA 1
ATOM 2633 C C . SER A 1 350 ? 38.766 49.616 87.394 1.00 40.57 372 SER A C 1
ATOM 2634 O O . SER A 1 350 ? 39.938 49.470 87.719 1.00 40.74 372 SER A O 1
ATOM 2637 N N . LYS A 1 351 ? 38.288 49.180 86.235 1.00 40.70 373 LYS A N 1
ATOM 2638 C CA . LYS A 1 351 ? 39.155 48.498 85.304 1.00 41.53 373 LYS A CA 1
ATOM 2639 C C . LYS A 1 351 ? 40.398 49.317 85.013 1.00 42.37 373 LYS A C 1
ATOM 2640 O O . LYS A 1 351 ? 41.508 48.786 84.988 1.00 43.72 373 LYS A O 1
ATOM 2646 N N . ILE A 1 352 ? 40.230 50.613 84.801 1.00 41.95 374 ILE A N 1
ATOM 2647 C CA . ILE A 1 352 ? 41.389 51.436 84.490 1.00 42.27 374 ILE A CA 1
ATOM 2648 C C . ILE A 1 352 ? 42.431 51.388 85.615 1.00 42.29 374 ILE A C 1
ATOM 2649 O O . ILE A 1 352 ? 43.627 51.202 85.369 1.00 41.76 374 ILE A O 1
ATOM 2654 N N . LYS A 1 353 ? 41.966 51.546 86.847 1.00 42.40 375 LYS A N 1
ATOM 2655 C CA . LYS A 1 353 ? 42.849 51.514 87.996 1.00 43.37 375 LYS A CA 1
ATOM 2656 C C . LYS A 1 353 ? 43.611 50.214 88.004 1.00 43.70 375 LYS A C 1
ATOM 2657 O O . LYS A 1 353 ? 44.815 50.187 88.249 1.00 44.98 375 LYS A O 1
ATOM 2663 N N . GLU A 1 354 ? 42.910 49.134 87.717 1.00 43.16 376 GLU A N 1
ATOM 2664 C CA . GLU A 1 354 ? 43.543 47.840 87.695 1.00 44.01 376 GLU A CA 1
ATOM 2665 C C . GLU A 1 354 ? 44.411 47.596 86.479 1.00 43.52 376 GLU A C 1
ATOM 2666 O O . GLU A 1 354 ? 45.402 46.889 86.568 1.00 44.47 376 GLU A O 1
ATOM 2672 N N . ASN A 1 355 ? 44.032 48.154 85.337 1.00 43.70 377 ASN A N 1
ATOM 2673 C CA . ASN A 1 355 ? 44.804 47.978 84.115 1.00 43.06 377 ASN A CA 1
ATOM 2674 C C . ASN A 1 355 ? 45.015 49.310 83.450 1.00 44.73 377 ASN A C 1
ATOM 2675 O O . ASN A 1 355 ? 44.245 49.716 82.575 1.00 44.53 377 ASN A O 1
ATOM 2680 N N . PRO A 1 356 ? 46.065 50.018 83.865 1.00 45.65 378 PRO A N 1
ATOM 2681 C CA . PRO A 1 356 ? 46.419 51.330 83.321 1.00 47.28 378 PRO A CA 1
ATOM 2682 C C . PRO A 1 356 ? 46.779 51.275 81.824 1.00 47.19 378 PRO A C 1
ATOM 2683 O O . PRO A 1 356 ? 47.009 52.301 81.194 1.00 47.74 378 PRO A O 1
ATOM 2687 N N . GLY A 1 357 ? 46.830 50.067 81.273 1.00 46.55 379 GLY A N 1
ATOM 2688 C CA . GLY A 1 357 ? 47.164 49.898 79.873 1.00 47.27 379 GLY A CA 1
ATOM 2689 C C . GLY A 1 357 ? 45.932 49.961 78.997 1.00 47.95 379 GLY A C 1
ATOM 2690 O O . GLY A 1 357 ? 46.023 50.000 77.770 1.00 48.02 379 GLY A O 1
ATOM 2691 N N . ILE A 1 358 ? 44.769 49.948 79.642 1.00 47.96 380 ILE A N 1
ATOM 2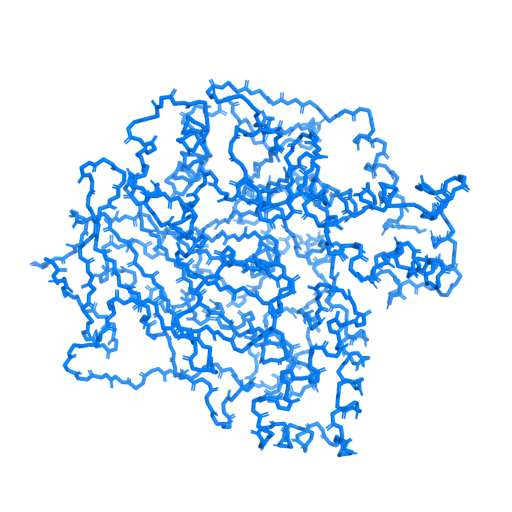692 C CA . ILE A 1 358 ? 43.497 50.021 78.943 1.00 46.08 380 ILE A CA 1
ATOM 2693 C C . ILE A 1 358 ? 43.455 51.347 78.197 1.00 44.01 380 ILE A C 1
ATOM 2694 O O . ILE A 1 358 ? 42.777 51.475 77.180 1.00 43.20 380 ILE A O 1
ATOM 2699 N N . LEU A 1 359 ? 44.184 52.336 78.701 1.00 41.00 381 LEU A N 1
ATOM 2700 C CA . LEU A 1 359 ? 44.199 53.627 78.044 1.00 39.43 381 LEU A CA 1
ATOM 2701 C C . LEU A 1 359 ? 45.031 53.573 76.775 1.00 38.97 381 LEU A C 1
ATOM 2702 O O . LEU A 1 359 ? 44.965 54.457 75.937 1.00 39.31 381 LEU A O 1
ATOM 2707 N N . VAL A 1 360 ? 45.797 52.508 76.620 1.00 40.30 382 VAL A N 1
ATOM 2708 C CA . VAL A 1 360 ? 46.650 52.362 75.452 1.00 40.83 382 VAL A CA 1
ATOM 2709 C C . VAL A 1 360 ? 46.100 51.428 74.375 1.00 43.25 382 VAL A C 1
ATOM 2710 O O . VAL A 1 360 ? 45.687 50.295 74.661 1.00 44.72 382 VAL A O 1
ATOM 2714 N N . PRO A 1 361 ? 46.089 51.898 73.117 1.00 44.27 383 PRO A N 1
ATOM 2715 C CA . PRO A 1 361 ? 45.611 51.146 71.952 1.00 45.19 383 PRO A CA 1
ATOM 2716 C C . PRO A 1 361 ? 46.123 49.707 71.986 1.00 46.71 383 PRO A C 1
ATOM 2717 O O . PRO A 1 361 ? 47.343 49.489 71.988 1.00 47.97 383 PRO A O 1
ATOM 2721 N N . LEU A 1 362 ? 45.211 48.735 72.018 1.00 46.77 384 LEU A N 1
ATOM 2722 C CA . LEU A 1 362 ? 45.615 47.337 72.024 1.00 46.43 384 LEU A CA 1
ATOM 2723 C C . LEU A 1 362 ? 46.725 47.109 71.003 1.00 47.60 384 LEU A C 1
ATOM 2724 O O . LEU A 1 362 ? 47.646 46.323 71.224 1.00 47.85 384 LEU A O 1
ATOM 2729 N N . SER A 1 363 ? 46.630 47.808 69.876 1.00 48.09 385 SER A N 1
ATOM 2730 C CA . SER A 1 363 ? 47.618 47.684 68.813 1.00 48.48 385 SER A CA 1
ATOM 2731 C C . SER A 1 363 ? 49.035 48.106 69.194 1.00 47.70 385 SER A C 1
ATOM 2732 O O . SER A 1 363 ? 49.990 47.643 68.580 1.00 47.84 385 SER A O 1
ATOM 2735 N N . VAL A 1 364 ? 49.186 48.961 70.199 1.00 46.12 386 VAL A N 1
ATOM 2736 C CA . VAL A 1 364 ? 50.523 49.393 70.597 1.00 45.42 386 VAL A CA 1
ATOM 2737 C C . VAL A 1 364 ? 51.067 48.472 71.683 1.00 46.53 386 VAL A C 1
ATOM 2738 O O . VAL A 1 364 ? 52.250 48.099 71.701 1.00 43.92 386 VAL A O 1
ATOM 2742 N N . LEU A 1 365 ? 50.177 48.095 72.590 1.00 48.18 387 LEU A N 1
ATOM 2743 C CA . LEU A 1 365 ? 50.545 47.189 73.665 1.00 49.50 387 LEU A CA 1
ATOM 2744 C C . LEU A 1 365 ? 51.147 45.900 73.093 1.00 50.30 387 LEU A C 1
ATOM 2745 O O . LEU A 1 365 ? 52.104 45.350 73.655 1.00 51.58 387 LEU A O 1
ATOM 2750 N N . PHE A 1 366 ? 50.590 45.416 71.984 1.00 49.09 388 PHE A N 1
ATOM 2751 C CA . PHE A 1 366 ? 51.088 44.188 71.401 1.00 49.89 388 PHE A CA 1
ATOM 2752 C C . PHE A 1 366 ? 52.099 44.348 70.282 1.00 50.94 388 PHE A C 1
ATOM 2753 O O . PHE A 1 366 ? 52.545 43.354 69.687 1.00 49.30 388 PHE A O 1
ATOM 2761 N N . SER A 1 367 ? 52.480 45.590 70.000 1.00 51.48 389 SER A N 1
ATOM 2762 C CA . SER A 1 367 ? 53.445 45.820 68.938 1.00 52.96 389 SER A CA 1
ATOM 2763 C C . SER A 1 367 ? 54.706 46.509 69.436 1.00 54.52 389 SER A C 1
ATOM 2764 O O . SER A 1 367 ? 55.812 46.041 69.161 1.00 54.97 389 SER A O 1
ATOM 2767 N N . SER A 1 368 ? 54.535 47.610 70.169 1.00 55.03 390 SER A N 1
ATOM 2768 C CA . SER A 1 368 ? 55.656 48.381 70.691 1.00 57.07 390 SER A CA 1
ATOM 2769 C C . SER A 1 368 ? 56.594 47.606 71.627 1.00 59.48 390 SER A C 1
ATOM 2770 O O . SER A 1 368 ? 56.299 46.471 72.030 1.00 58.65 390 SER A O 1
ATOM 2773 N N . ALA A 1 369 ? 57.730 48.231 71.959 1.00 61.53 391 ALA A N 1
ATOM 2774 C CA . ALA A 1 369 ? 58.743 47.625 72.831 1.00 61.65 391 ALA A CA 1
ATOM 2775 C C . ALA A 1 369 ? 58.436 47.884 74.305 1.00 62.00 391 ALA A C 1
ATOM 2776 O O . ALA A 1 369 ? 57.858 48.928 74.660 1.00 61.53 391 ALA A O 1
ATOM 2778 N N . PRO A 1 370 ? 58.829 46.931 75.179 1.00 62.23 392 PRO A N 1
ATOM 2779 C CA . PRO A 1 370 ? 58.621 46.988 76.628 1.00 62.26 392 PRO A CA 1
ATOM 2780 C C . PRO A 1 370 ? 58.699 48.393 77.250 1.00 62.61 392 PRO A C 1
ATOM 2781 O O . PRO A 1 370 ? 57.733 48.855 77.864 1.00 62.82 392 PRO A O 1
ATOM 2785 N N . ASP A 1 371 ? 59.829 49.074 77.094 1.00 62.91 393 ASP A N 1
ATOM 2786 C CA . ASP A 1 371 ? 59.971 50.410 77.662 1.00 64.13 393 ASP A CA 1
ATOM 2787 C C . ASP A 1 371 ? 59.046 51.403 76.957 1.00 64.39 393 ASP A C 1
ATOM 2788 O O . ASP A 1 371 ? 58.494 52.309 77.589 1.00 63.27 393 ASP A O 1
ATOM 2793 N N . THR A 1 372 ? 58.878 51.212 75.648 1.00 63.93 394 THR A N 1
ATOM 2794 C CA . THR A 1 372 ? 58.023 52.064 74.831 1.00 64.36 394 THR A CA 1
ATOM 2795 C C . THR A 1 372 ? 56.639 52.173 75.450 1.00 65.26 394 THR A C 1
ATOM 2796 O O . THR A 1 372 ? 56.175 53.266 75.815 1.00 64.92 394 THR A O 1
ATOM 2800 N N . VAL A 1 373 ? 55.986 51.013 75.533 1.00 66.02 395 VAL A N 1
ATOM 2801 C CA . VAL A 1 373 ? 54.645 50.866 76.112 1.00 66.56 395 VAL A CA 1
ATOM 2802 C C . VAL A 1 373 ? 54.563 51.697 77.389 1.00 67.17 395 VAL A C 1
ATOM 2803 O O . VAL A 1 373 ? 53.843 52.700 77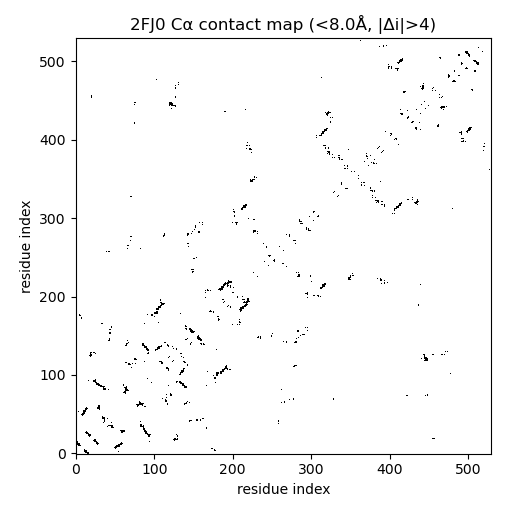.470 1.00 65.93 395 VAL A O 1
ATOM 2807 N N . ALA A 1 374 ? 55.328 51.236 78.376 1.00 67.64 396 ALA A N 1
ATOM 2808 C CA . ALA A 1 374 ? 55.430 51.844 79.689 1.00 68.36 396 ALA A CA 1
ATOM 2809 C C . ALA A 1 374 ? 55.287 53.361 79.619 1.00 69.31 396 ALA A C 1
ATOM 2810 O O . ALA A 1 374 ? 54.396 53.960 80.236 1.00 69.02 396 ALA A O 1
ATOM 2812 N N . GLU A 1 375 ? 56.168 53.972 78.840 1.00 69.58 397 GLU A N 1
ATOM 2813 C CA . GLU A 1 375 ? 56.194 55.412 78.686 1.00 69.61 397 GLU A CA 1
ATOM 2814 C C . GLU A 1 375 ? 54.896 55.947 78.112 1.00 68.74 397 GLU A C 1
ATOM 2815 O O . GLU A 1 375 ? 54.370 56.959 78.587 1.00 67.22 397 GLU A O 1
ATOM 2821 N N . ILE A 1 376 ? 54.371 55.257 77.101 1.00 68.46 398 ILE A N 1
ATOM 2822 C CA . ILE A 1 376 ? 53.113 55.677 76.484 1.00 68.56 398 ILE A CA 1
ATOM 2823 C C . ILE A 1 376 ? 51.990 55.523 77.517 1.00 67.90 398 ILE A C 1
ATOM 2824 O O . ILE A 1 376 ? 51.173 56.436 77.716 1.00 67.50 398 ILE A O 1
ATOM 2829 N N . THR A 1 377 ? 51.965 54.358 78.168 1.00 66.44 399 THR A N 1
ATOM 2830 C CA . THR A 1 377 ? 50.981 54.045 79.201 1.00 65.28 399 THR A CA 1
ATOM 2831 C C . THR A 1 377 ? 50.918 55.242 80.143 1.00 64.97 399 THR A C 1
ATOM 2832 O O . THR A 1 377 ? 49.848 55.720 80.524 1.00 62.66 399 THR A O 1
ATOM 2836 N N . LYS A 1 378 ? 52.103 55.724 80.494 1.00 66.29 400 LYS A N 1
ATOM 2837 C CA . LYS A 1 378 ? 52.260 56.893 81.348 1.00 67.43 400 LYS A CA 1
ATOM 2838 C C . LYS A 1 378 ? 51.535 58.052 80.651 1.00 67.36 400 LYS A C 1
ATOM 2839 O O . LYS A 1 378 ? 50.446 58.462 81.061 1.00 66.12 400 LYS A O 1
ATOM 2845 N N . ALA A 1 379 ? 52.158 58.538 79.578 1.00 67.72 401 ALA A N 1
ATOM 2846 C CA . ALA A 1 379 ? 51.659 59.637 78.762 1.00 68.22 401 ALA A CA 1
ATOM 2847 C C . ALA A 1 379 ? 50.136 59.688 78.604 1.00 68.95 401 ALA A C 1
ATOM 2848 O O . ALA A 1 379 ? 49.513 60.751 78.799 1.00 68.26 401 ALA A O 1
ATOM 2850 N N . MET A 1 380 ? 49.544 58.548 78.242 1.00 68.80 402 MET A N 1
ATOM 2851 C CA . MET A 1 380 ? 48.095 58.460 78.046 1.00 68.74 402 MET A CA 1
ATOM 2852 C C . MET A 1 380 ? 47.305 58.794 79.314 1.00 69.15 402 MET A C 1
ATOM 2853 O O . MET A 1 380 ? 46.365 59.606 79.284 1.00 68.59 402 MET A O 1
ATOM 2858 N N . HIS A 1 381 ? 47.711 58.158 80.416 1.00 69.63 403 HIS A N 1
ATOM 2859 C CA . HIS A 1 381 ? 47.107 58.319 81.743 1.00 69.54 403 HIS A CA 1
ATOM 2860 C C . HIS A 1 381 ? 47.146 59.797 82.151 1.00 68.23 403 HIS A C 1
ATOM 2861 O O . HIS A 1 381 ? 46.128 60.450 82.416 1.00 67.17 403 HIS A O 1
ATOM 2868 N N . GLU A 1 382 ? 48.360 60.311 82.183 1.00 67.29 404 GLU A N 1
ATOM 2869 C CA . GLU A 1 382 ? 48.609 61.688 82.540 1.00 67.04 404 GLU A CA 1
ATOM 2870 C C . GLU A 1 382 ? 47.769 62.623 81.659 1.00 65.54 404 GLU A C 1
ATOM 2871 O O . GLU A 1 382 ? 47.256 63.649 82.112 1.00 63.86 404 GLU A O 1
ATOM 2877 N N . LYS A 1 383 ? 47.597 62.224 80.408 1.00 64.72 405 LYS A N 1
ATOM 2878 C CA . LYS A 1 383 ? 46.848 63.008 79.446 1.00 64.31 405 LYS A CA 1
ATOM 2879 C C . LYS A 1 383 ? 45.356 63.274 79.748 1.00 63.67 405 LYS A C 1
ATOM 2880 O O . LYS A 1 383 ? 44.872 64.404 79.546 1.00 62.46 405 LYS A O 1
ATOM 2886 N N . TYR A 1 384 ? 44.625 62.256 80.210 1.00 62.44 406 TYR A N 1
ATOM 2887 C CA . TYR A 1 384 ? 43.191 62.434 80.506 1.00 62.22 406 TYR A CA 1
ATOM 2888 C C . TYR A 1 384 ? 42.811 62.332 81.985 1.00 62.42 406 TYR A C 1
ATOM 2889 O O . TYR A 1 384 ? 41.705 62.718 82.386 1.00 61.36 406 TYR A O 1
ATOM 2898 N N . PHE A 1 385 ? 43.723 61.816 82.796 1.00 62.95 407 PHE A N 1
ATOM 2899 C CA . PHE A 1 385 ? 43.417 61.655 84.206 1.00 64.02 407 PHE A CA 1
ATOM 2900 C C . PHE A 1 385 ? 44.382 62.321 85.177 1.00 65.61 407 PHE A C 1
ATOM 2901 O O . PHE A 1 385 ? 45.345 61.710 85.669 1.00 65.11 407 PHE A O 1
ATOM 2909 N N . LYS A 1 386 ? 44.080 63.592 85.446 1.00 66.45 408 LYS A N 1
ATOM 2910 C CA . LYS A 1 386 ? 44.855 64.438 86.355 1.00 67.77 408 LYS A CA 1
ATOM 2911 C C . LYS A 1 386 ? 44.648 64.043 87.837 1.00 68.40 408 LYS A C 1
ATOM 2912 O O . LYS A 1 386 ? 45.477 63.330 88.436 1.00 67.66 408 LYS A O 1
ATOM 2918 N N . LYS A 1 387 ? 43.524 64.515 88.387 1.00 68.67 409 LYS A N 1
ATOM 2919 C CA . LYS A 1 387 ? 43.083 64.310 89.766 1.00 67.67 409 LYS A CA 1
ATOM 2920 C C . LYS A 1 387 ? 42.588 62.900 90.070 1.00 66.19 409 LYS A C 1
ATOM 2921 O O . LYS A 1 387 ? 42.753 62.405 91.193 1.00 66.20 409 LYS A O 1
ATOM 2927 N N . SER A 1 388 ? 41.979 62.256 89.079 1.00 63.67 410 SER A N 1
ATOM 2928 C CA . SER A 1 388 ? 41.442 60.928 89.302 1.00 61.10 410 SER A CA 1
ATOM 2929 C C . SER A 1 388 ? 40.948 60.234 88.050 1.00 59.17 410 SER A C 1
ATOM 2930 O O . SER A 1 388 ? 40.472 60.868 87.121 1.00 59.10 410 SER A O 1
ATOM 2933 N N . VAL A 1 389 ? 41.064 58.914 88.049 1.00 57.24 411 VAL A N 1
ATOM 2934 C CA . VAL A 1 389 ? 40.572 58.100 86.958 1.00 54.38 411 VAL A CA 1
ATOM 2935 C C . VAL A 1 389 ? 39.063 58.254 87.109 1.00 52.92 411 VAL A C 1
ATOM 2936 O O . VAL A 1 389 ? 38.498 57.858 88.119 1.00 53.60 411 VAL A O 1
ATOM 2940 N N . ASP A 1 390 ? 38.411 58.852 86.124 1.00 51.16 412 ASP A N 1
ATOM 2941 C CA . ASP A 1 390 ? 36.973 59.036 86.205 1.00 49.37 412 ASP A CA 1
ATOM 2942 C C . ASP A 1 390 ? 36.282 58.842 84.847 1.00 47.59 412 ASP A C 1
ATOM 2943 O O . ASP A 1 390 ? 36.908 58.981 83.793 1.00 46.64 412 ASP A O 1
ATOM 2948 N N . MET A 1 391 ? 34.994 58.504 84.907 1.00 44.82 413 MET A N 1
ATOM 2949 C CA . MET A 1 391 ? 34.148 58.267 83.744 1.00 41.74 413 MET A CA 1
ATOM 2950 C C . MET A 1 391 ? 34.349 59.231 82.586 1.00 41.80 413 MET A C 1
ATOM 2951 O O . MET A 1 391 ? 34.883 58.857 81.551 1.00 42.33 413 MET A O 1
ATOM 2956 N N . GLU A 1 392 ? 33.913 60.470 82.748 1.00 43.04 414 GLU A N 1
ATOM 2957 C CA . GLU A 1 392 ? 34.048 61.453 81.678 1.00 44.74 414 GLU A CA 1
ATOM 2958 C C . GLU A 1 392 ? 35.453 61.499 81.067 1.00 43.68 414 GLU A C 1
ATOM 2959 O O . GLU A 1 392 ? 35.627 61.723 79.869 1.00 41.76 414 GLU A O 1
ATOM 2965 N N . GLY A 1 393 ? 36.461 61.301 81.904 1.00 42.89 415 GLY A N 1
ATOM 2966 C CA . GLY A 1 393 ? 37.815 61.293 81.400 1.00 41.77 415 GLY A CA 1
ATOM 2967 C C . GLY A 1 393 ? 37.954 60.185 80.367 1.00 42.13 415 GLY A C 1
ATOM 2968 O O . GLY A 1 393 ? 38.489 60.415 79.284 1.00 42.83 415 GLY A O 1
ATOM 2969 N N . TYR A 1 394 ? 37.467 58.980 80.689 1.00 41.10 416 TYR A N 1
ATOM 2970 C CA . TYR A 1 394 ? 37.552 57.857 79.761 1.00 38.56 416 TYR A CA 1
ATOM 2971 C C . TYR A 1 394 ? 36.716 58.130 78.515 1.00 37.84 416 TYR A C 1
ATOM 2972 O O . TYR A 1 394 ? 37.179 57.910 77.396 1.00 38.81 416 TYR A O 1
ATOM 2981 N N . ILE A 1 395 ? 35.492 58.619 78.695 1.00 34.57 417 ILE A N 1
ATOM 2982 C CA . ILE A 1 395 ? 34.652 58.910 77.544 1.00 32.76 417 ILE A CA 1
ATOM 2983 C C . ILE A 1 395 ? 35.381 59.794 76.525 1.00 34.29 417 ILE A C 1
ATOM 2984 O O . ILE A 1 395 ? 35.236 59.609 75.311 1.00 34.49 417 ILE A O 1
ATOM 2989 N N . GLU A 1 396 ? 36.180 60.731 77.025 1.00 35.37 418 GLU A N 1
ATOM 2990 C CA . GLU A 1 396 ? 36.954 61.626 76.174 1.00 37.22 418 GLU A CA 1
ATOM 2991 C C . GLU A 1 396 ? 37.965 60.781 75.422 1.00 35.53 418 GLU A C 1
ATOM 2992 O O . GLU A 1 396 ? 38.104 60.884 74.208 1.00 33.18 418 GLU A O 1
ATOM 2998 N N . LEU A 1 397 ? 38.691 59.974 76.189 1.00 36.17 419 LEU A N 1
ATOM 2999 C CA . LEU A 1 397 ? 39.726 59.076 75.676 1.00 37.65 419 LEU A CA 1
ATOM 3000 C C . LEU A 1 397 ? 39.151 58.227 74.515 1.00 37.91 419 LEU A C 1
ATOM 3001 O O . LEU A 1 397 ? 39.640 58.284 73.376 1.00 36.67 419 LEU A O 1
ATOM 3006 N N . CYS A 1 398 ? 38.111 57.451 74.831 1.00 36.69 420 CYS A N 1
ATOM 3007 C CA . CYS A 1 398 ? 37.433 56.582 73.874 1.00 36.43 420 CYS A CA 1
ATOM 3008 C C . CYS A 1 398 ? 37.001 57.333 72.607 1.00 35.83 420 CYS A C 1
ATOM 3009 O O . CYS A 1 398 ? 37.291 56.886 71.494 1.00 35.37 420 CYS A O 1
ATOM 3012 N N . THR A 1 399 ? 36.318 58.468 72.761 1.00 34.55 421 THR A N 1
ATOM 3013 C CA . THR A 1 399 ? 35.887 59.214 71.586 1.00 34.57 421 THR A CA 1
ATOM 3014 C C . THR A 1 399 ? 37.046 59.628 70.692 1.00 35.56 421 THR A C 1
ATOM 3015 O O . THR A 1 399 ? 37.043 59.350 69.481 1.00 36.42 421 THR A O 1
ATOM 3019 N N . ASP A 1 400 ? 38.029 60.304 71.270 1.00 35.56 422 ASP A N 1
ATOM 3020 C CA . ASP A 1 400 ? 39.179 60.744 70.482 1.00 36.03 422 ASP A CA 1
ATOM 3021 C C . ASP A 1 400 ? 39.929 59.544 69.883 1.00 35.96 422 ASP A C 1
ATOM 3022 O O . ASP A 1 400 ? 40.025 59.383 68.662 1.00 36.08 422 ASP A O 1
ATOM 3027 N N . SER A 1 401 ? 40.438 58.696 70.763 1.00 35.51 423 SER A N 1
ATOM 3028 C CA . SER A 1 401 ? 41.215 57.534 70.369 1.00 35.17 423 SER A CA 1
ATOM 3029 C C . SER A 1 401 ? 40.527 56.483 69.495 1.00 36.42 423 SER A C 1
ATOM 3030 O O . SER A 1 401 ? 41.141 55.902 68.582 1.00 39.02 423 SER A O 1
ATOM 3033 N N . TYR A 1 402 ? 39.257 56.223 69.754 1.00 35.09 424 TYR A N 1
ATOM 3034 C CA . TYR A 1 402 ? 38.594 55.182 68.996 1.00 33.78 424 TYR A CA 1
ATOM 3035 C C . TYR A 1 402 ? 37.889 55.673 67.762 1.00 32.43 424 TYR A C 1
ATOM 3036 O O . TYR A 1 402 ? 37.671 54.891 66.830 1.00 33.17 424 TYR A O 1
ATOM 3045 N N . PHE A 1 403 ? 37.548 56.957 67.725 1.00 29.75 425 PHE A N 1
ATOM 3046 C CA . PHE A 1 403 ? 36.811 57.428 66.585 1.00 27.46 425 PHE A CA 1
ATOM 3047 C C . PHE A 1 403 ? 37.237 58.681 65.902 1.00 28.10 425 PHE A C 1
ATOM 3048 O O . PHE A 1 403 ? 37.518 58.663 64.706 1.00 28.91 425 PHE A O 1
ATOM 3056 N N . MET A 1 404 ? 37.255 59.778 66.644 1.00 28.62 426 MET A N 1
ATOM 3057 C CA . MET A 1 404 ? 37.616 61.062 66.073 1.00 26.24 426 MET A CA 1
ATOM 3058 C C . MET A 1 404 ? 39.009 61.034 65.475 1.00 25.29 426 MET A C 1
ATOM 3059 O O . MET A 1 404 ? 39.205 61.384 64.318 1.00 25.81 426 MET A O 1
ATOM 3064 N N . TYR A 1 405 ? 39.992 60.611 66.247 1.00 24.91 427 TYR A N 1
ATOM 3065 C CA . TYR A 1 405 ? 41.332 60.583 65.696 1.00 26.94 427 TYR A CA 1
ATOM 3066 C C . TYR A 1 405 ? 41.431 59.735 64.438 1.00 27.55 427 TYR A C 1
ATOM 3067 O O . TYR A 1 405 ? 41.808 60.239 63.379 1.00 27.33 427 TYR A O 1
ATOM 3076 N N . PRO A 1 406 ? 41.084 58.436 64.535 1.00 27.62 428 PRO A N 1
ATOM 3077 C CA . PRO A 1 406 ? 41.144 57.530 63.387 1.00 26.92 428 PRO A CA 1
ATOM 3078 C C . PRO A 1 406 ? 40.493 58.092 62.133 1.00 28.33 428 PRO A C 1
ATOM 3079 O O . PRO A 1 406 ? 41.024 57.941 61.030 1.00 30.91 428 PRO A O 1
ATOM 3083 N N . ALA A 1 407 ? 39.348 58.745 62.286 1.00 26.51 429 ALA A N 1
ATOM 3084 C CA . ALA A 1 407 ? 38.667 59.298 61.134 1.00 27.01 429 ALA A CA 1
ATOM 3085 C C . ALA A 1 407 ? 39.440 60.417 60.472 1.00 28.91 429 ALA A C 1
ATOM 3086 O O . ALA A 1 407 ? 39.669 60.390 59.267 1.00 30.84 429 ALA A O 1
ATOM 3088 N N . ILE A 1 408 ? 39.838 61.410 61.251 1.00 30.03 430 ILE A N 1
ATOM 3089 C CA . ILE A 1 408 ? 40.559 62.530 60.682 1.00 30.25 430 ILE A CA 1
ATOM 3090 C C . ILE A 1 408 ? 41.937 62.134 60.168 1.00 30.26 430 ILE A C 1
ATOM 3091 O O . ILE A 1 408 ? 42.399 62.621 59.136 1.00 30.52 430 ILE A O 1
ATOM 3096 N N . SER A 1 409 ? 42.594 61.234 60.875 1.00 30.33 431 SER A N 1
ATOM 3097 C CA . SER A 1 409 ? 43.902 60.811 60.439 1.00 30.65 431 SER A CA 1
ATOM 3098 C C . SER A 1 409 ? 43.787 60.115 59.085 1.00 31.36 431 SER A C 1
ATOM 3099 O O . SER A 1 409 ? 44.690 60.196 58.255 1.00 32.49 431 SER A O 1
ATOM 3102 N N . LEU A 1 410 ? 42.674 59.423 58.869 1.00 31.37 432 LEU A N 1
ATOM 3103 C CA . LEU A 1 410 ? 42.435 58.731 57.604 1.00 29.78 432 LEU A CA 1
ATOM 3104 C C . LEU A 1 410 ? 42.147 59.765 56.507 1.00 29.14 432 LEU A C 1
ATOM 3105 O O . LEU A 1 410 ? 42.662 59.656 55.403 1.00 28.39 432 LEU A O 1
ATOM 3110 N N . ALA A 1 411 ? 41.316 60.757 56.814 1.00 29.90 433 ALA A N 1
ATOM 3111 C CA . ALA A 1 411 ? 40.980 61.785 55.842 1.00 30.89 433 ALA A CA 1
ATOM 3112 C C . ALA A 1 411 ? 42.284 62.393 55.359 1.00 33.35 433 ALA A C 1
ATOM 3113 O O . ALA A 1 411 ? 42.542 62.471 54.153 1.00 32.36 433 ALA A O 1
ATOM 3115 N N . ILE A 1 412 ? 43.119 62.801 56.313 1.00 34.66 434 ILE A N 1
ATOM 3116 C CA . ILE A 1 412 ? 44.394 63.406 55.967 1.00 35.15 434 ILE A CA 1
ATOM 3117 C C . ILE A 1 412 ? 45.268 62.458 55.151 1.00 35.39 434 ILE A C 1
ATOM 3118 O O . ILE A 1 412 ? 45.616 62.763 54.009 1.00 37.04 434 ILE A O 1
ATOM 3123 N N . LYS A 1 413 ? 45.631 61.321 55.728 1.00 34.00 435 LYS A N 1
ATOM 3124 C CA . LYS A 1 413 ? 46.474 60.378 55.009 1.00 33.92 435 LYS A CA 1
ATOM 3125 C C . LYS A 1 413 ? 45.977 60.098 53.600 1.00 33.21 435 LYS A C 1
ATOM 3126 O O . LYS A 1 413 ? 46.777 60.008 52.658 1.00 33.89 435 LYS A O 1
ATOM 3132 N N . ARG A 1 414 ? 44.666 59.979 53.432 1.00 31.50 436 ARG A N 1
ATOM 3133 C CA . ARG A 1 414 ? 44.144 59.682 52.106 1.00 30.69 436 ARG A CA 1
ATOM 3134 C C . ARG A 1 414 ? 44.286 60.827 51.132 1.00 30.90 436 ARG A C 1
ATOM 3135 O O . ARG A 1 414 ? 44.597 60.602 49.972 1.00 31.08 436 ARG A O 1
ATOM 3143 N N . ALA A 1 415 ? 44.073 62.051 51.603 1.00 32.11 437 ALA A N 1
ATOM 3144 C CA . ALA A 1 415 ? 44.157 63.223 50.751 1.00 32.52 437 ALA A CA 1
ATOM 3145 C C . ALA A 1 415 ? 45.577 63.535 50.292 1.00 35.26 437 ALA A C 1
ATOM 3146 O O . ALA A 1 415 ? 45.792 64.411 49.451 1.00 36.15 437 ALA A O 1
ATOM 3148 N N . ARG A 1 416 ? 46.563 62.841 50.835 1.00 37.83 438 ARG A N 1
ATOM 3149 C CA . ARG A 1 416 ? 47.916 63.117 50.394 1.00 40.70 438 ARG A CA 1
ATOM 3150 C C . ARG A 1 416 ? 48.576 61.878 49.840 1.00 41.37 438 ARG A C 1
ATOM 3151 O O . ARG A 1 416 ? 49.767 61.650 50.046 1.00 42.02 438 ARG A O 1
ATOM 3159 N N . SER A 1 417 ? 47.798 61.069 49.133 1.00 41.31 439 SER A N 1
ATOM 3160 C CA . SER A 1 417 ? 48.349 59.865 48.555 1.00 41.72 439 SER A CA 1
ATOM 3161 C C . SER A 1 417 ? 47.986 59.750 47.099 1.00 41.01 439 SER A C 1
ATOM 3162 O O . SER A 1 417 ? 48.110 58.679 46.501 1.00 40.62 439 SER A O 1
ATOM 3165 N N . ASN A 1 418 ? 47.558 60.869 46.521 1.00 41.76 440 ASN A N 1
ATOM 3166 C CA . ASN A 1 418 ? 47.194 60.897 45.103 1.00 41.93 440 ASN A CA 1
ATOM 3167 C C . ASN A 1 418 ? 46.284 59.694 44.799 1.00 40.95 440 ASN A C 1
ATOM 3168 O O . ASN A 1 418 ? 46.589 58.833 43.967 1.00 41.62 440 ASN A O 1
ATOM 3173 N N . GLY A 1 419 ? 45.166 59.627 45.505 1.00 39.13 441 GLY A N 1
ATOM 3174 C CA . GLY A 1 419 ? 44.254 58.530 45.289 1.00 35.93 441 GLY A CA 1
ATOM 3175 C C . GLY A 1 419 ? 42.926 59.138 44.945 1.00 34.09 441 GLY A C 1
ATOM 3176 O O . GLY A 1 419 ? 42.871 60.268 44.493 1.00 33.90 441 GLY A O 1
ATOM 3177 N N . ALA A 1 420 ? 41.855 58.395 45.165 1.00 33.57 442 ALA A N 1
ATOM 3178 C CA . ALA A 1 420 ? 40.517 58.875 44.871 1.00 31.87 442 ALA A CA 1
ATOM 3179 C C . ALA A 1 420 ? 40.089 59.941 45.878 1.00 31.96 442 ALA A C 1
ATOM 3180 O O . ALA A 1 420 ? 40.747 60.156 46.896 1.00 34.38 442 ALA A O 1
ATOM 3182 N N . PRO A 1 421 ? 38.997 60.660 45.592 1.00 31.44 443 PRO A N 1
ATOM 3183 C CA . PRO A 1 421 ? 38.542 61.684 46.542 1.00 30.77 443 PRO A CA 1
ATOM 3184 C C . PRO A 1 421 ? 38.096 61.107 47.901 1.00 30.62 443 PRO A C 1
ATOM 3185 O O . PRO A 1 421 ? 37.878 59.896 48.071 1.00 29.99 443 PRO A O 1
ATOM 3189 N N . VAL A 1 422 ? 37.936 61.996 48.866 1.00 31.38 444 VAL A N 1
ATOM 3190 C CA . VAL A 1 422 ? 37.570 61.592 50.211 1.00 31.67 444 VAL A CA 1
ATOM 3191 C C . VAL A 1 422 ? 36.771 62.737 50.804 1.00 31.37 444 VAL A C 1
ATOM 3192 O O . VAL A 1 422 ? 37.178 63.885 50.705 1.00 32.28 444 VAL A O 1
ATOM 3196 N N . TYR A 1 423 ? 35.623 62.440 51.396 1.00 32.17 445 TYR A N 1
ATOM 3197 C CA . TYR A 1 423 ? 34.798 63.489 52.012 1.00 33.14 445 TYR A CA 1
ATOM 3198 C C . TYR A 1 423 ? 34.664 63.174 53.503 1.00 32.77 445 TYR A C 1
ATOM 3199 O O . TYR A 1 423 ? 34.260 62.065 53.877 1.00 33.37 445 TYR A O 1
ATOM 3208 N N . LEU A 1 424 ? 35.020 64.152 54.339 1.00 32.04 446 LEU A N 1
ATOM 3209 C CA . LEU A 1 424 ? 35.014 64.022 55.795 1.00 31.28 446 LEU A CA 1
ATOM 3210 C C . LEU A 1 424 ? 33.926 64.838 56.472 1.00 32.79 446 LEU A C 1
ATOM 3211 O O . LEU A 1 424 ? 33.695 65.975 56.095 1.00 33.75 446 LEU A O 1
ATOM 3216 N N . TYR A 1 425 ? 33.249 64.258 57.465 1.00 33.70 447 TYR A N 1
ATOM 3217 C CA . TYR A 1 425 ? 32.198 64.984 58.166 1.00 34.19 447 TYR A CA 1
ATOM 3218 C C . TYR A 1 425 ? 32.179 64.749 59.659 1.00 36.27 447 TYR A C 1
ATOM 3219 O O . TYR A 1 425 ? 32.669 63.733 60.160 1.00 37.62 447 TYR A O 1
ATOM 3228 N N . GLN A 1 426 ? 31.609 65.711 60.373 1.00 36.87 448 GLN A N 1
ATOM 3229 C CA . GLN A 1 426 ? 31.461 65.603 61.812 1.00 37.17 448 GLN A CA 1
ATOM 3230 C C . GLN A 1 426 ? 30.001 65.799 62.134 1.00 35.72 448 GLN A C 1
ATOM 3231 O O . GLN A 1 426 ? 29.470 66.895 61.980 1.00 34.90 448 GLN A O 1
ATOM 3237 N N . PHE A 1 427 ? 29.360 64.723 62.572 1.00 35.75 449 PHE A N 1
ATOM 3238 C CA . PHE A 1 427 ? 27.955 64.763 62.930 1.00 35.19 449 PHE A CA 1
ATOM 3239 C C . PHE A 1 427 ? 27.860 65.278 64.359 1.00 36.96 449 PHE A C 1
ATOM 3240 O O . PHE A 1 427 ? 28.315 64.621 65.292 1.00 36.77 449 PHE A O 1
ATOM 3248 N N . SER A 1 428 ? 27.259 66.452 64.523 1.00 38.14 450 SER A N 1
ATOM 3249 C CA . SER A 1 428 ? 27.125 67.049 65.842 1.00 39.56 450 SER A CA 1
ATOM 3250 C C . SER A 1 428 ? 25.677 67.386 66.206 1.00 38.30 450 SER A C 1
ATOM 3251 O O . SER A 1 428 ? 25.415 67.964 67.258 1.00 37.16 450 SER A O 1
ATOM 3254 N N . PHE A 1 429 ? 24.753 66.997 65.333 1.00 37.48 451 PHE A N 1
ATOM 3255 C CA . PHE A 1 429 ? 23.325 67.216 65.531 1.00 37.24 451 PHE A CA 1
ATOM 3256 C C . PHE A 1 429 ? 22.767 66.505 66.781 1.00 38.67 451 PHE A C 1
ATOM 3257 O O . PHE A 1 429 ? 22.850 65.271 66.899 1.00 38.92 451 PHE A O 1
ATOM 3265 N N . ASP A 1 430 ? 22.180 67.279 67.699 1.00 38.99 452 ASP A N 1
ATOM 3266 C CA . ASP A 1 430 ? 21.623 66.746 68.949 1.00 38.66 452 ASP A CA 1
ATOM 3267 C C . ASP A 1 430 ? 20.101 66.611 68.835 1.00 39.05 452 ASP A C 1
ATOM 3268 O O . ASP A 1 430 ? 19.355 67.322 69.489 1.00 41.49 452 ASP A O 1
ATOM 3273 N N . GLY A 1 431 ? 19.641 65.682 68.007 1.00 39.61 453 GLY A N 1
ATOM 3274 C CA . GLY A 1 431 ? 18.209 65.490 67.797 1.00 38.89 453 GLY A CA 1
ATOM 3275 C C . GLY A 1 431 ? 17.216 65.633 68.940 1.00 37.89 453 GLY A C 1
ATOM 3276 O O . GLY A 1 431 ? 17.572 65.507 70.109 1.00 36.85 453 GLY A O 1
ATOM 3277 N N . ASP A 1 432 ? 15.953 65.872 68.587 1.00 37.68 454 ASP A N 1
ATOM 3278 C CA . ASP A 1 432 ? 14.885 66.009 69.575 1.00 37.89 454 ASP A CA 1
ATOM 3279 C C . ASP A 1 432 ? 14.540 64.635 70.129 1.00 37.78 454 ASP A C 1
ATOM 3280 O O . ASP A 1 432 ? 14.214 64.484 71.316 1.00 38.12 454 ASP A O 1
ATOM 3285 N N . TYR A 1 433 ? 14.591 63.631 69.259 1.00 36.52 455 TYR A N 1
ATOM 3286 C CA . TYR A 1 433 ? 14.318 62.255 69.671 1.00 35.64 455 TYR A CA 1
ATOM 3287 C C . TYR A 1 433 ? 15.535 61.393 69.341 1.00 34.77 455 TYR A C 1
ATOM 3288 O O . TYR A 1 433 ? 15.907 61.295 68.170 1.00 34.32 455 TYR A O 1
ATOM 3297 N N . SER A 1 434 ? 16.150 60.785 70.361 1.00 32.70 456 SER A N 1
ATOM 3298 C CA . SER A 1 434 ? 17.349 59.949 70.176 1.00 30.49 456 SER A CA 1
ATOM 3299 C C . SER A 1 434 ? 17.197 58.564 70.781 1.00 30.98 456 SER A C 1
ATOM 3300 O O . SER A 1 434 ? 17.548 58.342 71.939 1.00 32.21 456 SER A O 1
ATOM 3303 N N . VAL A 1 435 ? 16.698 57.627 69.987 1.00 32.70 457 VAL A N 1
ATOM 3304 C CA . VAL A 1 435 ? 16.478 56.247 70.425 1.00 33.30 457 VAL A CA 1
ATOM 3305 C C . VAL A 1 435 ? 17.476 55.665 71.449 1.00 33.75 457 VAL A C 1
ATOM 3306 O O . VAL A 1 435 ? 17.062 55.090 72.453 1.00 33.05 457 VAL A O 1
ATOM 3310 N N . PHE A 1 436 ? 18.779 55.805 71.199 1.00 33.69 458 PHE A N 1
ATOM 3311 C CA . PHE A 1 436 ? 19.795 55.266 72.113 1.00 32.85 458 PHE A CA 1
ATOM 3312 C C . PHE A 1 436 ? 19.879 55.929 73.507 1.00 33.89 458 PHE A C 1
ATOM 3313 O O . PHE A 1 436 ? 20.246 55.272 74.490 1.00 34.52 458 PHE A O 1
ATOM 3321 N N . ARG A 1 437 ? 19.544 57.216 73.606 1.00 34.28 459 ARG A N 1
ATOM 3322 C CA . ARG A 1 437 ? 19.588 57.909 74.899 1.00 34.92 459 ARG A CA 1
ATOM 3323 C C . ARG A 1 437 ? 18.313 57.488 75.639 1.00 36.16 459 ARG A C 1
ATOM 3324 O O . ARG A 1 437 ? 18.285 57.345 76.869 1.00 36.27 459 ARG A O 1
ATOM 3332 N N . GLU A 1 438 ? 17.256 57.288 74.863 1.00 35.19 460 GLU A N 1
ATOM 3333 C CA . GLU A 1 438 ? 15.989 56.848 75.404 1.00 35.61 460 GLU A CA 1
ATOM 3334 C C . GLU A 1 438 ? 16.222 55.486 76.102 1.00 34.74 460 GLU A C 1
ATOM 3335 O O . GLU A 1 438 ? 16.133 55.360 77.320 1.00 35.90 460 GLU A O 1
ATOM 3341 N N . VAL A 1 439 ? 16.550 54.476 75.313 1.00 33.42 461 VAL A N 1
ATOM 3342 C CA . VAL A 1 439 ? 16.798 53.138 75.816 1.00 32.42 461 VAL A CA 1
ATOM 3343 C C . VAL A 1 439 ? 17.844 53.019 76.924 1.00 32.99 461 VAL A C 1
ATOM 3344 O O . VAL A 1 439 ? 17.784 52.103 77.732 1.00 32.28 461 VAL A O 1
ATOM 3348 N N . ASN A 1 440 ? 18.803 53.937 76.967 1.00 34.06 462 ASN A N 1
ATOM 3349 C CA . ASN A 1 440 ? 19.877 53.882 77.970 1.00 33.67 462 ASN A CA 1
ATOM 3350 C C . ASN A 1 440 ? 19.797 54.965 79.043 1.00 33.51 462 ASN A C 1
ATOM 3351 O O . ASN A 1 440 ? 20.571 54.968 80.001 1.00 34.16 462 ASN A O 1
ATOM 3356 N N . HIS A 1 441 ? 18.861 55.885 78.879 1.00 33.09 463 HIS A N 1
ATOM 3357 C CA . HIS A 1 441 ? 18.723 56.977 79.824 1.00 33.62 463 HIS A CA 1
ATOM 3358 C C . HIS A 1 441 ? 20.047 57.725 79.887 1.00 33.27 463 HIS A C 1
ATOM 3359 O O . HIS A 1 441 ? 20.781 57.636 80.886 1.00 33.66 463 HIS A O 1
ATOM 3366 N N . LEU A 1 442 ? 20.357 58.446 78.808 1.00 31.96 464 LEU A N 1
ATOM 3367 C CA . LEU A 1 442 ? 21.596 59.205 78.755 1.00 31.69 464 LEU A CA 1
ATOM 3368 C C . LEU A 1 442 ? 21.295 60.684 78.806 1.00 32.04 464 LEU A C 1
ATOM 3369 O O . LEU A 1 442 ? 20.143 61.097 78.730 1.00 32.53 464 LEU A O 1
ATOM 3374 N N . ASN A 1 443 ? 22.328 61.494 78.933 1.00 32.63 465 ASN A N 1
ATOM 3375 C CA . ASN A 1 443 ? 22.098 62.920 79.001 1.00 34.30 465 ASN A CA 1
ATOM 3376 C C . ASN A 1 443 ? 23.400 63.605 78.730 1.00 33.40 465 ASN A C 1
ATOM 3377 O O . ASN A 1 443 ? 24.270 63.644 79.588 1.00 35.12 465 ASN A O 1
ATOM 3382 N N . PHE A 1 444 ? 23.553 64.128 77.524 1.00 32.63 466 PHE A N 1
ATOM 3383 C CA . PHE A 1 444 ? 24.803 64.795 77.158 1.00 32.50 466 PHE A CA 1
ATOM 3384 C C . PHE A 1 444 ? 24.547 65.652 75.945 1.00 32.74 466 PHE A C 1
ATOM 3385 O O . PHE A 1 444 ? 23.509 65.538 75.293 1.00 32.45 466 PHE A O 1
ATOM 3393 N N . GLU A 1 445 ? 25.501 66.503 75.626 1.00 34.17 467 GLU A N 1
ATOM 3394 C CA . GLU A 1 445 ? 25.310 67.333 74.470 1.00 37.26 467 GLU A CA 1
ATOM 3395 C C . GLU A 1 445 ? 26.146 66.792 73.333 1.00 35.86 467 GLU A C 1
ATOM 3396 O O . GLU A 1 445 ? 27.140 66.103 73.557 1.00 33.74 467 GLU A O 1
ATOM 3402 N N . GLY A 1 446 ? 25.712 67.100 72.112 1.00 35.65 468 GLY A N 1
ATOM 3403 C CA . GLY A 1 446 ? 26.402 66.654 70.916 1.00 33.38 468 GLY A CA 1
ATOM 3404 C C . GLY A 1 446 ? 25.734 65.434 70.325 1.00 32.11 468 GLY A C 1
ATOM 3405 O O . GLY A 1 446 ? 24.557 65.167 70.577 1.00 29.67 468 GLY A O 1
ATOM 3406 N N . ALA A 1 447 ? 26.497 64.687 69.539 1.00 32.22 469 ALA A N 1
ATOM 3407 C CA . ALA A 1 447 ? 25.972 63.482 68.914 1.00 31.20 469 ALA A CA 1
ATOM 3408 C C . ALA A 1 447 ? 26.876 62.318 69.278 1.00 31.80 469 ALA A C 1
ATOM 3409 O O . ALA A 1 447 ? 28.113 62.373 69.083 1.00 33.17 469 ALA A O 1
ATOM 3411 N N . GLY A 1 448 ? 26.267 61.263 69.809 1.00 29.79 470 GLY A N 1
ATOM 3412 C CA . GLY A 1 448 ? 27.041 60.101 70.180 1.00 26.08 470 GLY A CA 1
ATOM 3413 C C . GLY A 1 448 ? 27.086 59.080 69.065 1.00 24.88 470 GLY A C 1
ATOM 3414 O O . GLY A 1 448 ? 26.335 59.135 68.095 1.00 24.38 470 GLY A O 1
ATOM 3415 N N . HIS A 1 449 ? 28.000 58.140 69.219 1.00 24.80 471 HIS A N 1
ATOM 3416 C CA . HIS A 1 449 ? 28.221 57.044 68.288 1.00 23.64 471 HIS A CA 1
ATOM 3417 C C . HIS A 1 449 ? 26.918 56.357 67.862 1.00 23.48 471 HIS A C 1
ATOM 3418 O O . HIS A 1 449 ? 26.062 56.084 68.692 1.00 21.84 471 HIS A O 1
ATOM 3425 N N . ILE A 1 450 ? 26.790 56.077 66.565 1.00 24.05 472 ILE A N 1
ATOM 3426 C CA . ILE A 1 450 ? 25.622 55.396 65.958 1.00 24.13 472 ILE A CA 1
ATOM 3427 C C . ILE A 1 450 ? 24.426 56.290 65.635 1.00 26.07 472 ILE A C 1
ATOM 3428 O O . ILE A 1 450 ? 23.540 55.882 64.879 1.00 27.15 472 ILE A O 1
ATOM 3433 N N . GLU A 1 451 ? 24.375 57.491 66.204 1.00 26.70 473 GLU A N 1
ATOM 3434 C CA . GLU A 1 451 ? 23.216 58.347 65.970 1.00 26.25 473 GLU A CA 1
ATOM 3435 C C . GLU A 1 451 ? 23.086 58.850 64.559 1.00 25.97 473 GLU A C 1
ATOM 3436 O O . GLU A 1 451 ? 21.974 58.946 64.047 1.00 26.13 473 GLU A O 1
ATOM 3442 N N . ASP A 1 452 ? 24.200 59.171 63.910 1.00 25.79 474 ASP A N 1
ATOM 3443 C CA . ASP A 1 452 ? 24.086 59.633 62.531 1.00 26.89 474 ASP A CA 1
ATOM 3444 C C . ASP A 1 452 ? 23.473 58.500 61.706 1.00 28.29 474 ASP A C 1
ATOM 3445 O O . ASP A 1 452 ? 22.690 58.748 60.798 1.00 29.71 474 ASP A O 1
ATOM 3450 N N . LEU A 1 453 ? 23.816 57.257 62.045 1.00 28.45 475 LEU A N 1
ATOM 3451 C CA . LEU A 1 453 ? 23.276 56.079 61.358 1.00 28.00 475 LEU A CA 1
ATOM 3452 C C . LEU A 1 453 ? 21.752 56.048 61.441 1.00 27.95 475 LEU A C 1
ATOM 3453 O O . LEU A 1 453 ? 21.101 55.456 60.588 1.00 27.61 475 LEU A O 1
ATOM 3458 N N . THR A 1 454 ? 21.179 56.697 62.454 1.00 28.39 476 THR A N 1
ATOM 3459 C CA . THR A 1 454 ? 19.725 56.687 62.598 1.00 30.05 476 THR A CA 1
ATOM 3460 C C . THR A 1 454 ? 19.012 57.704 61.752 1.00 31.43 476 THR A C 1
ATOM 3461 O O . THR A 1 454 ? 17.791 57.704 61.718 1.00 33.27 476 THR A O 1
ATOM 3465 N N . TYR A 1 455 ? 19.743 58.578 61.072 1.00 32.17 477 TYR A N 1
ATOM 3466 C CA . TYR A 1 455 ? 19.071 59.564 60.232 1.00 33.61 477 TYR A CA 1
ATOM 3467 C C . TYR A 1 455 ? 19.171 59.152 58.780 1.00 34.33 477 TYR A C 1
ATOM 3468 O O . TYR A 1 455 ? 18.785 59.914 57.874 1.00 34.36 477 TYR A O 1
ATOM 3477 N N . VAL A 1 456 ? 19.695 57.937 58.579 1.00 33.32 478 VAL A N 1
ATOM 3478 C CA . VAL A 1 456 ? 19.867 57.329 57.257 1.00 31.98 478 VAL A CA 1
ATOM 3479 C C . VAL A 1 456 ? 18.994 56.065 57.220 1.00 33.23 478 VAL A C 1
ATOM 3480 O O . VAL A 1 456 ? 18.432 55.721 56.165 1.00 33.02 478 VAL A O 1
ATOM 3484 N N . PHE A 1 457 ? 18.902 55.364 58.359 1.00 32.65 479 PHE A N 1
ATOM 3485 C CA . PHE A 1 457 ? 18.061 54.173 58.445 1.00 33.40 479 PHE A CA 1
ATOM 3486 C C . PHE A 1 457 ? 16.931 54.419 59.419 1.00 34.41 479 PHE A C 1
ATOM 3487 O O . PHE A 1 457 ? 17.120 55.096 60.437 1.00 35.16 479 PHE A O 1
ATOM 3495 N N . ARG A 1 458 ? 15.758 53.874 59.111 1.00 33.89 480 ARG A N 1
ATOM 3496 C CA . ARG A 1 458 ? 14.610 54.055 59.980 1.00 34.18 480 ARG A CA 1
ATOM 3497 C C . ARG A 1 458 ? 14.645 52.983 61.060 1.00 35.00 480 ARG A C 1
ATOM 3498 O O . ARG A 1 458 ? 14.631 51.794 60.759 1.00 35.23 480 ARG A O 1
ATOM 3506 N N . THR A 1 459 ? 14.726 53.421 62.314 1.00 34.75 481 THR A N 1
ATOM 3507 C CA . THR A 1 459 ? 14.754 52.530 63.460 1.00 34.76 481 THR A CA 1
ATOM 3508 C C . THR A 1 459 ? 13.335 52.008 63.688 1.00 35.86 481 THR A C 1
ATOM 3509 O O . THR A 1 459 ? 12.701 52.354 64.669 1.00 37.86 481 THR A O 1
ATOM 3513 N N . ASN A 1 460 ? 12.849 51.169 62.779 1.00 36.58 482 ASN A N 1
ATOM 3514 C CA . ASN A 1 460 ? 11.496 50.621 62.843 1.00 37.35 482 ASN A CA 1
ATOM 3515 C C . ASN A 1 460 ? 11.043 49.985 64.139 1.00 38.18 482 ASN A C 1
ATOM 3516 O O . ASN A 1 460 ? 9.845 49.913 64.411 1.00 39.16 482 ASN A O 1
ATOM 3521 N N . SER A 1 461 ? 11.996 49.528 64.935 1.00 38.89 483 SER A N 1
ATOM 3522 C CA . SER A 1 461 ? 11.697 48.879 66.199 1.00 39.39 483 SER A CA 1
ATOM 3523 C C . SER A 1 461 ? 11.340 49.890 67.268 1.00 40.42 483 SER A C 1
ATOM 3524 O O . SER A 1 461 ? 10.928 49.513 68.363 1.00 41.30 483 SER A O 1
ATOM 3527 N N . MET A 1 462 ? 11.520 51.169 66.976 1.00 40.04 484 MET A N 1
ATOM 3528 C CA . MET A 1 462 ? 11.234 52.180 67.974 1.00 40.50 484 MET A CA 1
ATOM 3529 C C . MET A 1 462 ? 10.317 53.251 67.481 1.00 40.61 484 MET A C 1
ATOM 3530 O O . MET A 1 462 ? 9.707 53.940 68.273 1.00 40.86 484 MET A O 1
ATOM 3535 N N . LEU A 1 463 ? 10.241 53.442 66.174 1.00 41.51 485 LEU A N 1
ATOM 3536 C CA . LEU A 1 463 ? 9.339 54.468 65.673 1.00 41.88 485 LEU A CA 1
ATOM 3537 C C . LEU A 1 463 ? 7.964 53.862 65.651 1.00 42.89 485 LEU A C 1
ATOM 3538 O O . LEU A 1 463 ? 7.775 52.703 66.024 1.00 44.47 485 LEU A O 1
ATOM 3543 N N . GLY A 1 464 ? 6.987 54.627 65.218 1.00 42.89 486 GLY A N 1
ATOM 3544 C CA . GLY A 1 464 ? 5.669 54.063 65.219 1.00 44.43 486 GLY A CA 1
ATOM 3545 C C . GLY A 1 464 ? 5.219 53.986 63.801 1.00 46.10 486 GLY A C 1
ATOM 3546 O O . GLY A 1 464 ? 5.696 53.148 63.031 1.00 46.37 486 GLY A O 1
ATOM 3547 N N . GLY A 1 465 ? 4.292 54.878 63.475 1.00 46.34 487 GLY A N 1
ATOM 3548 C CA . GLY A 1 465 ? 3.760 54.954 62.140 1.00 47.13 487 GLY A CA 1
ATOM 3549 C C . GLY A 1 465 ? 4.153 56.327 61.666 1.00 48.18 487 GLY A C 1
ATOM 3550 O O . GLY A 1 465 ? 3.591 56.860 60.702 1.00 48.80 487 GLY A O 1
ATOM 3551 N N . HIS A 1 466 ? 5.126 56.901 62.366 1.00 48.24 488 HIS A N 1
ATOM 3552 C CA . HIS A 1 466 ? 5.623 58.229 62.034 1.00 49.95 488 HIS A CA 1
ATOM 3553 C C . HIS A 1 466 ? 5.995 58.411 60.544 1.00 50.48 488 HIS A C 1
ATOM 3554 O O . HIS A 1 466 ? 6.519 57.495 59.883 1.00 50.54 488 HIS A O 1
ATOM 3561 N N . ALA A 1 467 ? 5.699 59.598 60.020 1.00 50.37 489 ALA A N 1
ATOM 3562 C CA . ALA A 1 467 ? 6.010 59.939 58.635 1.00 49.73 489 ALA A CA 1
ATOM 3563 C C . ALA A 1 467 ? 7.153 60.925 58.706 1.00 49.25 489 ALA A C 1
ATOM 3564 O O . ALA A 1 467 ? 7.037 61.983 59.313 1.00 49.89 489 ALA A O 1
ATOM 3566 N N . SER A 1 468 ? 8.261 60.575 58.078 1.00 48.08 490 SER A N 1
ATOM 3567 C CA . SER A 1 468 ? 9.434 61.417 58.116 1.00 46.91 490 SER A CA 1
ATOM 3568 C C . SER A 1 468 ? 9.587 62.325 56.887 1.00 47.10 490 SER A C 1
ATOM 3569 O O . SER A 1 468 ? 10.111 63.431 57.006 1.00 47.63 490 SER A O 1
ATOM 3572 N N . PHE A 1 469 ? 9.146 61.849 55.719 1.00 46.65 491 PHE A N 1
ATOM 3573 C CA . PHE A 1 469 ? 9.192 62.618 54.467 1.00 47.11 491 PHE A CA 1
ATOM 3574 C C . PHE A 1 469 ? 7.762 62.752 53.907 1.00 49.53 491 PHE A C 1
ATOM 3575 O O . PHE A 1 469 ? 7.015 61.760 53.828 1.00 50.18 491 PHE A O 1
ATOM 3583 N N . PRO A 1 470 ? 7.369 63.973 53.490 1.00 49.75 492 PRO A N 1
ATOM 3584 C CA . PRO A 1 470 ? 8.238 65.146 53.554 1.00 49.40 492 PRO A CA 1
ATOM 3585 C C . PRO A 1 470 ? 8.510 65.527 54.999 1.00 49.47 492 PRO A C 1
ATOM 3586 O O . PRO A 1 470 ? 7.669 65.316 55.889 1.00 48.79 492 PRO A O 1
ATOM 3590 N N . PRO A 1 471 ? 9.700 66.081 55.249 1.00 48.85 493 PRO A N 1
ATOM 3591 C CA . PRO A 1 471 ? 10.132 66.506 56.579 1.00 49.66 493 PRO A CA 1
ATOM 3592 C C . PRO A 1 471 ? 9.339 67.708 57.065 1.00 50.59 493 PRO A C 1
ATOM 3593 O O . PRO A 1 471 ? 8.894 68.527 56.274 1.00 50.40 493 PRO A O 1
ATOM 3597 N N . HIS A 1 472 ? 9.174 67.809 58.374 1.00 52.36 494 HIS A N 1
ATOM 3598 C CA . HIS A 1 472 ? 8.481 68.942 58.963 1.00 53.82 494 HIS A CA 1
ATOM 3599 C C . HIS A 1 472 ? 9.184 69.267 60.276 1.00 53.71 494 HIS A C 1
ATOM 3600 O O . HIS A 1 472 ? 9.576 70.409 60.507 1.00 54.35 494 HIS A O 1
ATOM 3607 N N . ASP A 1 473 ? 9.384 68.269 61.128 1.00 53.54 495 ASP A N 1
ATOM 3608 C CA . ASP A 1 473 ? 10.083 68.550 62.372 1.00 52.26 495 ASP A CA 1
ATOM 3609 C C . ASP A 1 473 ? 11.573 68.618 62.045 1.00 51.20 495 ASP A C 1
ATOM 3610 O O . ASP A 1 473 ? 12.004 68.180 60.974 1.00 49.93 495 ASP A O 1
ATOM 3615 N N . LYS A 1 474 ? 12.351 69.187 62.958 1.00 50.57 496 LYS A N 1
ATOM 3616 C CA . LYS A 1 474 ? 13.788 69.345 62.768 1.00 49.08 496 LYS A CA 1
ATOM 3617 C C . LYS A 1 474 ? 14.441 68.002 62.473 1.00 48.99 496 LYS A C 1
ATOM 3618 O O . LYS A 1 474 ? 15.157 67.856 61.482 1.00 50.20 496 LYS A O 1
ATOM 3624 N N . ASP A 1 475 ? 14.172 67.017 63.325 1.00 47.71 497 ASP A N 1
ATOM 3625 C CA . ASP A 1 475 ? 14.737 65.683 63.163 1.00 45.86 497 ASP A CA 1
ATOM 3626 C C . ASP A 1 475 ? 14.508 65.051 61.798 1.00 45.63 497 ASP A C 1
ATOM 3627 O O . ASP A 1 475 ? 15.454 64.510 61.212 1.00 46.80 497 ASP A O 1
ATOM 3632 N N . ASP A 1 476 ? 13.285 65.095 61.278 1.00 44.14 498 ASP A N 1
ATOM 3633 C CA . ASP A 1 476 ? 13.072 64.475 59.979 1.00 43.65 498 ASP A CA 1
ATOM 3634 C C . ASP A 1 476 ? 13.782 65.268 58.900 1.00 43.93 498 ASP A C 1
ATOM 3635 O O . ASP A 1 476 ? 14.167 64.719 57.863 1.00 43.83 498 ASP A O 1
ATOM 3640 N N . HIS A 1 477 ? 13.977 66.559 59.132 1.00 43.02 499 HIS A N 1
ATOM 3641 C CA . HIS A 1 477 ? 14.676 67.333 58.124 1.00 43.86 499 HIS A CA 1
ATOM 3642 C C . HIS A 1 477 ? 16.098 66.813 58.024 1.00 42.68 499 HIS A C 1
ATOM 3643 O O . HIS A 1 477 ? 16.661 66.763 56.931 1.00 42.18 499 HIS A O 1
ATOM 3650 N N . MET A 1 478 ? 16.677 66.423 59.161 1.00 42.53 500 MET A N 1
ATOM 3651 C CA . MET A 1 478 ? 18.037 65.866 59.171 1.00 41.65 500 MET A CA 1
ATOM 3652 C C . MET A 1 478 ? 18.000 64.502 58.471 1.00 40.19 500 MET A C 1
ATOM 3653 O O . MET A 1 478 ? 18.919 64.151 57.733 1.00 38.56 500 MET A O 1
ATOM 3658 N N . LYS A 1 479 ? 16.935 63.742 58.695 1.00 37.92 501 LYS A N 1
ATOM 3659 C CA . LYS A 1 479 ? 16.841 62.459 58.043 1.00 38.51 501 LYS A CA 1
ATOM 3660 C C . LYS A 1 479 ? 16.978 62.691 56.551 1.00 38.64 501 LYS A C 1
ATOM 3661 O O . LYS A 1 479 ? 17.787 62.041 55.882 1.00 39.65 501 LYS A O 1
ATOM 3667 N N . TYR A 1 480 ? 16.197 63.634 56.033 1.00 39.04 502 TYR A N 1
ATOM 3668 C CA . TYR A 1 480 ? 16.206 63.917 54.606 1.00 38.27 502 TYR A CA 1
ATOM 3669 C C . TYR A 1 480 ? 17.576 64.313 54.086 1.00 38.31 502 TYR A C 1
ATOM 3670 O O . TYR A 1 480 ? 18.039 63.799 53.066 1.00 37.16 502 TYR A O 1
ATOM 3679 N N . TRP A 1 481 ? 18.226 65.217 54.806 1.00 38.15 503 TRP A N 1
ATOM 3680 C CA . TRP A 1 481 ? 19.541 65.707 54.415 1.00 38.99 503 TRP A CA 1
ATOM 3681 C C . TRP A 1 481 ? 20.603 64.591 54.411 1.00 38.77 503 TRP A C 1
ATOM 3682 O O . TRP A 1 481 ? 21.362 64.441 53.433 1.00 38.83 503 TRP A O 1
ATOM 3693 N N . MET A 1 482 ? 20.650 63.812 55.494 1.00 36.90 504 MET A N 1
ATOM 3694 C CA . MET A 1 482 ? 21.615 62.728 55.612 1.00 34.43 504 MET A CA 1
ATOM 3695 C C . MET A 1 482 ? 21.396 61.663 54.562 1.00 34.36 504 MET A C 1
ATOM 3696 O O . MET A 1 482 ? 22.326 61.261 53.870 1.00 33.20 504 MET A O 1
ATOM 3701 N N . THR A 1 483 ? 20.170 61.183 54.436 1.00 34.53 505 THR A N 1
ATOM 3702 C CA . THR A 1 483 ? 19.960 60.146 53.450 1.00 36.03 505 THR A CA 1
ATOM 3703 C C . THR A 1 483 ? 20.238 60.679 52.054 1.00 35.63 505 THR A C 1
ATOM 3704 O O . THR A 1 483 ? 20.479 59.895 51.129 1.00 38.24 505 THR A O 1
ATOM 3708 N N . SER A 1 484 ? 20.226 62.003 51.896 1.00 33.65 506 SER A N 1
ATOM 3709 C CA . SER A 1 484 ? 20.493 62.581 50.586 1.00 32.25 506 SER A CA 1
ATOM 3710 C C . SER A 1 484 ? 21.976 62.530 50.283 1.00 30.81 506 SER A C 1
ATOM 3711 O O . SER A 1 484 ? 22.382 62.321 49.142 1.00 29.42 506 SER A O 1
ATOM 3714 N N . PHE A 1 485 ? 22.795 62.721 51.307 1.00 29.60 507 PHE A N 1
ATOM 3715 C CA . PHE A 1 485 ? 24.236 62.648 51.117 1.00 30.67 507 PHE A CA 1
ATOM 3716 C C . PHE A 1 485 ? 24.596 61.219 50.710 1.00 31.10 507 PHE A C 1
ATOM 3717 O O . PHE A 1 485 ? 25.473 60.979 49.859 1.00 32.04 507 PHE A O 1
ATOM 3725 N N . ILE A 1 486 ? 23.912 60.264 51.318 1.00 29.47 508 ILE A N 1
ATOM 3726 C CA . ILE A 1 486 ? 24.190 58.888 51.006 1.00 29.54 508 ILE A CA 1
ATOM 3727 C C . ILE A 1 486 ? 23.790 58.550 49.579 1.00 30.69 508 ILE A C 1
ATOM 3728 O O . ILE A 1 486 ? 24.584 57.960 48.850 1.00 30.67 508 ILE A O 1
ATOM 3733 N N . THR A 1 487 ? 22.590 58.936 49.142 1.00 31.25 509 THR A N 1
ATOM 3734 C CA . THR A 1 487 ? 22.205 58.591 47.771 1.00 31.41 509 THR A CA 1
ATOM 3735 C C . THR A 1 487 ? 22.950 59.375 46.680 1.00 31.16 509 THR A C 1
ATOM 3736 O O . THR A 1 487 ? 23.245 58.824 45.620 1.00 30.35 509 THR A O 1
ATOM 3740 N N . ASN A 1 488 ? 23.281 60.638 46.938 1.00 31.84 510 ASN A N 1
ATOM 3741 C CA . ASN A 1 488 ? 24.034 61.424 45.959 1.00 32.86 510 ASN A CA 1
ATOM 3742 C C . ASN A 1 488 ? 25.379 60.750 45.740 1.00 32.22 510 ASN A C 1
ATOM 3743 O O . ASN A 1 488 ? 25.816 60.533 44.608 1.00 30.96 510 ASN A O 1
ATOM 3748 N N . PHE A 1 489 ? 26.047 60.423 46.839 1.00 32.55 511 PHE A N 1
ATOM 3749 C CA . PHE A 1 489 ? 27.348 59.776 46.738 1.00 31.79 511 PHE A CA 1
ATOM 3750 C C . PHE A 1 489 ? 27.224 58.506 45.898 1.00 31.24 511 PHE A C 1
ATOM 3751 O O . PHE A 1 489 ? 27.989 58.291 44.960 1.00 29.87 511 PHE A O 1
ATOM 3759 N N . MET A 1 490 ? 26.243 57.673 46.208 1.00 31.18 512 MET A N 1
ATOM 3760 C CA . MET A 1 490 ? 26.143 56.459 45.446 1.00 33.81 512 MET A CA 1
ATOM 3761 C C . MET A 1 490 ? 25.658 56.710 44.036 1.00 35.04 512 MET A C 1
ATOM 3762 O O . MET A 1 490 ? 25.798 55.843 43.165 1.00 36.48 512 MET A O 1
ATOM 3767 N N . LYS A 1 491 ? 25.124 57.907 43.785 1.00 35.41 513 LYS A N 1
ATOM 3768 C CA . LYS A 1 491 ? 24.663 58.249 42.427 1.00 34.25 513 LYS A CA 1
ATOM 3769 C C . LYS A 1 491 ? 25.741 58.988 41.655 1.00 33.23 513 LYS A C 1
ATOM 3770 O O . LYS A 1 491 ? 25.979 58.686 40.506 1.00 32.02 513 LYS A O 1
ATOM 3776 N N . TYR A 1 492 ? 26.409 59.942 42.293 1.00 33.24 514 TYR A N 1
ATOM 3777 C CA . TYR A 1 492 ? 27.407 60.738 41.588 1.00 33.74 514 TYR A CA 1
ATOM 3778 C C . TYR A 1 492 ? 28.804 60.703 42.160 1.00 33.52 514 TYR A C 1
ATOM 3779 O O . TYR A 1 492 ? 29.668 61.476 41.740 1.00 33.34 514 TYR A O 1
ATOM 3788 N N . SER A 1 493 ? 29.019 59.803 43.112 1.00 32.52 515 SER A N 1
ATOM 3789 C CA . SER A 1 493 ? 30.310 59.668 43.767 1.00 31.40 515 SER A CA 1
ATOM 3790 C C . SER A 1 493 ? 30.704 60.989 44.429 1.00 31.44 515 SER A C 1
ATOM 3791 O O . SER A 1 493 ? 31.870 61.345 44.551 1.00 30.77 515 SER A O 1
ATOM 3794 N N . ASN A 1 494 ? 29.692 61.711 44.870 1.00 32.15 516 ASN A N 1
ATOM 3795 C CA . ASN A 1 494 ? 29.891 62.949 45.575 1.00 31.96 516 ASN A CA 1
ATOM 3796 C C . ASN A 1 494 ? 28.655 63.096 46.441 1.00 31.24 516 ASN A C 1
ATOM 3797 O O . ASN A 1 494 ? 27.544 62.848 45.981 1.00 31.48 516 ASN A O 1
ATOM 3802 N N . PRO A 1 495 ? 28.827 63.473 47.711 1.00 31.05 517 PRO A N 1
ATOM 3803 C CA . PRO A 1 495 ? 27.673 63.638 48.599 1.00 32.41 517 PRO A CA 1
ATOM 3804 C C . PRO A 1 495 ? 26.788 64.849 48.308 1.00 34.05 517 PRO A C 1
ATOM 3805 O O . PRO A 1 495 ? 25.707 64.963 48.871 1.00 34.36 517 PRO A O 1
ATOM 3809 N N . VAL A 1 496 ? 27.239 65.748 47.433 1.00 35.86 518 VAL A N 1
ATOM 3810 C CA . VAL A 1 496 ? 26.463 66.946 47.087 1.00 38.05 518 VAL A CA 1
ATOM 3811 C C . VAL A 1 496 ? 26.304 67.147 45.603 1.00 40.54 518 VAL A C 1
ATOM 3812 O O . VAL A 1 496 ? 27.120 66.684 44.800 1.00 40.25 518 VAL A O 1
ATOM 3816 N N . THR A 1 497 ? 25.259 67.877 45.241 1.00 44.18 519 THR A N 1
ATOM 3817 C CA . THR A 1 497 ? 25.002 68.149 43.836 1.00 47.36 519 THR A CA 1
ATOM 3818 C C . THR A 1 497 ? 25.630 69.470 43.405 1.00 48.79 519 THR A C 1
ATOM 3819 O O . THR A 1 497 ? 25.518 69.848 42.253 1.00 50.81 519 THR A O 1
ATOM 3823 N N . ASP A 1 498 ? 26.278 70.169 44.339 1.00 49.99 520 ASP A N 1
ATOM 3824 C CA . ASP A 1 498 ? 26.975 71.425 44.044 1.00 50.24 520 ASP A CA 1
ATOM 3825 C C . ASP A 1 498 ? 28.390 71.289 44.612 1.00 50.06 520 ASP A C 1
ATOM 3826 O O . ASP A 1 498 ? 28.674 71.668 45.759 1.00 49.32 520 ASP A O 1
ATOM 3831 N N . ALA A 1 499 ? 29.270 70.738 43.785 1.00 49.58 521 ALA A N 1
ATOM 3832 C CA . ALA A 1 499 ? 30.654 70.473 44.168 1.00 49.27 521 ALA A CA 1
ATOM 3833 C C . ALA A 1 499 ? 31.315 71.423 45.168 1.00 49.31 521 ALA A C 1
ATOM 3834 O O . ALA A 1 499 ? 32.254 71.036 45.854 1.00 50.95 521 ALA A O 1
ATOM 3836 N N . LYS A 1 500 ? 30.844 72.656 45.282 1.00 48.95 522 LYS A N 1
ATOM 3837 C CA . LYS A 1 500 ? 31.513 73.565 46.202 1.00 48.62 522 LYS A CA 1
ATOM 3838 C C . LYS A 1 500 ? 30.919 73.631 47.588 1.00 46.73 522 LYS A C 1
ATOM 3839 O O . LYS A 1 500 ? 31.520 74.215 48.488 1.00 46.05 522 LYS A O 1
ATOM 3845 N N . LEU A 1 501 ? 29.754 73.027 47.770 1.00 44.65 523 LEU A N 1
ATOM 3846 C CA . LEU A 1 501 ? 29.104 73.066 49.067 1.00 43.33 523 LEU A CA 1
ATOM 3847 C C . LEU A 1 501 ? 29.825 72.163 50.060 1.00 43.24 523 LEU A C 1
ATOM 3848 O O . LEU A 1 501 ? 29.878 72.445 51.255 1.00 42.91 523 LEU A O 1
ATOM 3853 N N . TRP A 1 502 ? 30.384 71.070 49.555 1.00 42.18 524 TRP A N 1
ATOM 3854 C CA . TRP A 1 502 ? 31.121 70.148 50.399 1.00 40.25 524 TRP A CA 1
ATOM 3855 C C . TRP A 1 502 ? 32.332 69.652 49.643 1.00 40.31 524 TRP A C 1
ATOM 3856 O O . TRP A 1 502 ? 32.312 68.572 49.052 1.00 42.04 524 TRP A O 1
ATOM 3867 N N . PRO A 1 503 ? 33.409 70.434 49.653 1.00 39.96 525 PRO A N 1
ATOM 3868 C CA . PRO A 1 503 ? 34.668 70.109 48.973 1.00 39.74 525 PRO A CA 1
ATOM 3869 C C . PRO A 1 503 ? 3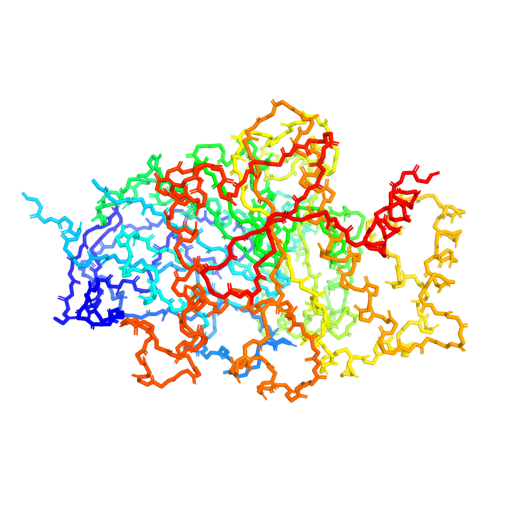5.409 68.884 49.481 1.00 38.91 525 PRO A C 1
ATOM 3870 O O . PRO A 1 503 ? 35.403 68.541 50.667 1.00 38.09 525 PRO A O 1
ATOM 3874 N N . GLU A 1 504 ? 36.061 68.250 48.523 1.00 38.94 526 GLU A N 1
ATOM 3875 C CA . GLU A 1 504 ? 36.909 67.093 48.712 1.00 36.78 526 GLU A CA 1
ATOM 3876 C C . GLU A 1 504 ? 37.897 67.522 49.817 1.00 35.30 526 GLU A C 1
ATOM 3877 O O . GLU A 1 504 ? 38.095 68.704 50.067 1.00 32.85 526 GLU A O 1
ATOM 3883 N N . VAL A 1 505 ? 38.513 66.563 50.482 1.00 35.33 527 VAL A N 1
ATOM 3884 C CA . VAL A 1 505 ? 39.478 66.876 51.521 1.00 36.39 527 VAL A CA 1
ATOM 3885 C C . VAL A 1 505 ? 40.817 67.280 50.893 1.00 40.02 527 VAL A C 1
ATOM 3886 O O . VAL A 1 505 ? 41.331 66.628 49.979 1.00 40.20 527 VAL A O 1
ATOM 3890 N N . ARG A 1 506 ? 41.366 68.384 51.370 1.00 43.67 528 ARG A N 1
ATOM 3891 C CA . ARG A 1 506 ? 42.642 68.867 50.879 1.00 48.25 528 ARG A CA 1
ATOM 3892 C C . ARG A 1 506 ? 43.638 68.629 51.994 1.00 51.93 528 ARG A C 1
ATOM 3893 O O . ARG A 1 506 ? 43.324 68.909 53.151 1.00 52.83 528 ARG A O 1
ATOM 3901 N N . ALA A 1 507 ? 44.833 68.145 51.677 1.00 56.01 529 ALA A N 1
ATOM 3902 C CA . ALA A 1 507 ? 45.834 67.942 52.734 1.00 60.29 529 ALA A CA 1
ATOM 3903 C C . ALA A 1 507 ? 46.308 69.310 53.312 1.00 61.96 529 ALA A C 1
ATOM 3904 O O . ALA A 1 507 ? 46.358 69.499 54.538 1.00 61.92 529 ALA A O 1
ATOM 3906 N N . ASP A 1 508 ? 46.637 70.255 52.424 1.00 63.13 530 ASP A N 1
ATOM 3907 C CA . ASP A 1 508 ? 47.096 71.586 52.830 1.00 63.58 530 ASP A CA 1
ATOM 3908 C C . ASP A 1 508 ? 46.117 72.334 53.731 1.00 62.85 530 ASP A C 1
ATOM 3909 O O . ASP A 1 508 ? 46.510 73.225 54.472 1.00 63.03 530 ASP A O 1
ATOM 3914 N N . ASN A 1 509 ? 44.840 71.990 53.659 1.00 62.02 531 ASN A N 1
ATOM 3915 C CA . ASN A 1 509 ? 43.848 72.641 54.500 1.00 60.98 531 ASN A CA 1
ATOM 3916 C C . ASN A 1 509 ? 42.806 71.610 54.888 1.00 59.13 531 ASN A C 1
ATOM 3917 O O . ASN A 1 509 ? 41.857 71.347 54.144 1.00 59.59 531 ASN A O 1
ATOM 3922 N N . LEU A 1 510 ? 42.993 71.004 56.048 1.00 55.83 532 LEU A N 1
ATOM 3923 C CA . LEU A 1 510 ? 42.036 70.025 56.492 1.00 52.73 532 LEU A CA 1
ATOM 3924 C C . LEU A 1 510 ? 40.803 70.741 57.001 1.00 50.60 532 LEU A C 1
ATOM 3925 O O . LEU A 1 510 ? 40.901 71.755 57.660 1.00 50.07 532 LEU A O 1
ATOM 3930 N N . ARG A 1 511 ? 39.638 70.214 56.662 1.00 49.67 533 ARG A N 1
ATOM 3931 C CA . ARG A 1 511 ? 38.364 70.777 57.086 1.00 49.64 533 ARG A CA 1
ATOM 3932 C C . ARG A 1 511 ? 37.363 69.648 56.921 1.00 49.33 533 ARG A C 1
ATOM 3933 O O . ARG A 1 511 ? 37.553 68.742 56.101 1.00 50.86 533 ARG A O 1
ATOM 3941 N N . TYR A 1 512 ? 36.295 69.690 57.697 1.00 46.38 534 TYR A N 1
ATOM 3942 C CA . TYR A 1 512 ? 35.303 68.656 57.604 1.00 42.90 534 TYR A CA 1
ATOM 3943 C C . TYR A 1 512 ? 33.966 69.318 57.449 1.00 43.66 534 TYR A C 1
ATOM 3944 O O . TYR A 1 512 ? 33.788 70.440 57.900 1.00 45.72 534 TYR A O 1
ATOM 3953 N N . GLN A 1 513 ? 33.035 68.666 56.767 1.00 43.90 535 GLN A N 1
ATOM 3954 C CA . GLN A 1 513 ? 31.709 69.242 56.621 1.00 44.61 535 GLN A CA 1
ATOM 3955 C C . GLN A 1 513 ? 31.089 69.089 58.010 1.00 45.01 535 GLN A C 1
ATOM 3956 O O . GLN A 1 513 ? 31.000 67.975 58.525 1.00 45.58 535 GLN A O 1
ATOM 3962 N N . ASP A 1 514 ? 30.688 70.193 58.629 1.00 44.33 536 ASP A N 1
ATOM 3963 C CA . ASP A 1 514 ? 30.099 70.112 59.948 1.00 43.57 536 ASP A CA 1
ATOM 3964 C C . ASP A 1 514 ? 28.600 69.929 59.856 1.00 42.58 536 ASP A C 1
ATOM 3965 O O . ASP A 1 514 ? 27.864 70.889 59.700 1.00 41.32 536 ASP A O 1
ATOM 3970 N N . ILE A 1 515 ? 28.157 68.678 59.939 1.00 43.29 537 ILE A N 1
ATOM 3971 C CA . ILE A 1 515 ? 26.732 68.359 59.894 1.00 44.04 537 ILE A CA 1
ATOM 3972 C C . ILE A 1 515 ? 26.231 68.714 61.286 1.00 45.35 537 ILE A C 1
ATOM 3973 O O . ILE A 1 515 ? 26.730 68.196 62.291 1.00 45.78 537 ILE A O 1
ATOM 3978 N N . ASP A 1 516 ? 25.239 69.592 61.350 1.00 46.56 538 ASP A N 1
ATOM 3979 C CA . ASP A 1 516 ? 24.722 70.036 62.634 1.00 46.84 538 ASP A CA 1
ATOM 3980 C C . ASP A 1 516 ? 23.344 70.629 62.511 1.00 46.47 538 ASP A C 1
ATOM 3981 O O . ASP A 1 516 ? 22.488 70.372 63.337 1.00 48.43 538 ASP A O 1
ATOM 3986 N N . THR A 1 517 ? 23.124 71.435 61.485 1.00 46.13 539 THR A N 1
ATOM 3987 C CA . THR A 1 517 ? 21.814 72.031 61.303 1.00 46.36 539 THR A CA 1
ATOM 3988 C C . THR A 1 517 ? 21.269 71.665 59.926 1.00 46.71 539 THR A C 1
ATOM 3989 O O . THR A 1 517 ? 21.889 71.973 58.902 1.00 46.43 539 THR A O 1
ATOM 3993 N N . PRO A 1 518 ? 20.093 71.019 59.885 1.00 46.32 540 PRO A N 1
ATOM 3994 C CA . PRO A 1 518 ? 19.476 70.613 58.625 1.00 47.22 540 PRO A CA 1
ATOM 3995 C C . PRO A 1 518 ? 19.437 71.722 57.577 1.00 50.38 540 PRO A C 1
ATOM 3996 O O . PRO A 1 518 ? 18.939 72.831 57.836 1.00 50.54 540 PRO A O 1
ATOM 4000 N N . ASP A 1 519 ? 19.981 71.396 56.401 1.00 53.20 541 ASP A N 1
ATOM 4001 C CA . ASP A 1 519 ? 20.019 72.262 55.216 1.00 54.55 541 ASP A CA 1
ATOM 4002 C C . ASP A 1 519 ? 21.002 73.425 55.226 1.00 54.30 541 ASP A C 1
ATOM 4003 O O . ASP A 1 519 ? 20.865 74.348 54.432 1.00 54.41 541 ASP A O 1
ATOM 4008 N N . VAL A 1 520 ? 22.006 73.344 56.099 1.00 54.31 542 VAL A N 1
ATOM 4009 C CA . VAL A 1 520 ? 23.044 74.368 56.242 1.00 53.84 542 VAL A CA 1
ATOM 4010 C C . VAL A 1 520 ? 24.432 73.763 56.047 1.00 54.78 542 VAL A C 1
ATOM 4011 O O . VAL A 1 520 ? 24.901 72.991 56.884 1.00 56.14 542 VAL A O 1
ATOM 4015 N N . TYR A 1 521 ? 25.097 74.125 54.954 1.00 55.37 543 TYR A N 1
ATOM 4016 C CA . TYR A 1 521 ? 26.427 73.601 54.658 1.00 55.25 543 TYR A CA 1
ATOM 4017 C C . TYR A 1 521 ? 27.497 74.430 55.327 1.00 55.02 543 TYR A C 1
ATOM 4018 O O . TYR A 1 521 ? 27.286 75.591 55.627 1.00 55.41 543 TYR A O 1
ATOM 4027 N N . GLN A 1 522 ? 28.650 73.820 55.566 1.00 55.23 544 GLN A N 1
ATOM 4028 C CA . GLN A 1 522 ? 29.768 74.516 56.175 1.00 54.31 544 GLN A CA 1
ATOM 4029 C C . GLN A 1 522 ? 30.958 73.641 56.470 1.00 52.95 544 GLN A C 1
ATOM 4030 O O . GLN A 1 522 ? 30.905 72.810 57.361 1.00 52.62 544 GLN A O 1
ATOM 4036 N N . ASN A 1 523 ? 32.032 73.820 55.714 1.00 51.81 545 ASN A N 1
ATOM 4037 C CA . ASN A 1 523 ? 33.236 73.043 55.966 1.00 52.55 545 ASN A CA 1
ATOM 4038 C C . ASN A 1 523 ? 34.042 73.928 56.869 1.00 52.13 545 ASN A C 1
ATOM 4039 O O . ASN A 1 523 ? 34.259 75.093 56.536 1.00 53.39 545 ASN A O 1
ATOM 4044 N N . VAL A 1 524 ? 34.487 73.398 58.002 1.00 50.35 546 VAL A N 1
ATOM 4045 C CA . VAL A 1 524 ? 35.247 74.211 58.934 1.00 48.14 546 VAL A CA 1
ATOM 4046 C C . VAL A 1 524 ? 36.524 73.530 59.380 1.00 48.69 546 VAL A C 1
ATOM 4047 O O . VAL A 1 524 ? 36.692 72.325 59.217 1.00 48.20 546 VAL A O 1
ATOM 4051 N N . LYS A 1 525 ? 37.435 74.310 59.936 1.00 49.51 547 LYS A N 1
ATOM 4052 C CA . LYS A 1 525 ? 38.666 73.733 60.417 1.00 51.32 547 LYS A CA 1
ATOM 4053 C C . LYS A 1 525 ? 38.341 73.057 61.738 1.00 51.03 547 LYS A C 1
ATOM 4054 O O . LYS A 1 525 ? 37.292 73.279 62.332 1.00 50.26 547 LYS A O 1
ATOM 4060 N N . PRO A 1 526 ? 39.254 72.225 62.219 1.00 51.46 548 PRO A N 1
ATOM 4061 C CA . PRO A 1 526 ? 39.046 71.528 63.483 1.00 52.79 548 PRO A CA 1
ATOM 4062 C C . PRO A 1 526 ? 39.309 72.495 64.630 1.00 53.12 548 PRO A C 1
ATOM 4063 O O . PRO A 1 526 ? 40.170 73.349 64.523 1.00 53.19 548 PRO A O 1
ATOM 4067 N N . HIS A 1 527 ? 38.578 72.364 65.725 1.00 55.00 549 HIS A N 1
ATOM 4068 C CA . HIS A 1 527 ? 38.800 73.242 66.857 1.00 56.43 549 HIS A CA 1
ATOM 4069 C C . HIS A 1 527 ? 40.197 73.014 67.455 1.00 58.75 549 HIS A C 1
ATOM 4070 O O . HIS A 1 527 ? 40.912 72.057 67.090 1.00 59.49 549 HIS A O 1
ATOM 4077 N N . SER A 1 528 ? 40.560 73.906 68.375 1.00 59.43 550 SER A N 1
ATOM 4078 C CA . SER A 1 528 ? 41.842 73.899 69.070 1.00 59.81 550 SER A CA 1
ATOM 4079 C C . SER A 1 528 ? 42.185 72.514 69.612 1.00 60.05 550 SER A C 1
ATOM 4080 O O . SER A 1 528 ? 43.202 71.916 69.241 1.00 59.54 550 SER A O 1
ATOM 4083 N N . GLU A 1 529 ? 41.325 72.018 70.497 1.00 60.54 551 GLU A N 1
ATOM 4084 C CA . GLU A 1 529 ? 41.483 70.703 71.113 1.00 60.29 551 GLU A CA 1
ATOM 4085 C C . GLU A 1 529 ? 41.682 69.674 70.021 1.00 59.04 551 GLU A C 1
ATOM 4086 O O . GLU A 1 529 ? 42.628 68.873 70.086 1.00 58.56 551 GLU A O 1
ATOM 4092 N N . GLN A 1 530 ? 40.791 69.700 69.023 1.00 56.45 552 GLN A N 1
ATOM 4093 C CA . GLN A 1 530 ? 40.879 68.754 67.917 1.00 55.08 552 GLN A CA 1
ATOM 4094 C C . GLN A 1 530 ? 42.278 68.777 67.320 1.00 55.73 552 GLN A C 1
ATOM 4095 O O . GLN A 1 530 ? 42.887 67.714 67.098 1.00 55.29 552 GLN A O 1
ATOM 4101 N N . ARG A 1 531 ? 42.808 69.974 67.093 1.00 55.95 553 ARG A N 1
ATOM 4102 C CA . ARG A 1 531 ? 44.155 70.075 66.550 1.00 57.31 553 ARG A CA 1
ATOM 4103 C C . ARG A 1 531 ? 45.121 69.461 67.567 1.00 57.50 553 ARG A C 1
ATOM 4104 O O . ARG A 1 531 ? 45.994 68.659 67.201 1.00 56.93 553 ARG A O 1
ATOM 4112 N N . ASP A 1 532 ? 44.944 69.832 68.841 1.00 57.38 554 ASP A N 1
ATOM 4113 C CA . ASP A 1 532 ? 45.790 69.341 69.933 1.00 57.61 554 ASP A CA 1
ATOM 4114 C C . ASP A 1 532 ? 45.751 67.822 70.002 1.00 56.66 554 ASP A C 1
ATOM 4115 O O . ASP A 1 532 ? 46.789 67.152 70.145 1.00 55.89 554 ASP A O 1
ATOM 4120 N N . MET A 1 533 ? 44.537 67.287 69.914 1.00 55.07 555 MET A N 1
ATOM 4121 C CA . MET A 1 533 ? 44.319 65.852 69.958 1.00 53.79 555 MET A CA 1
ATOM 4122 C C . MET A 1 533 ? 45.085 65.165 68.838 1.00 53.62 555 MET A C 1
ATOM 4123 O O . MET A 1 533 ? 45.712 64.117 69.050 1.00 52.84 555 MET A O 1
ATOM 4128 N N . LEU A 1 534 ? 45.030 65.753 67.644 1.00 52.74 556 LEU A N 1
ATOM 4129 C CA . LEU A 1 534 ? 45.733 65.182 66.511 1.00 52.84 556 LEU A CA 1
ATOM 4130 C C . LEU A 1 534 ? 47.220 65.023 66.814 1.00 54.09 556 LEU A C 1
ATOM 4131 O O . LEU A 1 534 ? 47.764 63.898 66.782 1.00 52.63 556 LEU A O 1
ATOM 4136 N N . ASP A 1 535 ? 47.864 66.159 67.109 1.00 55.15 557 ASP A N 1
ATOM 4137 C CA . ASP A 1 535 ? 49.297 66.202 67.409 1.00 56.35 557 ASP A CA 1
ATOM 4138 C C . ASP A 1 535 ? 49.651 65.194 68.483 1.00 56.57 557 ASP A C 1
ATOM 4139 O O . ASP A 1 535 ? 50.590 64.388 68.341 1.00 56.61 557 ASP A O 1
ATOM 4144 N N . PHE A 1 536 ? 48.886 65.261 69.565 1.00 55.69 558 PHE A N 1
ATOM 4145 C CA . PHE A 1 536 ? 49.068 64.359 70.677 1.00 55.39 558 PHE A CA 1
ATOM 4146 C C . PHE A 1 536 ? 49.057 62.916 70.176 1.00 54.78 558 PHE A C 1
ATOM 4147 O O . PHE A 1 536 ? 49.995 62.139 70.395 1.00 53.65 558 PHE A O 1
ATOM 4155 N N . PHE A 1 537 ? 47.985 62.560 69.483 1.00 54.76 559 PHE A N 1
ATOM 4156 C CA . PHE A 1 537 ? 47.879 61.214 68.988 1.00 55.11 559 PHE A CA 1
ATOM 4157 C C . PHE A 1 537 ? 48.876 60.847 67.916 1.00 55.88 559 PHE A C 1
ATOM 4158 O O . PHE A 1 537 ? 49.198 59.666 67.755 1.00 55.92 559 PHE A O 1
ATOM 4166 N N . ASP A 1 538 ? 49.369 61.837 67.179 1.00 57.24 560 ASP A N 1
ATOM 4167 C CA . ASP A 1 538 ? 50.353 61.533 66.152 1.00 59.01 560 ASP A CA 1
ATOM 4168 C C . ASP A 1 538 ? 51.639 61.078 66.847 1.00 60.26 560 ASP A C 1
ATOM 4169 O O . ASP A 1 538 ? 52.124 59.961 66.622 1.00 60.39 560 ASP A O 1
ATOM 4174 N N . SER A 1 539 ? 52.167 61.944 67.709 1.00 61.75 561 SER A N 1
ATOM 4175 C CA . SER A 1 539 ? 53.395 61.683 68.465 1.00 63.13 561 SER A CA 1
ATOM 4176 C C . SER A 1 539 ? 53.370 60.308 69.132 1.00 63.36 561 SER A C 1
ATOM 4177 O O . SER A 1 539 ? 54.391 59.609 69.228 1.00 62.50 561 SER A O 1
ATOM 4180 N N . ILE A 1 540 ? 52.185 59.950 69.609 1.00 64.36 562 ILE A N 1
ATOM 4181 C CA . ILE A 1 540 ? 51.961 58.673 70.262 1.00 66.18 562 ILE A CA 1
ATOM 4182 C C . ILE A 1 540 ? 52.068 57.508 69.280 1.00 67.21 562 ILE A C 1
ATOM 4183 O O . ILE A 1 540 ? 52.671 56.471 69.586 1.00 67.84 562 ILE A O 1
ATOM 4188 N N . TYR A 1 541 ? 51.493 57.677 68.096 1.00 66.69 563 TYR A N 1
ATOM 4189 C CA . TYR A 1 541 ? 51.511 56.599 67.130 1.00 67.31 563 TYR A CA 1
ATOM 4190 C C . TYR A 1 541 ? 52.803 56.296 66.349 1.00 69.49 563 TYR A C 1
ATOM 4191 O O . TYR A 1 541 ? 52.897 55.257 65.698 1.00 68.75 563 TYR A O 1
ATOM 4200 N N . ASN A 1 542 ? 53.794 57.181 66.415 1.00 72.58 564 ASN A N 1
ATOM 4201 C CA . ASN A 1 542 ? 55.079 56.934 65.745 1.00 76.35 564 ASN A CA 1
ATOM 4202 C C . ASN A 1 542 ? 56.247 57.197 66.715 1.00 77.79 564 ASN A C 1
ATOM 4203 O O . ASN A 1 542 ? 57.385 57.454 66.301 1.00 78.54 564 ASN A O 1
ATOM 4208 N N . TRP A 1 543 ? 55.921 57.117 68.009 1.00 78.12 565 TRP A N 1
ATOM 4209 C CA . TRP A 1 543 ? 56.827 57.294 69.149 1.00 77.54 565 TRP A CA 1
ATOM 4210 C C . TRP A 1 543 ? 58.224 56.716 68.891 1.00 77.65 565 TRP A C 1
ATOM 4211 O O . TRP A 1 543 ? 59.237 57.263 69.339 1.00 77.33 565 TRP A O 1
#

Foldseek 3Di:
DWAWFAAPQGIAIEDWAAFFDRWIKTKFAQAALFDQQAFLRQQAATHHDHHDYDYHYRHFHDFAEQADQPACPLLDDGPHYDSRFRIKMKIARHVLQDDVAAAEEEEFEAQQQGDDWQHQLQFACRLQNVPGHMYMYGHFHGDCRQAQDLLAQRHLGRSRLSSVLSVLVSCLRGVVSRNYDQQQYEYEYEHLRLLSVQLLLLFPLNPSSHQAYERHQYHVVQLLDAQEPVVSVVLNVVLCVVLPHDDDPSVVSSVVVSPDDSVSSNVSRVVQCLVSPRYGGDHHQGDDDDPDRRSHPDGVVVSVVVVSRLAHEYEFEAEDQAQLLCLLSCVVSVVQVVCVVPLLVLPRPHCVVPPDPVLSVVVSVVSCVVQPPPGSDDVSVSVSCRLRRGLQVRLVCLQSSQPPPYHFYAYEYQFADDPDFVSCVVRVGDDHTDYGCRLVCLQGPSNSPDDPDRLPVHDDFSSLSSNLSNQLVSCCSVPVGSDPDCVLGDTAHNVAGWHFYHYGRPDTDTGGDDPVSVVSNVSVVVSVVD

Secondary structure (DSSP, 8-state):
-EEEEEETTEEEEEEEEE-STT-EEEEEEEEESS----STTTTSPPPPPPP--SEEE-SS---B-S---SS-GGG---S-B-S---EEEEEEEGGG-----EEEEEEE--STTTS--S-TTT-B-TTGGGGS-EEEEE----HHHHH---SSSS--S-HHHHHHHHHHHHHHHHTGGGTEEEEEEEEEEETHHHHHHHHHTT-GGGTTS-SEEEEES--TT-TTS---HHHHHHHHHHHHHHTT----SHHHHHHHHHTS-HHHHHHHHHHHHHHHSS-----------TT---S--S-HHHHHHTTTTTTS-EEEE-BTTGGGGGHHHHHHHTHHHHHHH-TTTTS-HHHHTTS-HHHHHHHHHHHHHHH-SS---HHHHHHHHIIIIIIHHHHHHHHHHHTSS-S-EEEEEE----S--HHHHHHT---SS--TTTGGGGTSB-TTT--S---SS--SHHHHHHHHHHHHHHHHHHHSSS-SSTTTSPPP-SSS--EEEE-STT---EEPPPHHHHHHHHHHHHHHT-

CATH classification: 3.40.50.1820

Radius of gyration: 22.02 Å; Cα contacts (8 Å, |Δi|>4): 1198; chains: 1; bounding box: 59×56×59 Å

Solvent-accessible surface area: 20030 Å² total; per-residue (Å²): 153,98,5,48,10,122,2,72,12,11,120,0,70,0,26,78,32,141,8,12,48,149,105,40,0,0,0,0,12,9,1,20,6,2,80,35,3,98,40,97,35,12,4,58,71,17,64,111,40,122,101,50,147,123,84,46,77,0,26,62,19,18,36,2,5,16,12,28,44,43,15,8,44,127,0,19,140,55,147,35,100,32,25,22,1,0,23,0,6,0,2,0,5,67,143,17,12,58,156,191,86,21,16,2,0,0,1,0,1,3,1,13,0,0,2,2,6,1,2,15,14,9,7,0,0,18,1,0,3,12,31,57,0,2,0,4,2,1,8,1,5,1,1,0,7,0,2,2,14,25,96,14,78,23,4,12,2,0,8,0,0,8,0,0,5,25,0,0,91,4,1,51,118,0,4,100,30,3,10,4,87,42,91,8,0,0,0,0,0,3,11,1,0,0,0,0,0,4,0,0,10,5,6,118,25,5,128,57,12,23,153,7,0,0,0,0,0,3,4,1,42,1,6,32,3,3,10,22,59,77,5,10,88,104,2,7,144,41,0,18,92,63,26,57,23,133,29,120,72,66,84,70,26,1,64,73,0,19,110,32,77,30,103,127,0,10,98,5,1,59,67,0,5,125,93,65,1,30,18,1,1,10,0,7,34,11,56,124,26,144,76,31,40,14,2,1,55,13,55,2,60,119,15,18,88,179,18,74,8,47,135,26,16,0,2,1,0,0,0,53,17,0,0,19,0,17,50,79,6,10,73,132,35,62,6,32,55,53,0,136,151,69,53,11,45,2,4,5,46,42,12,49,68,82,35,55,118,111,30,28,58,80,1,26,128,25,0,49,109,100,38,10,127,178,59,21,49,38,66,8,13,4,78,0,2,10,24,2,36,9,11,17,13,1,0,13,4,0,36,70,11,33,154,33,139,30,20,49,2,11,1,4,9,0,14,6,57,11,105,92,17,8,2,28,89,24,12,146,21,142,21,154,10,0,0,2,0,8,0,0,16,12,0,0,16,2,46,28,38,37,64,82,81,70,0,16,98,22,157,63,95,10,4,63,0,16,89,14,2,0,16,10,2,0,24,0,0,64,134,35,26,0,10,114,49,75,160,64,1,60,91,12,156,31,118,55,23,96,1,0,19,0,55,67,17,79,67,81,71,30,40,129,13,103,54,98,14,126,84,14,22,95,32,0,58,63,4,82,122,141

B-factor: mean 41.77, std 12.77, range [13.93, 92.22]